Protein 8IDW (pdb70)

Nearest PDB structures (foldseek):
  8idw-assembly1_D  TM=9.947E-01  e=8.835E-26  Mycoplasma mycoides subsp. capri
  5ckl-assembly1_A-2  TM=9.838E-01  e=1.048E-17  Neisseria meningitidis MC58
  5cmt-assembly1_A  TM=9.852E-01  e=1.479E-17  Neisseria meningitidis
  3s6a-assembly1_A  TM=9.836E-01  e=1.987E-17  Neisseria meningitidis serogroup B
  3zlm-assembly1_A-2  TM=9.827E-01  e=5.582E-17  Neisseria meningitidis

Secondary structure (DSSP, 8-state):
-HHHHHHHHHHHHHHHHHTT-GGGSPSSSHHHHHHHHHHHTTTT-TTTTPPP-S----SS--PPPGGGHHHHHHHHHTS--SSHHHHHHHHHHHHHH--SSS-HHHHHHHHHHHHHHHHHS-EE-GGGS-HHHHHHHHHHTTT--HHHHHHHHTTEES-TT-HHHHHHHHHHHHHHTT-----/--HHHHHHHHHHHHHHHHHHTT-GGGSPTTSHHHHHHHHHHHHTTT-TTTT---SS----TT-----GGGHHHHHHHHHHS--SSHHHHHHHHHHHHHH--SSS-HHHHHHHHHHHHHHHHHS-EE-GGGS-HHHHHHHHHHTTT--HHHHHHHHTTEES-TT-HHHHHHHHHHHHHHTT------/-HHHHHHHHHHHHHHHHTT-GGGSPSSSHHHHHHHHHHHTTTT-TTTT---SS---SSS-----GGGHHHHHHHHHHS--SSHHHHHHHHHHHHHH--SSS-HHHHHHHHHHHHHHHHHS-EE-GGGS-HHHHHHHHHHTTT--HHHHHHHHTTEES-TT-HHHHHHHHHHHHHHTT-----/-HHHHHHHHHHHHHHHHTT-GGGSPSSSHHHHHHHHHHHTTTT-TTTTPPPSS---STT--PPPGGGHHHHHHHHHHS--SSHHHHHHHHHHHHHH--SSS-HHHHHHHHHHHHHHHHHS-EE-GGGS-HHHHHHHHHHTTT--HHHHHHHHTTEES-TT-HHHHHHHHHHHHHHTT-----

B-factor: mean 40.18, std 12.84, range [17.2, 92.84]

Structure (mmCIF, N/CA/C/O backbone):
data_8IDW
#
_entry.id   8IDW
#
_cell.length_a   123.506
_cell.length_b   68.299
_cell.length_c   121.006
_cell.angle_alpha   90.00
_cell.angle_beta   110.67
_cell.angle_gamma   90.00
#
_symmetry.space_group_name_H-M   'C 1 2 1'
#
loop_
_entity.id
_entity.type
_entity.pdbx_description
1 polymer 'Cell filamentation protein Fic'
2 non-polymer 'AMP PHOSPHORAMIDATE'
3 non-polymer 'MAGNESIUM ION'
4 non-polymer GLYCEROL
5 water water
#
loop_
_atom_site.group_PDB
_atom_site.id
_atom_site.type_symbol
_atom_site.label_atom_id
_atom_site.label_alt_id
_atom_site.label_comp_id
_atom_site.label_asym_id
_atom_site.label_entity_id
_atom_site.label_seq_id
_atom_site.pdbx_PDB_ins_code
_atom_site.Cartn_x
_atom_site.Cartn_y
_atom_site.Cartn_z
_atom_site.occupancy
_atom_site.B_iso_or_equiv
_atom_site.auth_seq_id
_atom_site.auth_comp_id
_atom_site.auth_asym_id
_atom_site.auth_atom_id
_atom_site.pdbx_PDB_model_num
ATOM 1 N N . GLU A 1 7 ? -29.445 13.698 51.080 1.00 67.27 7 GLU A N 1
ATOM 2 C CA . GLU A 1 7 ? -29.127 12.920 49.891 1.00 66.49 7 GLU A CA 1
ATOM 3 C C . GLU A 1 7 ? -28.767 13.860 48.735 1.00 64.04 7 GLU A C 1
ATOM 4 O O . GLU A 1 7 ? -29.425 14.875 48.499 1.00 57.65 7 GLU A O 1
ATOM 10 N N . GLU A 1 8 ? -27.674 13.520 48.039 1.00 61.64 8 GLU A N 1
ATOM 11 C CA . GLU A 1 8 ? -27.321 14.247 46.820 1.00 59.03 8 GLU A CA 1
ATOM 12 C C . GLU A 1 8 ? -28.460 14.220 45.826 1.00 57.37 8 GLU A C 1
ATOM 13 O O . GLU A 1 8 ? -28.612 15.146 45.025 1.00 55.20 8 GLU A O 1
ATOM 19 N N . GLU A 1 9 ? -29.262 13.158 45.852 1.00 55.38 9 GLU A N 1
ATOM 20 C CA . GLU A 1 9 ? -30.310 13.025 44.855 1.00 56.69 9 GLU A CA 1
ATOM 21 C C . GLU A 1 9 ? -31.409 14.053 45.062 1.00 53.50 9 GLU A C 1
ATOM 22 O O . GLU A 1 9 ? -32.062 14.457 44.096 1.00 50.16 9 GLU A O 1
ATOM 28 N N . PHE A 1 10 ? -31.624 14.475 46.311 1.00 55.30 10 PHE A N 1
ATOM 29 C CA . PHE A 1 10 ? -32.479 15.624 46.582 1.00 52.53 10 PHE A CA 1
ATOM 30 C C . PHE A 1 10 ? -31.930 16.863 45.900 1.00 46.78 10 PHE A C 1
ATOM 31 O O . PHE A 1 10 ? -32.614 17.500 45.093 1.00 48.76 10 PHE A O 1
ATOM 39 N N . GLU A 1 11 ? -30.684 17.213 46.232 1.00 47.27 11 GLU A N 1
ATOM 40 C CA . GLU A 1 11 ? -30.051 18.407 45.683 1.00 47.28 11 GLU A CA 1
ATOM 41 C C . GLU A 1 11 ? -30.149 18.433 44.174 1.00 43.47 11 GLU A C 1
ATOM 42 O O . GLU A 1 11 ? -30.438 19.476 43.581 1.00 44.51 11 GLU A O 1
ATOM 48 N N . ILE A 1 12 ? -29.926 17.290 43.532 1.00 43.79 12 ILE A N 1
ATOM 49 C CA . ILE A 1 12 ? -29.940 17.244 42.078 1.00 45.95 12 ILE A CA 1
ATOM 50 C C . ILE A 1 12 ? -31.363 17.377 41.552 1.00 40.76 12 ILE A C 1
ATOM 51 O O . ILE A 1 12 ? -31.678 18.315 40.813 1.00 39.68 12 ILE A O 1
ATOM 56 N N . ASN A 1 13 ? -32.243 16.446 41.926 1.00 40.21 13 ASN A N 1
ATOM 57 C CA . ASN A 1 13 ? -33.592 16.448 41.373 1.00 43.88 13 ASN A CA 1
ATOM 58 C C . ASN A 1 13 ? -34.286 17.787 41.610 1.00 43.34 13 ASN A C 1
ATOM 59 O O . ASN A 1 13 ? -34.926 18.339 40.706 1.00 40.02 13 ASN A O 1
ATOM 64 N N . LEU A 1 14 ? -34.137 18.335 42.814 1.00 38.49 14 LEU A N 1
ATOM 65 C CA . LEU A 1 14 ? -34.909 19.514 43.164 1.00 36.70 14 LEU A CA 1
ATOM 66 C C . LEU A 1 14 ? -34.361 20.773 42.488 1.00 32.53 14 LEU A C 1
ATOM 67 O O . LEU A 1 14 ? -35.130 21.575 41.966 1.00 33.74 14 LEU A O 1
ATOM 72 N N . SER A 1 15 ? -33.043 20.971 42.494 1.00 33.67 15 SER A N 1
ATOM 73 C CA . SER A 1 15 ? -32.480 22.151 41.850 1.00 32.89 15 SER A CA 1
ATOM 74 C C . SER A 1 15 ? -32.747 22.131 40.345 1.00 36.53 15 SER A C 1
ATOM 75 O O . SER A 1 15 ? -33.002 23.177 39.735 1.00 31.16 15 SER A O 1
ATOM 78 N N . VAL A 1 16 ? -32.736 20.941 39.742 1.00 31.13 16 VAL A N 1
ATOM 79 C CA . VAL A 1 16 ? -33.106 20.828 38.338 1.00 32.47 16 VAL A CA 1
ATOM 80 C C . VAL A 1 16 ? -34.555 21.241 38.132 1.00 31.75 16 VAL A C 1
ATOM 81 O O . VAL A 1 16 ? -34.880 21.987 37.197 1.00 32.22 16 VAL A O 1
ATOM 85 N N . LYS A 1 17 ? -35.448 20.781 39.011 1.00 35.93 17 LYS A N 1
ATOM 86 C CA . LYS A 1 17 ? -36.844 21.207 38.943 1.00 34.52 17 LYS A CA 1
ATOM 87 C C . LYS A 1 17 ? -36.959 22.729 39.039 1.00 34.41 17 LYS A C 1
ATOM 88 O O . LYS A 1 17 ? -37.702 23.364 38.279 1.00 31.68 17 LYS A O 1
ATOM 94 N N . HIS A 1 18 ? -36.220 23.324 39.969 1.00 31.17 18 HIS A N 1
ATOM 95 C CA . HIS A 1 18 ? -36.227 24.775 40.111 1.00 32.94 18 HIS A CA 1
ATOM 96 C C . HIS A 1 18 ? -35.728 25.471 38.851 1.00 26.16 18 HIS A C 1
ATOM 97 O O . HIS A 1 18 ? -36.235 26.537 38.486 1.00 29.53 18 HIS A O 1
ATOM 104 N N . LEU A 1 19 ? -34.721 24.896 38.179 1.00 27.25 19 LEU A N 1
ATOM 105 C CA . LEU A 1 19 ? -34.218 25.499 36.945 1.00 28.98 19 LEU A CA 1
ATOM 106 C C . LEU A 1 19 ? -35.278 25.493 35.848 1.00 30.02 19 LEU A C 1
ATOM 107 O O . LEU A 1 19 ? -35.406 26.468 35.099 1.00 29.06 19 LEU A O 1
ATOM 112 N N . LEU A 1 20 ? -36.026 24.388 35.727 1.00 27.49 20 LEU A N 1
ATOM 113 C CA . LEU A 1 20 ? -37.124 24.328 34.780 1.00 29.01 20 LEU A CA 1
ATOM 114 C C . LEU A 1 20 ? -38.213 25.312 35.152 1.00 31.35 20 LEU A C 1
ATOM 115 O O . LEU A 1 20 ? -38.880 25.859 34.266 1.00 32.74 20 LEU A O 1
ATOM 120 N N . GLU A 1 21 ? -38.423 25.538 36.451 1.00 26.21 21 GLU A N 1
ATOM 121 C CA . GLU A 1 21 ? -39.444 26.499 36.850 1.00 29.41 21 GLU A CA 1
ATOM 122 C C . GLU A 1 21 ? -39.032 27.902 36.463 1.00 27.48 21 GLU A C 1
ATOM 123 O O . GLU A 1 21 ? -39.864 28.697 36.027 1.00 29.43 21 GLU A O 1
ATOM 129 N N . LEU A 1 22 ? -37.744 28.216 36.608 1.00 31.93 22 LEU A N 1
ATOM 130 C CA . LEU A 1 22 ? -37.243 29.519 36.182 1.00 26.52 22 LEU A CA 1
ATOM 131 C C . LEU A 1 22 ? -37.552 29.774 34.715 1.00 27.27 22 LEU A C 1
ATOM 132 O O . LEU A 1 22 ? -37.900 30.902 34.327 1.00 28.95 22 LEU A O 1
ATOM 137 N N . TRP A 1 23 ? -37.412 28.741 33.881 1.00 27.64 23 TRP A N 1
ATOM 138 C CA . TRP A 1 23 ? -37.749 28.888 32.471 1.00 27.18 23 TRP A CA 1
ATOM 139 C C . TRP A 1 23 ? -39.260 28.982 32.288 1.00 26.23 23 TRP A C 1
ATOM 140 O O . TRP A 1 23 ? -39.763 29.970 31.759 1.00 27.16 23 TRP A O 1
ATOM 151 N N . ASP A 1 24 ? -40.003 27.985 32.788 1.00 28.56 24 ASP A N 1
ATOM 152 C CA . ASP A 1 24 ? -41.424 27.884 32.471 1.00 31.81 24 ASP A CA 1
ATOM 153 C C . ASP A 1 24 ? -42.212 29.046 33.045 1.00 36.63 24 ASP A C 1
ATOM 154 O O . ASP A 1 24 ? -43.185 29.489 32.429 1.00 38.32 24 ASP A O 1
ATOM 159 N N . LYS A 1 25 ? -41.804 29.570 34.198 1.00 30.59 25 LYS A N 1
ATOM 160 C CA . LYS A 1 25 ? -42.471 30.745 34.735 1.00 32.42 25 LYS A CA 1
ATOM 161 C C . LYS A 1 25 ? -41.922 32.041 34.181 1.00 35.34 25 LYS A C 1
ATOM 162 O O . LYS A 1 25 ? -42.338 33.109 34.643 1.00 33.46 25 LYS A O 1
ATOM 168 N N . ASN A 1 26 ? -41.001 31.990 33.223 1.00 32.94 26 ASN A N 1
ATOM 169 C CA . ASN A 1 26 ? -40.413 33.198 32.653 1.00 35.91 26 ASN A CA 1
ATOM 170 C C . ASN A 1 26 ? -39.730 34.063 33.716 1.00 39.71 26 ASN A C 1
ATOM 171 O O . ASN A 1 26 ? -39.774 35.297 33.669 1.00 32.02 26 ASN A O 1
ATOM 176 N N . LEU A 1 27 ? -39.102 33.416 34.703 1.00 31.05 27 LEU A N 1
ATOM 177 C CA . LEU A 1 27 ? -38.445 34.168 35.755 1.00 30.74 27 LEU A CA 1
ATOM 178 C C . LEU A 1 27 ? -37.015 34.556 35.406 1.00 31.00 27 LEU A C 1
ATOM 179 O O . LEU A 1 27 ? -36.510 35.537 35.957 1.00 31.96 27 LEU A O 1
ATOM 184 N N . LEU A 1 28 ? -36.356 33.809 34.515 1.00 27.45 28 LEU A N 1
ATOM 185 C CA . LEU A 1 28 ? -34.976 34.121 34.152 1.00 30.18 28 LEU A CA 1
ATOM 186 C C . LEU A 1 28 ? -34.840 35.563 33.699 1.00 30.98 28 LEU A C 1
ATOM 187 O O . LEU A 1 28 ? -33.884 36.255 34.066 1.00 28.96 28 LEU A O 1
ATOM 192 N N . ASN A 1 29 ? -35.801 36.046 32.929 1.00 31.40 29 ASN A N 1
ATOM 193 C CA . ASN A 1 29 ? -35.678 37.383 32.365 1.00 34.11 29 ASN A CA 1
ATOM 194 C C . ASN A 1 29 ? -35.961 38.476 33.386 1.00 31.90 29 ASN A C 1
ATOM 195 O O . ASN A 1 29 ? -35.645 39.640 33.118 1.00 33.74 29 ASN A O 1
ATOM 200 N N . THR A 1 30 ? -36.490 38.123 34.564 1.00 25.26 30 THR A N 1
ATOM 201 C CA . THR A 1 30 ? -36.727 39.077 35.640 1.00 28.14 30 THR A CA 1
ATOM 202 C C . THR A 1 30 ? -35.464 39.410 36.419 1.00 32.83 30 THR A C 1
ATOM 203 O O . THR A 1 30 ? -35.431 40.424 37.118 1.00 30.49 30 THR A O 1
ATOM 207 N N . PHE A 1 31 ? -34.454 38.555 36.358 1.00 30.75 31 PHE A N 1
ATOM 208 C CA . PHE A 1 31 ? -33.276 38.705 37.193 1.00 28.34 31 PHE A CA 1
ATOM 209 C C . PHE A 1 31 ? -32.338 39.749 36.597 1.00 28.31 31 PHE A C 1
ATOM 210 O O . PHE A 1 31 ? -32.224 39.889 35.378 1.00 32.66 31 PHE A O 1
ATOM 218 N N . GLU A 1 32 ? -31.675 40.494 37.472 1.00 28.41 32 GLU A N 1
ATOM 219 C CA . GLU A 1 32 ? -30.712 41.494 37.028 1.00 29.88 32 GLU A CA 1
ATOM 220 C C . GLU A 1 32 ? -29.586 40.846 36.232 1.00 29.53 32 GLU A C 1
ATOM 221 O O . GLU A 1 32 ? -29.114 39.758 36.575 1.00 27.72 32 GLU A O 1
ATOM 227 N N . ILE A 1 33 ? -29.151 41.543 35.171 1.00 25.74 33 ILE A N 1
ATOM 228 C CA . ILE A 1 33 ? -28.187 41.033 34.201 1.00 27.49 33 ILE A CA 1
ATOM 229 C C . ILE A 1 33 ? -26.764 41.324 34.662 1.00 33.97 33 ILE A C 1
ATOM 230 O O . ILE A 1 33 ? -26.418 42.475 34.965 1.00 32.46 33 ILE A O 1
ATOM 235 N N . GLY A 1 34 ? -25.926 40.288 34.672 1.00 28.84 34 GLY A N 1
ATOM 236 C CA . GLY A 1 34 ? -24.498 40.467 34.854 1.00 30.80 34 GLY A CA 1
ATOM 237 C C . GLY A 1 34 ? -24.043 41.094 36.157 1.00 27.78 34 GLY A C 1
ATOM 238 O O . GLY A 1 34 ? -22.924 41.612 36.215 1.00 32.39 34 GLY A O 1
ATOM 239 N N . THR A 1 35 ? -24.865 41.068 37.205 1.00 28.11 35 THR A N 1
ATOM 240 C CA . THR A 1 35 ? -24.459 41.539 38.527 1.00 26.62 35 THR A CA 1
ATOM 241 C C . THR A 1 35 ? -24.476 40.394 39.527 1.00 30.02 35 THR A C 1
ATOM 242 O O . THR A 1 35 ? -25.143 39.366 39.325 1.00 27.07 35 THR A O 1
ATOM 246 N N . PHE A 1 36 ? -23.744 40.581 40.627 1.00 29.48 36 PHE A N 1
ATOM 247 C CA . PHE A 1 36 ? -23.804 39.568 41.670 1.00 28.77 36 PHE A CA 1
ATOM 248 C C . PHE A 1 36 ? -25.225 39.407 42.187 1.00 26.59 36 PHE A C 1
ATOM 249 O O . PHE A 1 36 ? -25.633 38.293 42.536 1.00 27.75 36 PHE A O 1
ATOM 257 N N . LYS A 1 37 ? -25.988 40.505 42.236 1.00 30.05 37 LYS A N 1
ATOM 258 C CA . LYS A 1 37 ? -27.401 40.429 42.590 1.00 30.59 37 LYS A CA 1
ATOM 259 C C . LYS A 1 37 ? -28.130 39.439 41.702 1.00 26.48 37 LYS A C 1
ATOM 260 O O . LYS A 1 37 ? -28.839 38.561 42.189 1.00 32.24 37 LYS A O 1
ATOM 266 N N . GLY A 1 38 ? -27.976 39.567 40.389 1.00 26.55 38 GLY A N 1
ATOM 267 C CA . GLY A 1 38 ? -28.636 38.623 39.508 1.00 26.73 38 GLY A CA 1
ATOM 268 C C . GLY A 1 38 ? -28.141 37.201 39.688 1.00 26.58 38 GLY A C 1
ATOM 269 O O . GLY A 1 38 ? -28.915 36.248 39.566 1.00 24.95 38 GLY A O 1
ATOM 270 N N . LEU A 1 39 ? -26.846 37.034 39.979 1.00 25.88 39 LEU A N 1
ATOM 271 C CA . LEU A 1 39 ? -26.342 35.689 40.207 1.00 25.31 39 LEU A CA 1
ATOM 272 C C . LEU A 1 39 ? -26.926 35.090 41.491 1.00 28.53 39 LEU A C 1
ATOM 273 O O . LEU A 1 39 ? -27.286 33.904 41.530 1.00 25.66 39 LEU A O 1
ATOM 278 N N . SER A 1 40 ? -27.062 35.892 42.550 1.00 26.67 40 SER A N 1
ATOM 279 C CA . SER A 1 40 ? -27.641 35.316 43.758 1.00 27.77 40 SER A CA 1
ATOM 280 C C . SER A 1 40 ? -29.139 35.071 43.603 1.00 27.68 40 SER A C 1
ATOM 281 O O . SER A 1 40 ? -29.670 34.140 44.221 1.00 29.05 40 SER A O 1
ATOM 284 N N . GLN A 1 41 ? -29.839 35.861 42.775 1.00 24.71 41 GLN A N 1
ATOM 285 C CA . GLN A 1 41 ? -31.233 35.539 42.480 1.00 24.03 41 GLN A CA 1
ATOM 286 C C . GLN A 1 41 ? -31.353 34.153 41.847 1.00 26.80 41 GLN A C 1
ATOM 287 O O . GLN A 1 41 ? -32.282 33.396 42.164 1.00 26.50 41 GLN A O 1
ATOM 293 N N . ILE A 1 42 ? -30.422 33.802 40.946 1.00 26.77 42 ILE A N 1
ATOM 294 C CA . ILE A 1 42 ? -30.403 32.461 40.354 1.00 25.85 42 ILE A CA 1
ATOM 295 C C . ILE A 1 42 ? -30.054 31.417 41.408 1.00 26.89 42 ILE A C 1
ATOM 296 O O . ILE A 1 42 ? -30.746 30.396 41.554 1.00 23.83 42 ILE A O 1
ATOM 301 N N . HIS A 1 43 ? -28.973 31.666 42.162 1.00 25.40 43 HIS A N 1
ATOM 302 C CA . HIS A 1 43 ? -28.529 30.715 43.177 1.00 23.64 43 HIS A CA 1
ATOM 303 C C . HIS A 1 43 ? -29.592 30.512 44.251 1.00 25.21 43 HIS A C 1
ATOM 304 O O . HIS A 1 43 ? -29.842 29.377 44.680 1.00 25.20 43 HIS A O 1
ATOM 311 N N . SER A 1 44 ? -30.252 31.600 44.674 1.00 25.22 44 SER A N 1
ATOM 312 C CA . SER A 1 44 ? -31.273 31.510 45.716 1.00 24.76 44 SER A CA 1
ATOM 313 C C . SER A 1 44 ? -32.437 30.620 45.286 1.00 25.30 44 SER A C 1
ATOM 314 O O . SER A 1 44 ? -32.869 29.737 46.034 1.00 25.97 44 SER A O 1
ATOM 317 N N . TYR A 1 45 ? -32.967 30.850 44.085 1.00 23.47 45 TYR A N 1
ATOM 318 C CA . TYR A 1 45 ? -34.074 30.033 43.587 1.00 27.01 45 TYR A CA 1
ATOM 319 C C . TYR A 1 45 ? -33.628 28.601 43.289 1.00 27.49 45 TYR A C 1
ATOM 320 O O . TYR A 1 45 ? -34.376 27.652 43.546 1.00 28.68 45 TYR A O 1
ATOM 329 N N . MET A 1 46 ? -32.406 28.428 42.768 1.00 24.88 46 MET A N 1
ATOM 330 C CA . MET A 1 46 ? -31.885 27.089 42.476 1.00 24.97 46 MET A CA 1
ATOM 331 C C . MET A 1 46 ? -31.855 26.222 43.715 1.00 25.63 46 MET A C 1
ATOM 332 O O . MET A 1 46 ? -32.300 25.072 43.692 1.00 28.83 46 MET A O 1
ATOM 337 N N . PHE A 1 47 ? -31.287 26.744 44.803 1.00 26.26 47 PHE A N 1
ATOM 338 C CA . PHE A 1 47 ? -31.031 25.938 45.989 1.00 30.40 47 PHE A CA 1
ATOM 339 C C . PHE A 1 47 ? -31.983 26.289 47.128 1.00 31.89 47 PHE A C 1
ATOM 340 O O . PHE A 1 47 ? -31.708 25.978 48.298 1.00 27.12 47 PHE A O 1
ATOM 348 N N . LYS A 1 48 ? -33.126 26.886 46.781 1.00 30.38 48 LYS A N 1
ATOM 349 C CA . LYS A 1 48 ? -34.259 27.153 47.668 1.00 28.93 48 LYS A CA 1
ATOM 350 C C . LYS A 1 48 ? -34.349 26.202 48.856 1.00 34.05 48 LYS A C 1
ATOM 351 O O . LYS A 1 48 ? -33.870 26.536 49.946 1.00 46.60 48 LYS A O 1
ATOM 357 N N . ASP A 1 49 ? -34.946 25.028 48.710 1.00 35.20 49 ASP A N 1
ATOM 358 C CA . ASP A 1 49 ? -35.095 24.211 49.930 1.00 35.97 49 ASP A CA 1
ATOM 359 C C . ASP A 1 49 ? -33.943 23.204 50.087 1.00 32.49 49 ASP A C 1
ATOM 360 O O . ASP A 1 49 ? -34.162 22.061 50.482 1.00 36.85 49 ASP A O 1
ATOM 365 N N . ILE A 1 50 ? -32.708 23.590 49.765 1.00 31.81 50 ILE A N 1
ATOM 366 C CA . ILE A 1 50 ? -31.600 22.643 49.624 1.00 32.27 50 ILE A CA 1
ATOM 367 C C . ILE A 1 50 ? -30.394 23.072 50.457 1.00 31.11 50 ILE A C 1
ATOM 368 O O . ILE A 1 50 ? -29.928 22.339 51.342 1.00 31.38 50 ILE A O 1
ATOM 373 N N . PHE A 1 51 ? -29.843 24.238 50.141 1.00 31.94 51 PHE A N 1
ATOM 374 C CA . PHE A 1 51 ? -28.814 24.855 50.959 1.00 29.95 51 PHE A CA 1
ATOM 375 C C . PHE A 1 51 ? -29.460 25.947 51.785 1.00 33.12 51 PHE A C 1
ATOM 376 O O . PHE A 1 51 ? -30.237 26.748 51.252 1.00 31.68 51 PHE A O 1
ATOM 384 N N . ASP A 1 52 ? -29.127 25.983 53.077 1.00 33.01 52 ASP A N 1
ATOM 385 C CA . ASP A 1 52 ? -29.536 27.085 53.937 1.00 37.10 52 ASP A CA 1
ATOM 386 C C . ASP A 1 52 ? -28.848 28.389 53.563 1.00 33.92 52 ASP A C 1
ATOM 387 O O . ASP A 1 52 ? -29.297 29.452 53.995 1.00 31.22 52 ASP A O 1
ATOM 392 N N . PHE A 1 53 ? -27.784 28.334 52.756 1.00 33.17 53 PHE A N 1
ATOM 393 C CA . PHE A 1 53 ? -27.100 29.522 52.264 1.00 31.17 53 PHE A CA 1
ATOM 394 C C . PHE A 1 53 ? -27.506 29.872 50.836 1.00 30.94 53 PHE A C 1
ATOM 395 O O . PHE A 1 53 ? -26.733 30.532 50.129 1.00 30.24 53 PHE A O 1
ATOM 403 N N . ASN A 1 54 ? -28.691 29.443 50.396 1.00 26.54 54 ASN A N 1
ATOM 404 C CA . ASN A 1 54 ? -29.119 29.749 49.031 1.00 28.73 54 ASN A CA 1
ATOM 405 C C . ASN A 1 54 ? -29.076 31.254 48.789 1.00 26.58 54 ASN A C 1
ATOM 406 O O . ASN A 1 54 ? -29.597 32.047 49.580 1.00 28.81 54 ASN A O 1
ATOM 411 N N . GLY A 1 55 ? -28.397 31.644 47.716 1.00 24.07 55 GLY A N 1
ATOM 412 C CA . GLY A 1 55 ? -28.244 33.039 47.392 1.00 26.97 55 GLY A CA 1
ATOM 413 C C . GLY A 1 55 ? -27.331 33.817 48.308 1.00 29.94 55 GLY A C 1
ATOM 414 O O . GLY A 1 55 ? -27.087 34.994 48.046 1.00 31.15 55 GLY A O 1
ATOM 415 N N . GLN A 1 56 ? -26.792 33.212 49.354 1.00 31.24 56 GLN A N 1
ATOM 416 C CA . GLN A 1 56 ? -26.014 33.962 50.319 1.00 30.90 56 GLN A CA 1
ATOM 417 C C . GLN A 1 56 ? -24.509 33.846 50.075 1.00 33.82 56 GLN A C 1
ATOM 418 O O . GLN A 1 56 ? -23.982 32.767 49.788 1.00 29.24 56 GLN A O 1
ATOM 424 N N . ILE A 1 57 ? -23.832 34.990 50.201 1.00 29.65 57 ILE A N 1
ATOM 425 C CA . ILE A 1 57 ? -22.373 35.053 50.172 1.00 32.47 57 ILE A CA 1
ATOM 426 C C . ILE A 1 57 ? -21.759 34.235 51.311 1.00 33.86 57 ILE A C 1
ATOM 427 O O . ILE A 1 57 ? -22.281 34.195 52.433 1.00 32.24 57 ILE A O 1
ATOM 432 N N . ARG A 1 58 ? -20.632 33.584 51.036 1.00 33.15 58 ARG A N 1
ATOM 433 C CA . ARG A 1 58 ? -19.964 32.845 52.098 1.00 36.69 58 ARG A CA 1
ATOM 434 C C . ARG A 1 58 ? -19.229 33.804 53.046 1.00 38.40 58 ARG A C 1
ATOM 435 O O . ARG A 1 58 ? -18.904 34.944 52.701 1.00 34.14 58 ARG A O 1
ATOM 443 N N . ASN A 1 59 ? -18.968 33.336 54.262 1.00 38.45 59 ASN A N 1
ATOM 444 C CA . ASN A 1 59 ? -18.143 34.126 55.182 1.00 45.17 59 ASN A CA 1
ATOM 445 C C . ASN A 1 59 ? -16.859 33.435 55.633 1.00 38.64 59 ASN A C 1
ATOM 446 O O . ASN A 1 59 ? -16.142 33.992 56.467 1.00 41.40 59 ASN A O 1
ATOM 451 N N . VAL A 1 60 ? -16.544 32.251 55.115 1.00 38.32 60 VAL A N 1
ATOM 452 C CA . VAL A 1 60 ? -15.265 31.617 55.385 1.00 41.44 60 VAL A CA 1
ATOM 453 C C . VAL A 1 60 ? -14.518 31.491 54.069 1.00 43.99 60 VAL A C 1
ATOM 454 O O . VAL A 1 60 ? -15.073 31.662 52.987 1.00 39.41 60 VAL A O 1
ATOM 458 N N . ASN A 1 61 ? -13.244 31.201 54.190 1.00 44.20 61 ASN A N 1
ATOM 459 C CA . ASN A 1 61 ? -12.414 31.108 53.039 1.00 44.00 61 ASN A CA 1
ATOM 460 C C . ASN A 1 61 ? -12.423 29.708 52.624 1.00 52.22 61 ASN A C 1
ATOM 461 O O . ASN A 1 61 ? -12.570 28.801 53.432 1.00 48.81 61 ASN A O 1
ATOM 466 N N . ILE A 1 62 ? -12.275 29.519 51.335 1.00 53.92 62 ILE A N 1
ATOM 467 C CA . ILE A 1 62 ? -12.306 28.197 50.813 1.00 60.75 62 ILE A CA 1
ATOM 468 C C . ILE A 1 62 ? -11.130 28.063 49.934 1.00 63.32 62 ILE A C 1
ATOM 469 O O . ILE A 1 62 ? -10.726 28.994 49.259 1.00 64.37 62 ILE A O 1
ATOM 474 N N . SER A 1 63 ? -10.537 26.899 49.970 1.00 72.33 63 SER A N 1
ATOM 475 C CA . SER A 1 63 ? -9.432 26.660 49.088 1.00 75.47 63 SER A CA 1
ATOM 476 C C . SER A 1 63 ? -9.590 25.338 48.452 1.00 79.46 63 SER A C 1
ATOM 477 O O . SER A 1 63 ? -9.613 24.334 49.148 1.00 84.77 63 SER A O 1
ATOM 480 N N . LYS A 1 64 ? -9.731 25.312 47.144 1.00 74.98 64 LYS A N 1
ATOM 481 C CA . LYS A 1 64 ? -9.712 24.043 46.431 1.00 78.71 64 LYS A CA 1
ATOM 482 C C . LYS A 1 64 ? -8.208 23.704 46.284 1.00 84.47 64 LYS A C 1
ATOM 483 O O . LYS A 1 64 ? -7.545 23.622 47.294 1.00 88.80 64 LYS A O 1
ATOM 489 N N . ASN A 1 65 ? -7.646 23.648 45.075 1.00 82.18 65 ASN A N 1
ATOM 490 C CA . ASN A 1 65 ? -6.211 23.477 45.155 1.00 81.57 65 ASN A CA 1
ATOM 491 C C . ASN A 1 65 ? -5.460 24.107 43.975 1.00 80.80 65 ASN A C 1
ATOM 492 O O . ASN A 1 65 ? -5.788 23.866 42.811 1.00 82.00 65 ASN A O 1
ATOM 497 N N . ASN A 1 66 ? -4.408 24.835 44.350 1.00 83.29 66 ASN A N 1
ATOM 498 C CA . ASN A 1 66 ? -3.660 25.787 43.533 1.00 81.27 66 ASN A CA 1
ATOM 499 C C . ASN A 1 66 ? -4.544 26.912 43.010 1.00 80.70 66 ASN A C 1
ATOM 500 O O . ASN A 1 66 ? -4.155 27.624 42.076 1.00 80.87 66 ASN A O 1
ATOM 505 N N . SER A 1 67 ? -5.723 27.084 43.605 1.00 76.18 67 SER A N 1
ATOM 506 C CA . SER A 1 67 ? -6.710 28.053 43.156 1.00 73.34 67 SER A CA 1
ATOM 507 C C . SER A 1 67 ? -6.934 29.080 44.255 1.00 64.84 67 SER A C 1
ATOM 508 O O . SER A 1 67 ? -7.352 28.731 45.365 1.00 64.27 67 SER A O 1
ATOM 511 N N . MET A 1 68 ? -6.648 30.339 43.940 1.00 61.05 68 MET A N 1
ATOM 512 C CA . MET A 1 68 ? -6.834 31.450 44.857 1.00 61.13 68 MET A CA 1
ATOM 513 C C . MET A 1 68 ? -8.158 32.113 44.523 1.00 48.02 68 MET A C 1
ATOM 514 O O . MET A 1 68 ? -8.310 32.704 43.452 1.00 53.21 68 MET A O 1
ATOM 519 N N . PHE A 1 69 ? -9.092 32.044 45.449 1.00 45.90 69 PHE A N 1
ATOM 520 C CA . PHE A 1 69 ? -10.377 32.708 45.331 1.00 42.39 69 PHE A CA 1
ATOM 521 C C . PHE A 1 69 ? -10.383 33.969 46.182 1.00 40.43 69 PHE A C 1
ATOM 522 O O . PHE A 1 69 ? -9.472 34.210 46.975 1.00 39.77 69 PHE A O 1
ATOM 530 N N . CYS A 1 70 ? -11.427 34.775 46.013 1.00 39.71 70 CYS A N 1
ATOM 531 C CA . CYS A 1 70 ? -11.569 35.980 46.823 1.00 38.65 70 CYS A CA 1
ATOM 532 C C . CYS A 1 70 ? -11.579 35.655 48.311 1.00 38.33 70 CYS A C 1
ATOM 533 O O . CYS A 1 70 ? -12.244 34.717 48.756 1.00 38.00 70 CYS A O 1
ATOM 536 N N . LEU A 1 71 ? -10.855 36.450 49.086 1.00 38.18 71 LEU A N 1
ATOM 537 C CA . LEU A 1 71 ? -10.867 36.280 50.530 1.00 34.54 71 LEU A CA 1
ATOM 538 C C . LEU A 1 71 ? -12.222 36.680 51.086 1.00 34.07 71 LEU A C 1
ATOM 539 O O . LEU A 1 71 ? -12.791 37.701 50.695 1.00 35.32 71 LEU A O 1
ATOM 544 N N . ALA A 1 72 ? -12.718 35.872 52.024 1.00 32.83 72 ALA A N 1
ATOM 545 C CA . ALA A 1 72 ? -13.991 36.145 52.673 1.00 33.06 72 ALA A CA 1
ATOM 546 C C . ALA A 1 72 ? -14.062 37.563 53.225 1.00 33.37 72 ALA A C 1
ATOM 547 O O . ALA A 1 72 ? -15.115 38.203 53.164 1.00 29.66 72 ALA A O 1
ATOM 549 N N . ARG A 1 73 ? -12.953 38.075 53.768 1.00 40.55 73 ARG A N 1
ATOM 550 C CA . ARG A 1 73 ? -12.977 39.393 54.406 1.00 37.16 73 ARG A CA 1
ATOM 551 C C . ARG A 1 73 ? -13.351 40.501 53.432 1.00 34.18 73 ARG A C 1
ATOM 552 O O . ARG A 1 73 ? -13.955 41.497 53.838 1.00 32.31 73 ARG A O 1
ATOM 560 N N . TYR A 1 74 ? -12.989 40.356 52.156 1.00 34.13 74 TYR A N 1
ATOM 561 C CA . TYR A 1 74 ? -13.201 41.390 51.150 1.00 38.46 74 TYR A CA 1
ATOM 562 C C . TYR A 1 74 ? -14.249 41.000 50.110 1.00 36.09 74 TYR A C 1
ATOM 563 O O . TYR A 1 74 ? -14.378 41.689 49.093 1.00 38.33 74 TYR A O 1
ATOM 572 N N . LEU A 1 75 ? -14.995 39.914 50.338 1.00 35.10 75 LEU A N 1
ATOM 573 C CA . LEU A 1 75 ? -15.864 39.358 49.295 1.00 34.57 75 LEU A CA 1
ATOM 574 C C . LEU A 1 75 ? -16.911 40.364 48.831 1.00 31.48 75 LEU A C 1
ATOM 575 O O . LEU A 1 75 ? -17.012 40.658 47.633 1.00 33.04 75 LEU A O 1
ATOM 580 N N . LYS A 1 76 ? -17.687 40.919 49.767 1.00 29.48 76 LYS A N 1
ATOM 581 C CA . LYS A 1 76 ? -18.792 41.789 49.386 1.00 37.25 76 LYS A CA 1
ATOM 582 C C . LYS A 1 76 ? -18.307 42.990 48.585 1.00 37.80 76 LYS A C 1
ATOM 583 O O . LYS A 1 76 ? -18.913 43.341 47.564 1.00 36.07 76 LYS A O 1
ATOM 589 N N . GLN A 1 77 ? -17.197 43.610 49.007 1.00 33.63 77 GLN A N 1
ATOM 590 C CA . GLN A 1 77 ? -16.625 44.722 48.243 1.00 37.02 77 GLN A CA 1
ATOM 591 C C . GLN A 1 77 ? -16.038 44.257 46.916 1.00 37.03 77 GLN A C 1
ATOM 592 O O . GLN A 1 77 ? -16.108 44.981 45.917 1.00 38.20 77 GLN A O 1
ATOM 598 N N . ASN A 1 78 ? -15.416 43.076 46.888 1.00 33.82 78 ASN A N 1
ATOM 599 C CA . ASN A 1 78 ? -14.832 42.616 45.635 1.00 36.03 78 ASN A CA 1
ATOM 600 C C . ASN A 1 78 ? -15.916 42.398 44.586 1.00 33.61 78 ASN A C 1
ATOM 601 O O . ASN A 1 78 ? -15.727 42.729 43.414 1.00 30.17 78 ASN A O 1
ATOM 606 N N . LEU A 1 79 ? -17.055 41.836 45.004 1.00 34.14 79 LEU A N 1
ATOM 607 C CA . LEU A 1 79 ? -18.178 41.614 44.105 1.00 29.81 79 LEU A CA 1
ATOM 608 C C . LEU A 1 79 ? -18.721 42.924 43.556 1.00 34.78 79 LEU A C 1
ATOM 609 O O . LEU A 1 79 ? -19.161 42.970 42.403 1.00 32.26 79 LEU A O 1
ATOM 614 N N . GLU A 1 80 ? -18.703 44.000 44.347 1.00 34.10 80 GLU A N 1
ATOM 615 C CA . GLU A 1 80 ? -19.099 45.290 43.789 1.00 37.83 80 GLU A CA 1
ATOM 616 C C . GLU A 1 80 ? -18.166 45.712 42.663 1.00 39.05 80 GLU A C 1
ATOM 617 O O . GLU A 1 80 ? -18.617 46.233 41.636 1.00 39.69 80 GLU A O 1
ATOM 623 N N . ILE A 1 81 ? -16.862 45.493 42.835 1.00 39.20 81 ILE A N 1
ATOM 624 C CA . ILE A 1 81 ? -15.904 45.808 41.776 1.00 37.95 81 ILE A CA 1
ATOM 625 C C . ILE A 1 81 ? -16.224 45.019 40.513 1.00 38.98 81 ILE A C 1
ATOM 626 O O . ILE A 1 81 ? -16.144 45.545 39.395 1.00 39.42 81 ILE A O 1
ATOM 631 N N . ILE A 1 82 ? -16.556 43.731 40.671 1.00 36.54 82 ILE A N 1
ATOM 632 C CA . ILE A 1 82 ? -16.869 42.891 39.520 1.00 36.74 82 ILE A CA 1
ATOM 633 C C . ILE A 1 82 ? -18.138 43.388 38.830 1.00 37.19 82 ILE A C 1
ATOM 634 O O . ILE A 1 82 ? -18.194 43.476 37.594 1.00 37.82 82 ILE A O 1
ATOM 639 N N . ASP A 1 83 ? -19.170 43.724 39.617 1.00 32.26 83 ASP A N 1
ATOM 640 C CA . ASP A 1 83 ? -20.387 44.323 39.079 1.00 37.12 83 ASP A CA 1
ATOM 641 C C . ASP A 1 83 ? -20.086 45.454 38.099 1.00 44.48 83 ASP A C 1
ATOM 642 O O . ASP A 1 83 ? -20.768 45.598 37.074 1.00 39.01 83 ASP A O 1
ATOM 647 N N . ASN A 1 84 ? -19.070 46.270 38.398 1.00 40.02 84 ASN A N 1
ATOM 648 C CA . ASN A 1 84 ? -18.884 47.449 37.565 1.00 45.24 84 ASN A CA 1
ATOM 649 C C . ASN A 1 84 ? -17.966 47.214 36.369 1.00 42.30 84 ASN A C 1
ATOM 650 O O . ASN A 1 84 ? -17.801 48.132 35.556 1.00 43.35 84 ASN A O 1
ATOM 655 N N . MET A 1 85 ? -17.435 46.005 36.204 1.00 36.72 85 MET A N 1
ATOM 656 C CA . MET A 1 85 ? -16.888 45.638 34.906 1.00 36.66 85 MET A CA 1
ATOM 657 C C . MET A 1 85 ? -17.972 45.755 33.830 1.00 40.71 85 MET A C 1
ATOM 658 O O . MET A 1 85 ? -19.167 45.561 34.091 1.00 36.28 85 MET A O 1
ATOM 663 N N . LYS A 1 86 ? -17.550 46.136 32.626 1.00 40.97 86 LYS A N 1
ATOM 664 C CA . LYS A 1 86 ? -18.467 46.269 31.498 1.00 40.44 86 LYS A CA 1
ATOM 665 C C . LYS A 1 86 ? -18.818 44.891 30.960 1.00 36.40 86 LYS A C 1
ATOM 666 O O . LYS A 1 86 ? -18.041 43.943 31.088 1.00 34.48 86 LYS A O 1
ATOM 672 N N . HIS A 1 87 ? -19.984 44.774 30.337 1.00 35.92 87 HIS A N 1
ATOM 673 C CA . HIS A 1 87 ? -20.335 43.496 29.727 1.00 37.65 87 HIS A CA 1
ATOM 674 C C . HIS A 1 87 ? -21.086 43.691 28.409 1.00 41.10 87 HIS A C 1
ATOM 675 O O . HIS A 1 87 ? -22.138 43.093 28.171 1.00 36.65 87 HIS A O 1
ATOM 682 N N . ASP A 1 88 ? -20.526 44.510 27.515 1.00 42.36 88 ASP A N 1
ATOM 683 C CA . ASP A 1 88 ? -21.136 44.754 26.210 1.00 41.39 88 ASP A CA 1
ATOM 684 C C . ASP A 1 88 ? -20.590 43.842 25.121 1.00 37.09 88 ASP A C 1
ATOM 685 O O . ASP A 1 88 ? -21.357 43.371 24.281 1.00 47.34 88 ASP A O 1
ATOM 690 N N . THR A 1 89 ? -19.291 43.575 25.111 1.00 35.06 89 THR A N 1
ATOM 691 C CA . THR A 1 89 ? -18.693 42.706 24.113 1.00 33.34 89 THR A CA 1
ATOM 692 C C . THR A 1 89 ? -18.496 41.302 24.661 1.00 35.60 89 THR A C 1
ATOM 693 O O . THR A 1 89 ? -18.446 41.081 25.877 1.00 32.23 89 THR A O 1
ATOM 697 N N . PHE A 1 90 ? -18.391 40.345 23.733 1.00 31.21 90 PHE A N 1
ATOM 698 C CA . PHE A 1 90 ? -18.099 38.971 24.120 1.00 33.86 90 PHE A CA 1
ATOM 699 C C . PHE A 1 90 ? -16.875 38.928 25.018 1.00 36.90 90 PHE A C 1
ATOM 700 O O . PHE A 1 90 ? -16.875 38.280 26.070 1.00 37.00 90 PHE A O 1
ATOM 708 N N . ASP A 1 91 ? -15.827 39.643 24.614 1.00 36.26 91 ASP A N 1
ATOM 709 C CA . ASP A 1 91 ? -14.567 39.616 25.331 1.00 35.94 91 ASP A CA 1
ATOM 710 C C . ASP A 1 91 ? -14.736 40.136 26.756 1.00 38.01 91 ASP A C 1
ATOM 711 O O . ASP A 1 91 ? -14.168 39.580 27.705 1.00 38.15 91 ASP A O 1
ATOM 716 N N . GLN A 1 92 ? -15.514 41.210 26.919 1.00 36.21 92 GLN A N 1
ATOM 717 C CA . GLN A 1 92 ? -15.836 41.712 28.249 1.00 36.75 92 GLN A CA 1
ATOM 718 C C . GLN A 1 92 ? -16.643 40.696 29.053 1.00 39.01 92 GLN A C 1
ATOM 719 O O . GLN A 1 92 ? -16.407 40.523 30.256 1.00 36.51 92 GLN A O 1
ATOM 725 N N . ILE A 1 93 ? -17.604 40.022 28.403 1.00 37.83 93 ILE A N 1
ATOM 726 C CA . ILE A 1 93 ? -18.494 39.098 29.101 1.00 32.65 93 ILE A CA 1
ATOM 727 C C . ILE A 1 93 ? -17.722 37.904 29.645 1.00 31.63 93 ILE A C 1
ATOM 728 O O . ILE A 1 93 ? -17.964 37.459 30.774 1.00 34.34 93 ILE A O 1
ATOM 733 N N . ILE A 1 94 ? -16.794 37.352 28.869 1.00 33.05 94 ILE A N 1
ATOM 734 C CA . ILE A 1 94 ? -16.007 36.254 29.420 1.00 33.48 94 ILE A CA 1
ATOM 735 C C . ILE A 1 94 ? -15.069 36.773 30.500 1.00 36.35 94 ILE A C 1
ATOM 736 O O . ILE A 1 94 ? -14.827 36.091 31.503 1.00 36.74 94 ILE A O 1
ATOM 741 N N . ASP A 1 95 ? -14.543 37.989 30.328 1.00 35.93 95 ASP A N 1
ATOM 742 C CA . ASP A 1 95 ? -13.722 38.581 31.381 1.00 35.60 95 ASP A CA 1
ATOM 743 C C . ASP A 1 95 ? -14.475 38.585 32.703 1.00 35.49 95 ASP A C 1
ATOM 744 O O . ASP A 1 95 ? -13.984 38.090 33.723 1.00 36.31 95 ASP A O 1
ATOM 749 N N . LYS A 1 96 ? -15.696 39.117 32.685 1.00 34.61 96 LYS A N 1
ATOM 750 C CA . LYS A 1 96 ? -16.484 39.213 33.905 1.00 33.21 96 LYS A CA 1
ATOM 751 C C . LYS A 1 96 ? -16.758 37.824 34.475 1.00 33.67 96 LYS A C 1
ATOM 752 O O . LYS A 1 96 ? -16.598 37.592 35.678 1.00 29.50 96 LYS A O 1
ATOM 758 N N . TYR A 1 97 ? -17.111 36.874 33.604 1.00 30.34 97 TYR A N 1
ATOM 759 C CA . TYR A 1 97 ? -17.310 35.490 34.022 1.00 28.66 97 TYR A CA 1
ATOM 760 C C . TYR A 1 97 ? -16.049 34.922 34.665 1.00 35.99 97 TYR A C 1
ATOM 761 O O . TYR A 1 97 ? -16.118 34.259 35.712 1.00 32.76 97 TYR A O 1
ATOM 770 N N . VAL A 1 98 ? -14.887 35.178 34.055 1.00 30.62 98 VAL A N 1
ATOM 771 C CA . VAL A 1 98 ? -13.640 34.654 34.598 1.00 35.07 98 VAL A CA 1
ATOM 772 C C . VAL A 1 98 ? -13.406 35.188 36.006 1.00 35.26 98 VAL A C 1
ATOM 773 O O . VAL A 1 98 ? -13.062 34.428 36.911 1.00 33.30 98 VAL A O 1
ATOM 777 N N . GLU A 1 99 ? -13.647 36.492 36.222 1.00 35.23 99 GLU A N 1
ATOM 778 C CA . GLU A 1 99 ? -13.424 37.099 37.535 1.00 32.66 99 GLU A CA 1
ATOM 779 C C . GLU A 1 99 ? -14.450 36.631 38.559 1.00 33.01 99 GLU A C 1
ATOM 780 O O . GLU A 1 99 ? -14.090 36.339 39.700 1.00 36.89 99 GLU A O 1
ATOM 786 N N . MET A 1 100 ? -15.731 36.545 38.181 1.00 34.30 100 MET A N 1
ATOM 787 C CA . MET A 1 100 ? -16.732 36.046 39.125 1.00 34.90 100 MET A CA 1
ATOM 788 C C . MET A 1 100 ? -16.405 34.620 39.584 1.00 35.51 100 MET A C 1
ATOM 789 O O . MET A 1 100 ? -16.553 34.291 40.774 1.00 32.43 100 MET A O 1
ATOM 794 N N . ASN A 1 101 ? -15.949 33.765 38.656 1.00 29.24 101 ASN A N 1
ATOM 795 C CA . ASN A 1 101 ? -15.571 32.410 39.029 1.00 35.00 101 ASN A CA 1
ATOM 796 C C . ASN A 1 101 ? -14.372 32.402 39.969 1.00 35.84 101 ASN A C 1
ATOM 797 O O . ASN A 1 101 ? -14.342 31.641 40.944 1.00 35.34 101 ASN A O 1
ATOM 802 N N . ILE A 1 102 ? -13.366 33.222 39.679 1.00 34.28 102 ILE A N 1
ATOM 803 C CA . ILE A 1 102 ? -12.239 33.363 40.600 1.00 37.36 102 ILE A CA 1
ATOM 804 C C . ILE A 1 102 ? -12.727 33.810 41.952 1.00 37.03 102 ILE A C 1
ATOM 805 O O . ILE A 1 102 ? -12.256 33.345 42.988 1.00 39.39 102 ILE A O 1
ATOM 810 N N . CYS A 1 103 ? -13.651 34.761 41.976 1.00 35.27 103 CYS A N 1
ATOM 811 C CA . CYS A 1 103 ? -14.115 35.266 43.253 1.00 35.65 103 CYS A CA 1
ATOM 812 C C . CYS A 1 103 ? -14.886 34.210 44.040 1.00 35.28 103 CYS A C 1
ATOM 813 O O . CYS A 1 103 ? -14.756 34.131 45.268 1.00 38.78 103 CYS A O 1
ATOM 816 N N . HIS A 1 104 ? -15.713 33.415 43.362 1.00 34.11 104 HIS A N 1
ATOM 817 C CA . HIS A 1 104 ? -16.368 32.254 43.955 1.00 35.15 104 HIS A CA 1
ATOM 818 C C . HIS A 1 104 ? -17.215 32.630 45.168 1.00 35.90 104 HIS A C 1
ATOM 819 O O . HIS A 1 104 ? -16.932 32.175 46.284 1.00 35.03 104 HIS A O 1
ATOM 826 N N . PRO A 1 105 ? -18.273 33.420 44.999 1.00 31.56 105 PRO A N 1
ATOM 827 C CA . PRO A 1 105 ? -18.937 33.996 46.175 1.00 33.45 105 PRO A CA 1
ATOM 828 C C . PRO A 1 105 ? -19.698 32.997 47.030 1.00 31.72 105 PRO A C 1
ATOM 829 O O . PRO A 1 105 ? -19.963 33.306 48.197 1.00 32.79 105 PRO A O 1
ATOM 833 N N . PHE A 1 106 ? -20.081 31.838 46.505 1.00 28.66 106 PHE A N 1
ATOM 834 C CA . PHE A 1 106 ? -20.959 30.933 47.234 1.00 30.48 106 PHE A CA 1
ATOM 835 C C . PHE A 1 106 ? -20.157 29.808 47.879 1.00 32.60 106 PHE A C 1
ATOM 836 O O . PHE A 1 106 ? -19.095 29.420 47.396 1.00 33.26 106 PHE A O 1
ATOM 844 N N . ARG A 1 107 ? -20.682 29.307 48.993 1.00 31.09 107 ARG A N 1
ATOM 845 C CA . ARG A 1 107 ? -20.074 28.143 49.630 1.00 34.73 107 ARG A CA 1
ATOM 846 C C . ARG A 1 107 ? -20.131 26.926 48.716 1.00 35.46 107 ARG A C 1
ATOM 847 O O . ARG A 1 107 ? -19.177 26.135 48.658 1.00 35.74 107 ARG A O 1
ATOM 855 N N . GLU A 1 108 ? -21.237 26.750 47.988 1.00 35.14 108 GLU A N 1
ATOM 856 C CA . GLU A 1 108 ? -21.381 25.709 46.987 1.00 34.35 108 GLU A CA 1
ATOM 857 C C . GLU A 1 108 ? -22.372 26.185 45.938 1.00 32.34 108 GLU A C 1
ATOM 858 O O . GLU A 1 108 ? -23.164 27.101 46.182 1.00 29.56 108 GLU A O 1
ATOM 864 N N . GLY A 1 109 ? -22.332 25.529 44.776 1.00 31.04 109 GLY A N 1
ATOM 865 C CA . GLY A 1 109 ? -23.209 25.833 43.666 1.00 31.97 109 GLY A CA 1
ATOM 866 C C . GLY A 1 109 ? -22.735 26.943 42.747 1.00 33.86 109 GLY A C 1
ATOM 867 O O . GLY A 1 109 ? -23.543 27.440 41.946 1.00 26.21 109 GLY A O 1
ATOM 868 N N . ASN A 1 110 ? -21.456 27.341 42.832 1.00 28.36 110 ASN A N 1
ATOM 869 C CA . ASN A 1 110 ? -20.951 28.424 41.982 1.00 34.65 110 ASN A CA 1
ATOM 870 C C . ASN A 1 110 ? -21.014 28.040 40.499 1.00 33.55 110 ASN A C 1
ATOM 871 O O . ASN A 1 110 ? -21.457 28.834 39.664 1.00 29.49 110 ASN A O 1
ATOM 876 N N . GLY A 1 111 ? -20.608 26.808 40.165 1.00 29.62 111 GLY A N 1
ATOM 877 C CA . GLY A 1 111 ? -20.434 26.436 38.768 1.00 28.55 111 GLY A CA 1
ATOM 878 C C . GLY A 1 111 ? -21.742 26.384 37.997 1.00 30.99 111 GLY A C 1
ATOM 879 O O . GLY A 1 111 ? -21.878 26.993 36.935 1.00 26.99 111 GLY A O 1
ATOM 880 N N . ARG A 1 112 ? -22.722 25.647 38.521 1.00 32.36 112 ARG A N 1
ATOM 881 C CA . ARG A 1 112 ? -24.018 25.554 37.856 1.00 30.07 112 ARG A CA 1
ATOM 882 C C . ARG A 1 112 ? -24.692 26.917 37.793 1.00 29.10 112 ARG A C 1
ATOM 883 O O . ARG A 1 112 ? -25.191 27.330 36.741 1.00 29.22 112 ARG A O 1
ATOM 891 N N . SER A 1 113 ? -24.719 27.638 38.913 1.00 28.55 113 SER A N 1
ATOM 892 C CA . SER A 1 113 ? -25.468 28.890 38.912 1.00 26.86 113 SER A CA 1
ATOM 893 C C . SER A 1 113 ? -24.810 29.927 38.006 1.00 26.75 113 SER A C 1
ATOM 894 O O . SER A 1 113 ? -25.507 30.690 37.316 1.00 24.89 113 SER A O 1
ATOM 897 N N . MET A 1 114 ? -23.472 29.949 37.971 1.00 25.94 114 MET A N 1
ATOM 898 C CA . MET A 1 114 ? -22.772 30.925 37.135 1.00 27.94 114 MET A CA 1
ATOM 899 C C . MET A 1 114 ? -22.962 30.646 35.649 1.00 23.63 114 MET A C 1
ATOM 900 O O . MET A 1 114 ? -22.915 31.578 34.850 1.00 28.37 114 MET A O 1
ATOM 905 N N . ARG A 1 115 ? -23.153 29.385 35.258 1.00 22.10 115 ARG A N 1
ATOM 906 C CA . ARG A 1 115 ? -23.339 29.083 33.841 1.00 28.34 115 ARG A CA 1
ATOM 907 C C . ARG A 1 115 ? -24.719 29.528 33.359 1.00 28.27 115 ARG A C 1
ATOM 908 O O . ARG A 1 115 ? -24.851 30.017 32.231 1.00 29.22 115 ARG A O 1
ATOM 916 N N . ILE A 1 116 ? -25.758 29.381 34.191 1.00 26.22 116 ILE A N 1
ATOM 917 C CA . ILE A 1 116 ? -27.041 30.011 33.861 1.00 28.02 116 ILE A CA 1
ATOM 918 C C . ILE A 1 116 ? -26.869 31.517 33.741 1.00 27.95 116 ILE A C 1
ATOM 919 O O . ILE A 1 116 ? -27.314 32.135 32.764 1.00 27.42 116 ILE A O 1
ATOM 924 N N . TRP A 1 117 ? -26.178 32.116 34.722 1.00 24.40 117 TRP A N 1
ATOM 925 C CA . TRP A 1 117 ? -25.983 33.555 34.756 1.00 22.40 117 TRP A CA 1
ATOM 926 C C . TRP A 1 117 ? -25.221 34.039 33.530 1.00 25.89 117 TRP A C 1
ATOM 927 O O . TRP A 1 117 ? -25.528 35.103 32.978 1.00 25.45 117 TRP A O 1
ATOM 938 N N . LEU A 1 118 ? -24.226 33.269 33.093 1.00 23.43 118 LEU A N 1
ATOM 939 C CA . LEU A 1 118 ? -23.453 33.666 31.926 1.00 25.09 118 LEU A CA 1
ATOM 940 C C . LEU A 1 118 ? -24.328 33.689 30.679 1.00 27.24 118 LEU A C 1
ATOM 941 O O . LEU A 1 118 ? -24.288 34.652 29.903 1.00 25.19 118 LEU A O 1
ATOM 946 N N . ASP A 1 119 ? -25.147 32.638 30.494 1.00 27.45 119 ASP A N 1
ATOM 947 C CA . ASP A 1 119 ? -26.035 32.541 29.331 1.00 24.10 119 ASP A CA 1
ATOM 948 C C . ASP A 1 119 ? -26.955 33.743 29.228 1.00 26.96 119 ASP A C 1
ATOM 949 O O . ASP A 1 119 ? -27.216 34.238 28.123 1.00 30.16 119 ASP A O 1
ATOM 954 N N . LEU A 1 120 ? -27.430 34.244 30.375 1.00 25.76 120 LEU A N 1
ATOM 955 C CA . LEU A 1 120 ? -28.338 35.380 30.383 1.00 27.28 120 LEU A CA 1
ATOM 956 C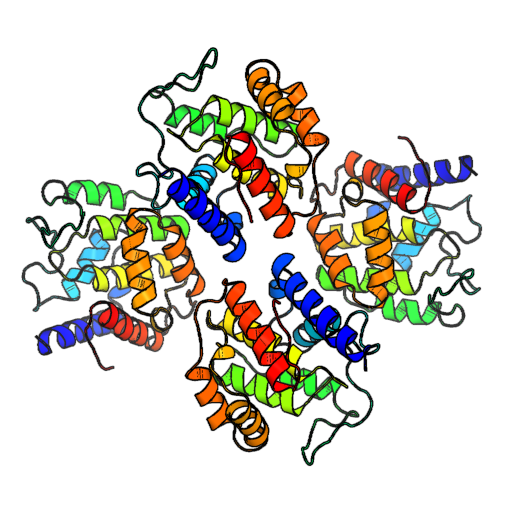 C . LEU A 1 120 ? -27.645 36.675 29.997 1.00 28.43 120 LEU A C 1
ATOM 957 O O . LEU A 1 120 ? -28.298 37.577 29.466 1.00 30.20 120 LEU A O 1
ATOM 962 N N . ILE A 1 121 ? -26.354 36.813 30.300 1.00 29.02 121 ILE A N 1
ATOM 963 C CA . ILE A 1 121 ? -25.619 37.984 29.830 1.00 30.14 121 ILE A CA 1
ATOM 964 C C . ILE A 1 121 ? -25.474 37.922 28.322 1.00 30.19 121 ILE A C 1
ATOM 965 O O . ILE A 1 121 ? -25.689 38.913 27.615 1.00 31.20 121 ILE A O 1
ATOM 970 N N . LEU A 1 122 ? -25.090 36.747 27.817 1.00 29.33 122 LEU A N 1
ATOM 971 C CA . LEU A 1 122 ? -24.904 36.562 26.387 1.00 31.12 122 LEU A CA 1
ATOM 972 C C . LEU A 1 122 ? -26.213 36.765 25.639 1.00 29.14 122 LEU A C 1
ATOM 973 O O . LEU A 1 122 ? -26.242 37.408 24.591 1.00 31.36 122 LEU A O 1
ATOM 978 N N . LYS A 1 123 ? -27.311 36.258 26.196 1.00 31.07 123 LYS A N 1
ATOM 979 C CA . LYS A 1 123 ? -28.607 36.357 25.550 1.00 29.35 123 LYS A CA 1
ATOM 980 C C . LYS A 1 123 ? -29.045 37.808 25.456 1.00 33.44 123 LYS A C 1
ATOM 981 O O . LYS A 1 123 ? -29.475 38.271 24.386 1.00 35.46 123 LYS A O 1
ATOM 987 N N . LYS A 1 124 ? -28.911 38.550 26.555 1.00 28.26 124 LYS A N 1
ATOM 988 C CA . LYS A 1 124 ? -29.345 39.943 26.571 1.00 32.31 124 LYS A CA 1
ATOM 989 C C . LYS A 1 124 ? -28.441 40.821 25.711 1.00 33.44 124 LYS A C 1
ATOM 990 O O . LYS A 1 124 ? -28.927 41.673 24.965 1.00 32.72 124 LYS A O 1
ATOM 996 N N . GLN A 1 125 ? -27.126 40.611 25.792 1.00 33.18 125 GLN A N 1
ATOM 997 C CA . GLN A 1 125 ? -26.146 41.476 25.149 1.00 36.06 125 GLN A CA 1
ATOM 998 C C . GLN A 1 125 ? -25.802 41.071 23.716 1.00 33.63 125 GLN A C 1
ATOM 999 O O . GLN A 1 125 ? -25.496 41.945 22.906 1.00 29.04 125 GLN A O 1
ATOM 1005 N N . LEU A 1 126 ? -25.784 39.774 23.390 1.00 33.39 126 LEU A N 1
ATOM 1006 C CA . LEU A 1 126 ? -25.345 39.323 22.076 1.00 29.56 126 LEU A CA 1
ATOM 1007 C C . LEU A 1 126 ? -26.358 38.434 21.371 1.00 31.34 126 LEU A C 1
ATOM 1008 O O . LEU A 1 126 ? -26.055 37.922 20.284 1.00 28.64 126 LEU A O 1
ATOM 1013 N N . ASN A 1 127 ? -27.542 38.238 21.957 1.00 30.81 127 ASN A N 1
ATOM 1014 C CA . ASN A 1 127 ? -28.586 37.378 21.390 1.00 31.52 127 ASN A CA 1
ATOM 1015 C C . ASN A 1 127 ? -28.040 35.985 21.048 1.00 33.26 127 ASN A C 1
ATOM 1016 O O . ASN A 1 127 ? -28.345 35.416 19.997 1.00 29.11 127 ASN A O 1
ATOM 1021 N N . VAL A 1 128 ? -27.202 35.438 21.947 1.00 25.48 128 VAL A N 1
ATOM 1022 C CA . VAL A 1 128 ? -26.722 34.063 21.854 1.00 27.35 128 VAL A CA 1
ATOM 1023 C C . VAL A 1 128 ? -26.672 33.474 23.263 1.00 27.79 128 VAL A C 1
ATOM 1024 O O . VAL A 1 128 ? -26.739 34.193 24.259 1.00 29.30 128 VAL A O 1
ATOM 1028 N N . VAL A 1 129 ? -26.611 32.145 23.342 1.00 27.20 129 VAL A N 1
ATOM 1029 C CA . VAL A 1 129 ? -26.281 31.456 24.581 1.00 28.23 129 VAL A CA 1
ATOM 1030 C C . VAL A 1 129 ? -25.198 30.436 24.257 1.00 28.05 129 VAL A C 1
ATOM 1031 O O . VAL A 1 129 ? -24.861 30.212 23.095 1.00 32.37 129 VAL A O 1
ATOM 1035 N N . VAL A 1 130 ? -24.617 29.842 25.296 1.00 26.31 130 VAL A N 1
ATOM 1036 C CA . VAL A 1 130 ? -23.594 28.830 25.072 1.00 30.69 130 VAL A CA 1
ATOM 1037 C C . VAL A 1 130 ? -24.273 27.519 24.714 1.00 34.84 130 VAL A C 1
ATOM 1038 O O . VAL A 1 130 ? -25.256 27.113 25.352 1.00 35.38 130 VAL A O 1
ATOM 1042 N N . ASN A 1 131 ? -23.758 26.852 23.681 1.00 33.51 131 ASN A N 1
ATOM 1043 C CA . ASN A 1 131 ? -24.232 25.510 23.344 1.00 39.91 131 ASN A CA 1
ATOM 1044 C C . ASN A 1 131 ? -23.402 24.484 24.114 1.00 36.43 131 ASN A C 1
ATOM 1045 O O . ASN A 1 131 ? -22.597 23.738 23.560 1.00 41.99 131 ASN A O 1
ATOM 1050 N N . TRP A 1 132 ? -23.625 24.461 25.432 1.00 37.84 132 TRP A N 1
ATOM 1051 C CA . TRP A 1 132 ? -22.810 23.632 26.319 1.00 39.62 132 TRP A CA 1
ATOM 1052 C C . TRP A 1 132 ? -22.735 22.188 25.873 1.00 37.98 132 TRP A C 1
ATOM 1053 O O . TRP A 1 132 ? -21.758 21.501 26.176 1.00 40.44 132 TRP A O 1
ATOM 1064 N N . THR A 1 133 ? -23.747 21.709 25.148 1.00 43.03 133 THR A N 1
ATOM 1065 C CA . THR A 1 133 ? -23.807 20.283 24.827 1.00 43.00 133 THR A CA 1
ATOM 1066 C C . THR A 1 133 ? -22.587 19.842 24.023 1.00 47.78 133 THR A C 1
ATOM 1067 O O . THR A 1 133 ? -22.100 18.720 24.203 1.00 52.39 133 THR A O 1
ATOM 1071 N N . ASN A 1 134 ? -22.049 20.720 23.163 1.00 43.87 134 ASN A N 1
ATOM 1072 C CA . ASN A 1 134 ? -20.869 20.384 22.374 1.00 44.30 134 ASN A CA 1
ATOM 1073 C C . ASN A 1 134 ? -19.565 20.715 23.070 1.00 43.26 134 ASN A C 1
ATOM 1074 O O . ASN A 1 134 ? -18.504 20.562 22.460 1.00 44.79 134 ASN A O 1
ATOM 1079 N N . ILE A 1 135 ? -19.611 21.152 24.321 1.00 46.65 135 ILE A N 1
ATOM 1080 C CA . ILE A 1 135 ? -18.411 21.447 25.087 1.00 42.23 135 ILE A CA 1
ATOM 1081 C C . ILE A 1 135 ? -18.220 20.315 26.087 1.00 46.27 135 ILE A C 1
ATOM 1082 O O . ILE A 1 135 ? -18.953 20.208 27.075 1.00 44.77 135 ILE A O 1
ATOM 1087 N N . ASN A 1 136 ? -17.235 19.463 25.823 1.00 49.32 136 ASN A N 1
ATOM 1088 C CA . ASN A 1 136 ? -16.965 18.320 26.676 1.00 50.26 136 ASN A CA 1
ATOM 1089 C C . ASN A 1 136 ? -16.420 18.765 28.032 1.00 46.23 136 ASN A C 1
ATOM 1090 O O . ASN A 1 136 ? -15.853 19.846 28.191 1.00 46.10 136 ASN A O 1
ATOM 1095 N N . LYS A 1 137 ? -16.574 17.876 29.007 1.00 45.16 137 LYS A N 1
ATOM 1096 C CA . LYS A 1 137 ? -16.193 18.172 30.384 1.00 45.63 137 LYS A CA 1
ATOM 1097 C C . LYS A 1 137 ? -14.692 18.442 30.539 1.00 49.48 137 LYS A C 1
ATOM 1098 O O . LYS A 1 137 ? -14.289 19.390 31.232 1.00 47.89 137 LYS A O 1
ATOM 1104 N N . ASP A 1 138 ? -13.837 17.613 29.929 1.00 53.05 138 ASP A N 1
ATOM 1105 C CA . ASP A 1 138 ? -12.395 17.766 30.143 1.00 56.76 138 ASP A CA 1
ATOM 1106 C C . ASP A 1 138 ? -11.897 19.096 29.597 1.00 52.53 138 ASP A C 1
ATOM 1107 O O . ASP A 1 138 ? -11.179 19.835 30.279 1.00 48.25 138 ASP A O 1
ATOM 1112 N N . GLU A 1 139 ? -12.259 19.404 28.351 1.00 51.21 139 GLU A N 1
ATOM 1113 C CA . GLU A 1 139 ? -11.802 20.653 27.757 1.00 46.82 139 GLU A CA 1
ATOM 1114 C C . GLU A 1 139 ? -12.333 21.860 28.524 1.00 49.49 139 GLU A C 1
ATOM 1115 O O . GLU A 1 139 ? -11.596 22.837 28.738 1.00 45.93 139 GLU A O 1
ATOM 1121 N N . TYR A 1 140 ? -13.599 21.812 28.979 1.00 48.69 140 TYR A N 1
ATOM 1122 C CA . TYR A 1 140 ? -14.170 22.936 29.728 1.00 49.82 140 TYR A CA 1
ATOM 1123 C C . TYR A 1 140 ? -13.437 23.164 31.049 1.00 42.34 140 TYR A C 1
ATOM 1124 O O . TYR A 1 140 ? -13.008 24.282 31.346 1.00 45.87 140 TYR A O 1
ATOM 1133 N N . LEU A 1 141 ? -13.305 22.112 31.868 1.00 47.34 141 LEU A N 1
ATOM 1134 C CA . LEU A 1 141 ? -12.666 22.277 33.172 1.00 46.34 141 LEU A CA 1
ATOM 1135 C C . LEU A 1 141 ? -11.228 22.743 33.032 1.00 45.73 141 LEU A C 1
ATOM 1136 O O . LEU A 1 141 ? -10.735 23.511 33.867 1.00 43.62 141 LEU A O 1
ATOM 1141 N N . LEU A 1 142 ? -10.548 22.310 31.971 1.00 47.17 142 LEU A N 1
ATOM 1142 C CA . LEU A 1 142 ? -9.173 22.744 31.749 1.00 45.12 142 LEU A CA 1
ATOM 1143 C C . LEU A 1 142 ? -9.117 24.231 31.439 1.00 47.51 142 LEU A C 1
ATOM 1144 O O . LEU A 1 142 ? -8.322 24.977 32.028 1.00 43.03 142 LEU A O 1
ATOM 1149 N N . ALA A 1 143 ? -9.974 24.682 30.516 1.00 48.74 143 ALA A N 1
ATOM 1150 C CA . ALA A 1 143 ? -10.057 26.105 30.225 1.00 42.28 143 ALA A CA 1
ATOM 1151 C C . ALA A 1 143 ? -10.357 26.898 31.483 1.00 43.58 143 ALA A C 1
ATOM 1152 O O . ALA A 1 143 ? -9.765 27.959 31.713 1.00 51.25 143 ALA A O 1
ATOM 1154 N N . MET A 1 144 ? -11.258 26.394 32.325 1.00 42.65 144 MET A N 1
ATOM 1155 C CA . MET A 1 144 ? -11.599 27.136 33.534 1.00 41.06 144 MET A CA 1
ATOM 1156 C C . MET A 1 144 ? -10.388 27.253 34.452 1.00 45.29 144 MET A C 1
ATOM 1157 O O . MET A 1 144 ? -10.098 28.336 34.972 1.00 44.91 144 MET A O 1
ATOM 1162 N N . ILE A 1 145 ? -9.649 26.156 34.635 1.00 47.99 145 ILE A N 1
ATOM 1163 C CA . ILE A 1 145 ? -8.438 26.198 35.455 1.00 50.49 145 ILE A CA 1
ATOM 1164 C C . ILE A 1 145 ? -7.433 27.181 34.867 1.00 48.73 145 ILE A C 1
ATOM 1165 O O . ILE A 1 145 ? -6.924 28.072 35.556 1.00 52.17 145 ILE A O 1
ATOM 1170 N N . ASN A 1 146 ? -7.149 27.045 33.577 1.00 50.11 146 ASN A N 1
ATOM 1171 C CA . ASN A 1 146 ? -6.207 27.947 32.931 1.00 49.89 146 ASN A CA 1
ATOM 1172 C C . ASN A 1 146 ? -6.686 29.394 32.919 1.00 53.64 146 ASN A C 1
ATOM 1173 O O . ASN A 1 146 ? -5.859 30.299 32.774 1.00 55.72 146 ASN A O 1
ATOM 1178 N N . SER A 1 147 ? -7.993 29.637 33.065 1.00 48.14 147 SER A N 1
ATOM 1179 C CA . SER A 1 147 ? -8.484 31.012 33.053 1.00 46.53 147 SER A CA 1
ATOM 1180 C C . SER A 1 147 ? -7.978 31.840 34.236 1.00 49.23 147 SER A C 1
ATOM 1181 O O . SER A 1 147 ? -8.094 33.069 34.194 1.00 49.88 147 SER A O 1
ATOM 1184 N N . LEU A 1 148 ? -7.407 31.219 35.279 1.00 50.47 148 LEU A N 1
ATOM 1185 C CA . LEU A 1 148 ? -6.784 32.038 36.320 1.00 51.62 148 LEU A CA 1
ATOM 1186 C C . LEU A 1 148 ? -5.511 32.724 35.828 1.00 49.87 148 LEU A C 1
ATOM 1187 O O . LEU A 1 148 ? -5.158 33.792 36.346 1.00 48.43 148 LEU A O 1
ATOM 1192 N N . ILE A 1 149 ? -4.826 32.160 34.827 1.00 52.93 149 ILE A N 1
ATOM 1193 C CA . ILE A 1 149 ? -3.685 32.830 34.208 1.00 54.80 149 ILE A CA 1
ATOM 1194 C C . ILE A 1 149 ? -4.123 33.473 32.891 1.00 52.54 149 ILE A C 1
ATOM 1195 O O . ILE A 1 149 ? -4.143 34.705 32.772 1.00 49.96 149 ILE A O 1
ATOM 1200 N N . ASP A 1 150 ? -4.519 32.660 31.913 1.00 52.51 150 ASP A N 1
ATOM 1201 C CA . ASP A 1 150 ? -4.851 33.115 30.569 1.00 53.67 150 ASP A CA 1
ATOM 1202 C C . ASP A 1 150 ? -6.240 32.604 30.224 1.00 48.76 150 ASP A C 1
ATOM 1203 O O . ASP A 1 150 ? -6.487 31.394 30.254 1.00 46.03 150 ASP A O 1
ATOM 1208 N N . SER A 1 151 ? -7.148 33.512 29.901 1.00 46.91 151 SER A N 1
ATOM 1209 C CA . SER A 1 151 ? -8.501 33.107 29.552 1.00 45.27 151 SER A CA 1
ATOM 1210 C C . SER A 1 151 ? -8.702 32.987 28.042 1.00 46.79 151 SER A C 1
ATOM 1211 O O . SER A 1 151 ? -9.846 32.991 27.576 1.00 45.64 151 SER A O 1
ATOM 1214 N N . THR A 1 152 ? -7.612 32.841 27.272 1.00 47.13 152 THR A N 1
ATOM 1215 C CA . THR A 1 152 ? -7.735 32.723 25.818 1.00 44.07 152 THR A CA 1
ATOM 1216 C C . THR A 1 152 ? -8.413 31.425 25.423 1.00 41.74 152 THR A C 1
ATOM 1217 O O . THR A 1 152 ? -9.293 31.416 24.555 1.00 47.91 152 THR A O 1
ATOM 1221 N N . ASN A 1 153 ? -8.014 30.317 26.044 1.00 42.03 153 ASN A N 1
ATOM 1222 C CA . ASN A 1 153 ? -8.579 29.026 25.674 1.00 41.62 153 ASN A CA 1
ATOM 1223 C C . ASN A 1 153 ? -10.067 28.966 25.987 1.00 43.60 153 ASN A C 1
ATOM 1224 O O . ASN A 1 153 ? -10.855 28.490 25.164 1.00 43.24 153 ASN A O 1
ATOM 1229 N N . LEU A 1 154 ? -10.468 29.444 27.173 1.00 42.21 154 LEU A N 1
ATOM 1230 C CA . LEU A 1 154 ? -11.885 29.493 27.526 1.00 43.39 154 LEU A CA 1
ATOM 1231 C C . LEU A 1 154 ? -12.679 30.348 26.541 1.00 39.77 154 LEU A C 1
ATOM 1232 O O . LEU A 1 154 ? -13.762 29.956 26.102 1.00 37.12 154 LEU A O 1
ATOM 1237 N N . LYS A 1 155 ? -12.167 31.539 26.215 1.00 38.51 155 LYS A N 1
ATOM 1238 C CA . LYS A 1 155 ? -12.875 32.442 25.312 1.00 40.01 155 LYS A CA 1
ATOM 1239 C C . LYS A 1 155 ? -13.077 31.819 23.938 1.00 41.58 155 LYS A C 1
ATOM 1240 O O . LYS A 1 155 ? -14.130 32.016 23.315 1.00 41.65 155 LYS A O 1
ATOM 1246 N N . LEU A 1 156 ? -12.071 31.081 23.443 1.00 40.41 156 LEU A N 1
ATOM 1247 C CA . LEU A 1 156 ? -12.202 30.398 22.154 1.00 43.46 156 LEU A CA 1
ATOM 1248 C C . LEU A 1 156 ? -13.202 29.254 22.233 1.00 43.46 156 LEU A C 1
ATOM 1249 O O . LEU A 1 156 ? -14.081 29.120 21.371 1.00 44.10 156 LEU A O 1
ATOM 1254 N N . LEU A 1 157 ? -13.057 28.394 23.243 1.00 40.70 157 LEU A N 1
ATOM 1255 C CA . LEU A 1 157 ? -13.952 27.254 23.376 1.00 38.58 157 LEU A CA 1
ATOM 1256 C C . LEU A 1 157 ? -15.413 27.696 23.388 1.00 41.61 157 LEU A C 1
ATOM 1257 O O . LEU A 1 157 ? -16.265 27.088 22.726 1.00 40.92 157 LEU A O 1
ATOM 1262 N N . ILE A 1 158 ? -15.711 28.781 24.104 1.00 38.71 158 ILE A N 1
ATOM 1263 C CA . ILE A 1 158 ? -17.085 29.262 24.192 1.00 40.48 158 ILE A CA 1
ATOM 1264 C C . ILE A 1 158 ? -17.491 29.943 22.898 1.00 37.65 158 ILE A C 1
ATOM 1265 O O . ILE A 1 158 ? -18.611 29.750 22.407 1.00 38.35 158 ILE A O 1
ATOM 1270 N N . LYS A 1 159 ? -16.590 30.763 22.335 1.00 37.10 159 LYS A N 1
ATOM 1271 C CA . LYS A 1 159 ? -16.870 31.452 21.077 1.00 40.61 159 LYS A CA 1
ATOM 1272 C C . LYS A 1 159 ? -17.160 30.469 19.950 1.00 41.53 159 LYS A C 1
ATOM 1273 O O . LYS A 1 159 ? -17.957 30.771 19.055 1.00 37.57 159 LYS A O 1
ATOM 1279 N N . ASN A 1 160 ? -16.547 29.285 19.987 1.00 41.18 160 ASN A N 1
ATOM 1280 C CA . ASN A 1 160 ? -16.805 28.289 18.960 1.00 40.53 160 ASN A CA 1
ATOM 1281 C C . ASN A 1 160 ? -18.101 27.526 19.179 1.00 44.00 160 ASN A C 1
ATOM 1282 O O . ASN A 1 160 ? -18.488 26.751 18.300 1.00 43.65 160 ASN A O 1
ATOM 1287 N N . ASN A 1 161 ? -18.780 27.707 20.312 1.00 39.86 161 ASN A N 1
ATOM 1288 C CA . ASN A 1 161 ? -19.973 26.914 20.602 1.00 39.97 161 ASN A CA 1
ATOM 1289 C C . ASN A 1 161 ? -21.128 27.785 21.071 1.00 38.54 161 ASN A C 1
ATOM 1290 O O . ASN A 1 161 ? -21.765 27.519 22.092 1.00 41.50 161 ASN A O 1
ATOM 1295 N N . LEU A 1 162 ? -21.439 28.824 20.312 1.00 37.01 162 LEU A N 1
ATOM 1296 C CA . LEU A 1 162 ? -22.605 29.651 20.580 1.00 37.06 162 LEU A CA 1
ATOM 1297 C C . LEU A 1 162 ? -23.771 29.200 19.715 1.00 36.08 162 LEU A C 1
ATOM 1298 O O . LEU A 1 162 ? -23.581 28.677 18.615 1.00 38.03 162 LEU A O 1
ATOM 1303 N N . THR A 1 163 ? -24.980 29.405 20.223 1.00 32.10 163 THR A N 1
ATOM 1304 C CA . THR A 1 163 ? -26.185 29.168 19.444 1.00 29.43 163 THR A CA 1
ATOM 1305 C C . THR A 1 163 ? -27.098 30.379 19.560 1.00 30.75 163 THR A C 1
ATOM 1306 O O . THR A 1 163 ? -27.041 31.130 20.539 1.00 31.47 163 THR A O 1
ATOM 1310 N N . ASN A 1 164 ? -27.949 30.574 18.547 1.00 33.71 164 ASN A N 1
ATOM 1311 C CA . ASN A 1 164 ? -28.939 31.643 18.596 1.00 29.34 164 ASN A CA 1
ATOM 1312 C C . ASN A 1 164 ? -30.283 31.164 19.130 1.00 29.39 164 ASN A C 1
ATOM 1313 O O . ASN A 1 164 ? -31.222 31.964 19.220 1.00 26.51 164 ASN A O 1
ATOM 1318 N N . LYS A 1 165 ? -30.385 29.889 19.510 1.00 29.10 165 LYS A N 1
ATOM 1319 C CA . LYS A 1 165 ? -31.624 29.307 20.024 1.00 32.38 165 LYS A CA 1
ATOM 1320 C C . LYS A 1 165 ? -31.889 29.733 21.478 1.00 28.09 165 LYS A C 1
ATOM 1321 O O . LYS A 1 165 ? -31.970 28.920 22.397 1.00 30.17 165 LYS A O 1
ATOM 1327 N N . ILE A 1 166 ? -32.090 31.043 21.666 1.00 24.85 166 ILE A N 1
ATOM 1328 C CA . ILE A 1 166 ? -32.117 31.645 22.998 1.00 27.22 166 ILE A CA 1
ATOM 1329 C C . ILE A 1 166 ? -33.481 31.617 23.667 1.00 30.81 166 ILE A C 1
ATOM 1330 O O . ILE A 1 166 ? -33.600 32.075 24.819 1.00 28.57 166 ILE A O 1
ATOM 1335 N N . THR A 1 167 ? -34.524 31.147 22.970 1.00 28.85 167 THR A N 1
ATOM 1336 C CA . THR A 1 167 ? -35.846 30.970 23.553 1.00 27.42 167 THR A CA 1
ATOM 1337 C C . THR A 1 167 ? -36.266 29.511 23.497 1.00 31.59 167 THR A C 1
ATOM 1338 O O . THR A 1 167 ? -37.454 29.197 23.667 1.00 30.08 167 THR A O 1
ATOM 1342 N N . ASP A 1 168 ? -35.305 28.619 23.262 1.00 30.66 168 ASP A N 1
ATOM 1343 C CA . ASP A 1 168 ? -35.571 27.204 23.042 1.00 34.37 168 ASP A CA 1
ATOM 1344 C C . ASP A 1 168 ? -35.430 26.428 24.357 1.00 36.51 168 ASP A C 1
ATOM 1345 O O . ASP A 1 168 ? -34.327 26.307 24.914 1.00 33.80 168 ASP A O 1
ATOM 1350 N N . ARG A 1 169 ? -36.551 25.875 24.835 1.00 32.91 169 ARG A N 1
ATOM 1351 C CA . ARG A 1 169 ? -36.546 25.138 26.095 1.00 32.44 169 ARG A CA 1
ATOM 1352 C C . ARG A 1 169 ? -35.712 23.860 26.011 1.00 32.63 169 ARG A C 1
ATOM 1353 O O . ARG A 1 169 ? -35.141 23.419 27.017 1.00 32.12 169 ARG A O 1
ATOM 1361 N N . ASN A 1 170 ? -35.626 23.241 24.833 1.00 35.20 170 ASN A N 1
ATOM 1362 C CA . ASN A 1 170 ? -34.891 21.982 24.748 1.00 33.30 170 ASN A CA 1
ATOM 1363 C C . ASN A 1 170 ? -33.385 22.215 24.779 1.00 28.71 170 ASN A C 1
ATOM 1364 O O . ASN A 1 170 ? -32.640 21.409 25.342 1.00 31.97 170 ASN A O 1
ATOM 1369 N N . VAL A 1 171 ? -32.933 23.318 24.187 1.00 29.27 171 VAL A N 1
ATOM 1370 C CA . VAL A 1 171 ? -31.548 23.744 24.312 1.00 29.61 171 VAL A CA 1
ATOM 1371 C C . VAL A 1 171 ? -31.236 24.079 25.768 1.00 29.53 171 VAL A C 1
ATOM 1372 O O . VAL A 1 171 ? -30.180 23.720 26.300 1.00 30.76 171 VAL A O 1
ATOM 1376 N N . TYR A 1 172 ? -32.162 24.747 26.444 1.00 31.80 172 TYR A N 1
ATOM 1377 C CA . TYR A 1 172 ? -31.979 25.019 27.868 1.00 32.07 172 TYR A CA 1
ATOM 1378 C C . TYR A 1 172 ? -31.839 23.734 28.671 1.00 28.58 172 TYR A C 1
ATOM 1379 O O . TYR A 1 172 ? -30.999 23.651 29.566 1.00 31.42 172 TYR A O 1
ATOM 1388 N N . ILE A 1 173 ? -32.667 22.729 28.374 1.00 29.35 173 ILE A N 1
ATOM 1389 C CA . ILE A 1 173 ? -32.530 21.421 29.018 1.00 31.34 173 ILE A CA 1
ATOM 1390 C C . ILE A 1 173 ? -31.148 20.844 28.751 1.00 30.65 173 ILE A C 1
ATOM 1391 O O . ILE A 1 173 ? -30.469 20.358 29.664 1.00 34.74 173 ILE A O 1
ATOM 1396 N N . LYS A 1 174 ? -30.722 20.877 27.488 1.00 30.25 174 LYS A N 1
ATOM 1397 C CA . LYS A 1 174 ? -29.422 20.313 27.127 1.00 34.48 174 LYS A CA 1
ATOM 1398 C C . LYS A 1 174 ? -28.289 21.015 27.856 1.00 34.02 174 LYS A C 1
ATOM 1399 O O . LYS A 1 174 ? -27.314 20.370 28.241 1.00 33.25 174 LYS A O 1
ATOM 1405 N N . SER A 1 175 ? -28.415 22.320 28.102 1.00 33.32 175 SER A N 1
ATOM 1406 C CA . SER A 1 175 ? -27.381 22.997 28.877 1.00 35.80 175 SER A CA 1
ATOM 1407 C C . SER A 1 175 ? -27.413 22.592 30.352 1.00 33.20 175 SER A C 1
ATOM 1408 O O . SER A 1 175 ? -26.352 22.481 30.974 1.00 29.11 175 SER A O 1
ATOM 1411 N N . ILE A 1 176 ? -28.601 22.349 30.919 1.00 28.33 176 ILE A N 1
ATOM 1412 C CA . ILE A 1 176 ? -28.678 21.808 32.279 1.00 33.56 176 ILE A CA 1
ATOM 1413 C C . ILE A 1 176 ? -27.981 20.452 32.364 1.00 32.71 176 ILE A C 1
ATOM 1414 O O . ILE A 1 176 ? -27.205 20.194 33.293 1.00 33.54 176 ILE A O 1
ATOM 1419 N N . ILE A 1 177 ? -28.264 19.559 31.406 1.00 34.21 177 ILE A N 1
ATOM 1420 C CA . ILE A 1 177 ? -27.665 18.221 31.435 1.00 35.86 177 ILE A CA 1
ATOM 1421 C C . ILE A 1 177 ? -26.148 18.326 31.490 1.00 34.19 177 ILE A C 1
ATOM 1422 O O . ILE A 1 177 ? -25.494 17.741 32.363 1.00 33.24 177 ILE A O 1
ATOM 1427 N N . LYS A 1 178 ? -25.570 19.096 30.563 1.00 33.02 178 LYS A N 1
ATOM 1428 C CA . LYS A 1 178 ? -24.120 19.197 30.475 1.00 35.46 178 LYS A CA 1
ATOM 1429 C C . LYS A 1 178 ? -23.543 19.940 31.674 1.00 34.12 178 LYS A C 1
ATOM 1430 O O . LYS A 1 178 ? -22.487 19.563 32.190 1.00 37.60 178 LYS A O 1
ATOM 1436 N N . SER A 1 179 ? -24.227 20.994 32.133 1.00 35.20 179 SER A N 1
ATOM 1437 C CA . SER A 1 179 ? -23.764 21.755 33.293 1.00 31.75 179 SER A CA 1
ATOM 1438 C C . SER A 1 179 ? -23.582 20.853 34.508 1.00 34.74 179 SER A C 1
ATOM 1439 O O . SER A 1 179 ? -22.582 20.954 35.226 1.00 36.80 179 SER A O 1
ATOM 1442 N N . TYR A 1 180 ? -24.539 19.957 34.752 1.00 33.57 180 TYR A N 1
ATOM 1443 C CA . TYR A 1 180 ? -24.396 19.046 35.877 1.00 40.95 180 TYR A CA 1
ATOM 1444 C C . TYR A 1 180 ? -23.323 17.994 35.617 1.00 40.29 180 TYR A C 1
ATOM 1445 O O . TYR A 1 180 ? -22.632 17.576 36.558 1.00 42.57 180 TYR A O 1
ATOM 1454 N N . GLU A 1 181 ? -23.160 17.571 34.356 1.00 36.89 181 GLU A N 1
ATOM 1455 C CA . GLU A 1 181 ? -22.055 16.675 34.011 1.00 41.65 181 GLU A CA 1
ATOM 1456 C C . GLU A 1 181 ? -20.713 17.283 34.400 1.00 38.85 181 GLU A C 1
ATOM 1457 O O . GLU A 1 181 ? -19.816 16.571 34.861 1.00 40.84 181 GLU A O 1
ATOM 1463 N N . TYR A 1 182 ? -20.549 18.592 34.285 1.00 35.99 182 TYR A N 1
ATOM 1464 C CA . TYR A 1 182 ? -19.287 19.222 34.604 1.00 34.53 182 TYR A CA 1
ATOM 1465 C C . TYR A 1 182 ? -18.962 19.079 36.071 1.00 42.29 182 TYR A C 1
ATOM 1466 O O . TYR A 1 182 ? -17.818 19.150 36.467 1.00 41.99 182 TYR A O 1
ATOM 1475 N N . GLU A 1 183 ? -19.982 18.879 36.880 1.00 42.63 183 GLU A N 1
ATOM 1476 C CA . GLU A 1 183 ? -19.774 18.699 38.292 1.00 42.75 183 GLU A CA 1
ATOM 1477 C C . GLU A 1 183 ? -19.911 17.259 38.735 1.00 44.79 183 GLU A C 1
ATOM 1478 O O . GLU A 1 183 ? -20.078 16.996 39.911 1.00 42.54 183 GLU A O 1
ATOM 1484 N N . GLY A 1 184 ? -19.838 16.327 37.794 1.00 44.95 184 GLY A N 1
ATOM 1485 C CA . GLY A 1 184 ? -19.865 14.922 38.140 1.00 42.89 184 GLY A CA 1
ATOM 1486 C C . GLY A 1 184 ? -21.230 14.341 38.416 1.00 48.29 184 GLY A C 1
ATOM 1487 O O . GLY A 1 184 ? -21.304 13.234 38.959 1.00 54.47 184 GLY A O 1
ATOM 1488 N N . PHE A 1 185 ? -22.310 15.033 38.067 1.00 47.24 185 PHE A N 1
ATOM 1489 C CA . PHE A 1 185 ? -23.672 14.533 38.252 1.00 46.42 185 PHE A CA 1
ATOM 1490 C C . PHE A 1 185 ? -24.246 14.169 36.894 1.00 54.90 185 PHE A C 1
ATOM 1491 O O . PHE A 1 185 ? -24.345 15.028 36.012 1.00 51.51 185 PHE A O 1
ATOM 1499 N N . LYS A 1 186 ? -24.677 12.925 36.718 1.00 60.01 186 LYS A N 1
ATOM 1500 C CA . LYS A 1 186 ? -25.294 12.487 35.474 1.00 57.41 186 LYS A CA 1
ATOM 1501 C C . LYS A 1 186 ? -26.768 12.556 35.677 1.00 62.29 186 LYS A C 1
ATOM 1502 O O . LYS A 1 186 ? -27.306 11.871 36.532 1.00 65.85 186 LYS A O 1
ATOM 1508 N N . ILE A 1 187 ? -27.438 13.393 34.910 1.00 59.75 187 ILE A N 1
ATOM 1509 C CA . ILE A 1 187 ? -28.843 13.597 35.127 1.00 60.70 187 ILE A CA 1
ATOM 1510 C C . ILE A 1 187 ? -29.677 13.271 33.904 1.00 63.57 187 ILE A C 1
ATOM 1511 O O . ILE A 1 187 ? -29.149 13.131 32.815 1.00 66.33 187 ILE A O 1
ATOM 1516 N N . ASN A 1 188 ? -30.980 13.132 34.086 1.00 62.74 188 ASN A N 1
ATOM 1517 C CA . ASN A 1 188 ? -31.870 12.894 32.955 1.00 69.81 188 ASN A CA 1
ATOM 1518 C C . ASN A 1 188 ? -33.028 13.875 32.916 1.00 68.84 188 ASN A C 1
ATOM 1519 O O . ASN A 1 188 ? -33.668 14.085 33.935 1.00 63.85 188 ASN A O 1
ATOM 1524 N N . ILE A 1 189 ? -33.299 14.461 31.749 1.00 78.74 189 ILE A N 1
ATOM 1525 C CA . ILE A 1 189 ? -34.344 15.510 31.577 1.00 82.17 189 ILE A CA 1
ATOM 1526 C C . ILE A 1 189 ? -34.467 16.546 32.694 1.00 75.32 189 ILE A C 1
ATOM 1527 O O . ILE A 1 189 ? -33.517 17.288 32.970 1.00 70.73 189 ILE A O 1
ATOM 1532 N N . PHE B 1 5 ? -57.634 7.772 7.880 1.00 71.75 5 PHE B N 1
ATOM 1533 C CA . PHE B 1 5 ? -57.025 6.662 7.200 1.00 74.61 5 PHE B CA 1
ATOM 1534 C C . PHE B 1 5 ? -55.608 6.488 7.719 1.00 83.12 5 PHE B C 1
ATOM 1535 O O . PHE B 1 5 ? -55.296 5.451 8.296 1.00 82.75 5 PHE B O 1
ATOM 1543 N N . LEU B 1 6 ? -54.767 7.499 7.548 1.00 80.36 6 LEU B N 1
ATOM 1544 C CA . LEU B 1 6 ? -53.387 7.449 7.964 1.00 75.09 6 LEU B CA 1
ATOM 1545 C C . LEU B 1 6 ? -53.057 8.895 7.828 1.00 75.60 6 LEU B C 1
ATOM 1546 O O . LEU B 1 6 ? -52.298 9.433 8.614 1.00 75.30 6 LEU B O 1
ATOM 1551 N N . GLU B 1 7 ? -53.573 9.531 6.789 1.00 75.40 7 GLU B N 1
ATOM 1552 C CA . GLU B 1 7 ? -53.402 10.971 6.727 1.00 76.45 7 GLU B CA 1
ATOM 1553 C C . GLU B 1 7 ? -54.182 11.667 7.830 1.00 71.24 7 GLU B C 1
ATOM 1554 O O . GLU B 1 7 ? -53.937 12.848 8.076 1.00 64.54 7 GLU B O 1
ATOM 1560 N N . GLU B 1 8 ? -55.136 10.987 8.477 1.00 69.32 8 GLU B N 1
ATOM 1561 C CA . GLU B 1 8 ? -55.717 11.555 9.688 1.00 65.60 8 GLU B CA 1
ATOM 1562 C C . GLU B 1 8 ? -54.720 11.494 10.829 1.00 62.30 8 GLU B C 1
ATOM 1563 O O . GLU B 1 8 ? -54.597 12.443 11.613 1.00 57.54 8 GLU B O 1
ATOM 1569 N N . GLU B 1 9 ? -53.988 10.384 10.929 1.00 63.32 9 GLU B N 1
ATOM 1570 C CA . GLU B 1 9 ? -52.970 10.273 11.966 1.00 62.08 9 GLU B CA 1
ATOM 1571 C C . GLU B 1 9 ? -51.860 11.292 11.751 1.00 57.68 9 GLU B C 1
ATOM 1572 O O . GLU B 1 9 ? -51.261 11.771 12.715 1.00 53.15 9 GLU B O 1
ATOM 1578 N N . PHE B 1 10 ? -51.584 11.645 10.499 1.00 58.56 10 PHE B N 1
ATOM 1579 C CA . PHE B 1 10 ? -50.652 12.733 10.242 1.00 58.58 10 PHE B CA 1
ATOM 1580 C C . PHE B 1 10 ? -51.222 14.066 10.704 1.00 53.69 10 PHE B C 1
ATOM 1581 O O . PHE B 1 10 ? -50.533 14.836 11.386 1.00 45.77 10 PHE B O 1
ATOM 1589 N N . GLU B 1 11 ? -52.474 14.366 10.331 1.00 53.17 11 GLU B N 1
ATOM 1590 C CA . GLU B 1 11 ? -53.108 15.590 10.803 1.00 48.66 11 GLU B CA 1
ATOM 1591 C C . GLU B 1 11 ? -52.932 15.727 12.305 1.00 48.51 11 GLU B C 1
ATOM 1592 O O . GLU B 1 11 ? -52.439 16.740 12.801 1.00 45.61 11 GLU B O 1
ATOM 1598 N N . ILE B 1 12 ? -53.301 14.683 13.035 1.00 50.23 12 ILE B N 1
ATOM 1599 C CA . ILE B 1 12 ? -53.348 14.784 14.480 1.00 44.34 12 ILE B CA 1
ATOM 1600 C C . ILE B 1 12 ? -51.947 14.903 15.060 1.00 44.06 12 ILE B C 1
ATOM 1601 O O . ILE B 1 12 ? -51.640 15.841 15.812 1.00 43.08 12 ILE B O 1
ATOM 1606 N N . ASN B 1 13 ? -51.070 13.957 14.727 1.00 41.75 13 ASN B N 1
ATOM 1607 C CA . ASN B 1 13 ? -49.794 13.891 15.420 1.00 43.10 13 ASN B CA 1
ATOM 1608 C C . ASN B 1 13 ? -48.928 15.101 15.101 1.00 44.75 13 ASN B C 1
ATOM 1609 O O . ASN B 1 13 ? -48.208 15.612 15.976 1.00 38.82 13 ASN B O 1
ATOM 1614 N N . LEU B 1 14 ? -49.015 15.610 13.866 1.00 40.49 14 LEU B N 1
ATOM 1615 C CA . LEU B 1 14 ? -48.215 16.780 13.504 1.00 40.03 14 LEU B CA 1
ATOM 1616 C C . LEU B 1 14 ? -48.771 18.049 14.143 1.00 35.72 14 LEU B C 1
ATOM 1617 O O . LEU B 1 14 ? -48.000 18.892 14.616 1.00 33.95 14 LEU B O 1
ATOM 1622 N N . SER B 1 15 ? -50.102 18.209 14.204 1.00 33.50 15 SER B N 1
ATOM 1623 C CA . SER B 1 15 ? -50.655 19.388 14.858 1.00 36.15 15 SER B CA 1
ATOM 1624 C C . SER B 1 15 ? -50.328 19.384 16.351 1.00 35.35 15 SER B C 1
ATOM 1625 O O . SER B 1 15 ? -50.049 20.434 16.947 1.00 29.92 15 SER B O 1
ATOM 1628 N N . VAL B 1 16 ? -50.326 18.201 16.965 1.00 31.96 16 VAL B N 1
ATOM 1629 C CA . VAL B 1 16 ? -49.928 18.119 18.364 1.00 32.86 16 VAL B CA 1
ATOM 1630 C C . VAL B 1 16 ? -48.459 18.491 18.513 1.00 34.93 16 VAL B C 1
ATOM 1631 O O . VAL B 1 16 ? -48.065 19.164 19.476 1.00 32.82 16 VAL B O 1
ATOM 1635 N N . LYS B 1 17 ? -47.629 18.081 17.547 1.00 36.90 17 LYS B N 1
ATOM 1636 C CA . LYS B 1 17 ? -46.229 18.477 17.574 1.00 35.65 17 LYS B CA 1
ATOM 1637 C C . LYS B 1 17 ? -46.097 19.989 17.478 1.00 35.27 17 LYS B C 1
ATOM 1638 O O . LYS B 1 17 ? -45.307 20.605 18.209 1.00 30.70 17 LYS B O 1
ATOM 1644 N N . HIS B 1 18 ? -46.886 20.607 16.598 1.00 30.35 18 HIS B N 1
ATOM 1645 C CA . HIS B 1 18 ? -46.852 22.060 16.474 1.00 31.38 18 HIS B CA 1
ATOM 1646 C C . HIS B 1 18 ? -47.268 22.739 17.775 1.00 28.09 18 HIS B C 1
ATOM 1647 O O . HIS B 1 18 ? -46.699 23.770 18.143 1.00 28.37 18 HIS B O 1
ATOM 1654 N N . LEU B 1 19 ? -48.235 22.157 18.498 1.00 30.25 19 LEU B N 1
ATOM 1655 C CA . LEU B 1 19 ? -48.687 22.743 19.761 1.00 27.74 19 LEU B CA 1
ATOM 1656 C C . LEU B 1 19 ? -47.573 22.754 20.812 1.00 33.33 19 LEU B C 1
ATOM 1657 O O . LEU B 1 19 ? -47.380 23.751 21.516 1.00 29.92 19 LEU B O 1
ATOM 1662 N N . LEU B 1 20 ? -46.832 21.646 20.923 1.00 31.42 20 LEU B N 1
ATOM 1663 C CA . LEU B 1 20 ? -45.711 21.589 21.847 1.00 29.25 20 LEU B CA 1
ATOM 1664 C C . LEU B 1 20 ? -44.588 22.528 21.431 1.00 32.98 20 LEU B C 1
ATOM 1665 O O . LEU B 1 20 ? -43.889 23.083 22.300 1.00 33.14 20 LEU B O 1
ATOM 1670 N N . GLU B 1 21 ? -44.413 22.744 20.123 1.00 29.87 21 GLU B N 1
ATOM 1671 C CA . GLU B 1 21 ? -43.419 23.712 19.685 1.00 30.60 21 GLU B CA 1
ATOM 1672 C C . GLU B 1 21 ? -43.790 25.115 20.150 1.00 29.04 21 GLU B C 1
ATOM 1673 O O . GLU B 1 21 ? -42.925 25.879 20.590 1.00 30.80 21 GLU B O 1
ATOM 1679 N N . LEU B 1 22 ? -45.082 25.455 20.098 1.00 30.07 22 LEU B N 1
ATOM 1680 C CA . LEU B 1 22 ? -45.515 26.775 20.552 1.00 29.88 22 LEU B CA 1
ATOM 1681 C C . LEU B 1 22 ? -45.112 27.020 22.003 1.00 27.82 22 LEU B C 1
ATOM 1682 O O . LEU B 1 22 ? -44.697 28.134 22.361 1.00 27.40 22 LEU B O 1
ATOM 1687 N N . TRP B 1 23 ? -45.234 25.991 22.849 1.00 27.47 23 TRP B N 1
ATOM 1688 C CA . TRP B 1 23 ? -44.767 26.104 24.228 1.00 30.08 23 TRP B CA 1
ATOM 1689 C C . TRP B 1 23 ? -43.247 26.150 24.273 1.00 29.93 23 TRP B C 1
ATOM 1690 O O . TRP B 1 23 ? -42.659 27.097 24.800 1.00 33.47 23 TRP B O 1
ATOM 1701 N N . ASP B 1 24 ? -42.592 25.135 23.704 1.00 28.84 24 ASP B N 1
ATOM 1702 C CA . ASP B 1 24 ? -41.157 24.961 23.923 1.00 29.80 24 ASP B CA 1
ATOM 1703 C C . ASP B 1 24 ? -40.319 26.031 23.246 1.00 31.11 24 ASP B C 1
ATOM 1704 O O . ASP B 1 24 ? -39.169 26.236 23.638 1.00 34.74 24 ASP B O 1
ATOM 1709 N N . LYS B 1 25 ? -40.857 26.732 22.250 1.00 29.16 25 LYS B N 1
ATOM 1710 C CA . LYS B 1 25 ? -40.120 27.827 21.640 1.00 31.00 25 LYS B CA 1
ATOM 1711 C C . LYS B 1 25 ? -40.573 29.179 22.172 1.00 32.89 25 LYS B C 1
ATOM 1712 O O . LYS B 1 25 ? -40.077 30.213 21.714 1.00 27.28 25 LYS B O 1
ATOM 1718 N N . ASN B 1 26 ? -41.495 29.180 23.139 1.00 32.00 26 ASN B N 1
ATOM 1719 C CA . ASN B 1 26 ? -42.068 30.396 23.707 1.00 35.10 26 ASN B CA 1
ATOM 1720 C C . ASN B 1 26 ? -42.737 31.263 22.630 1.00 35.60 26 ASN B C 1
ATOM 1721 O O . ASN B 1 26 ? -42.584 32.484 22.595 1.00 35.22 26 ASN B O 1
ATOM 1726 N N . LEU B 1 27 ? -43.516 30.621 21.759 1.00 32.95 27 LEU B N 1
ATOM 1727 C CA . LEU B 1 27 ? -44.294 31.360 20.772 1.00 30.79 27 LEU B CA 1
ATOM 1728 C C . LEU B 1 27 ? -45.684 31.716 21.251 1.00 31.57 27 LEU B C 1
ATOM 1729 O O . LEU B 1 27 ? -46.273 32.663 20.725 1.00 37.12 27 LEU B O 1
ATOM 1734 N N . LEU B 1 28 ? -46.234 30.960 22.201 1.00 31.99 28 LEU B N 1
ATOM 1735 C CA . LEU B 1 28 ? -47.609 31.188 22.634 1.00 30.67 28 LEU B CA 1
ATOM 1736 C C . LEU B 1 28 ? -47.832 32.636 23.026 1.00 34.61 28 LEU B C 1
ATOM 1737 O O . LEU B 1 28 ? -48.808 33.263 22.602 1.00 31.46 28 LEU B O 1
ATOM 1742 N N . ASN B 1 29 ? -46.926 33.187 23.834 1.00 35.02 29 ASN B N 1
ATOM 1743 C CA . ASN B 1 29 ? -47.121 34.523 24.384 1.00 39.76 29 ASN B CA 1
ATOM 1744 C C . ASN B 1 29 ? -46.771 35.605 23.381 1.00 39.85 29 ASN B C 1
ATOM 1745 O O . ASN B 1 29 ? -47.046 36.786 23.631 1.00 39.70 29 ASN B O 1
ATOM 1750 N N . THR B 1 30 ? -46.215 35.219 22.237 1.00 36.82 30 THR B N 1
ATOM 1751 C CA . THR B 1 30 ? -45.934 36.173 21.184 1.00 35.85 30 THR B CA 1
ATOM 1752 C C . THR B 1 30 ? -47.170 36.500 20.361 1.00 35.40 30 THR B C 1
ATOM 1753 O O . THR B 1 30 ? -47.197 37.530 19.688 1.00 33.94 30 THR B O 1
ATOM 1757 N N . PHE B 1 31 ? -48.198 35.661 20.411 1.00 33.18 31 PHE B N 1
ATOM 1758 C CA . PHE B 1 31 ? -49.371 35.857 19.573 1.00 34.10 31 PHE B CA 1
ATOM 1759 C C . PHE B 1 31 ? -50.314 36.880 20.209 1.00 34.48 31 PHE B C 1
ATOM 1760 O O . PHE B 1 31 ? -50.390 37.005 21.433 1.00 35.53 31 PHE B O 1
ATOM 1768 N N . GLU B 1 32 ? -51.031 37.615 19.358 1.00 31.65 32 GLU B N 1
ATOM 1769 C CA . GLU B 1 32 ? -51.977 38.643 19.799 1.00 36.76 32 GLU B CA 1
ATOM 1770 C C . GLU B 1 32 ? -53.103 38.055 20.651 1.00 33.84 32 GLU B C 1
ATOM 1771 O O . GLU B 1 32 ? -53.740 37.076 20.253 1.00 33.43 32 GLU B O 1
ATOM 1777 N N . ILE B 1 33 ? -53.376 38.677 21.812 1.00 35.07 33 ILE B N 1
ATOM 1778 C CA . ILE B 1 33 ? -54.351 38.147 22.770 1.00 30.79 33 ILE B CA 1
ATOM 1779 C C . ILE B 1 33 ? -55.764 38.503 22.324 1.00 36.90 33 ILE B C 1
ATOM 1780 O O . ILE B 1 33 ? -56.067 39.668 22.045 1.00 35.67 33 ILE B O 1
ATOM 1785 N N . GLY B 1 34 ? -56.633 37.493 22.264 1.00 36.20 34 GLY B N 1
ATOM 1786 C CA . GLY B 1 34 ? -58.061 37.692 22.120 1.00 34.57 34 GLY B CA 1
ATOM 1787 C C . GLY B 1 34 ? -58.557 38.335 20.843 1.00 33.02 34 GLY B C 1
ATOM 1788 O O . GLY B 1 34 ? -59.651 38.890 20.853 1.00 34.81 34 GLY B O 1
ATOM 1789 N N . THR B 1 35 ? -57.802 38.285 19.748 1.00 29.51 35 THR B N 1
ATOM 1790 C CA . THR B 1 35 ? -58.258 38.808 18.463 1.00 29.00 35 THR B CA 1
ATOM 1791 C C . THR B 1 35 ? -58.276 37.701 17.414 1.00 32.91 35 THR B C 1
ATOM 1792 O O . THR B 1 35 ? -57.716 36.610 17.608 1.00 28.38 35 THR B O 1
ATOM 1796 N N . PHE B 1 36 ? -58.944 37.974 16.290 1.00 30.67 36 PHE B N 1
ATOM 1797 C CA . PHE B 1 36 ? -58.954 36.952 15.252 1.00 31.09 36 PHE B CA 1
ATOM 1798 C C . PHE B 1 36 ? -57.557 36.741 14.686 1.00 32.34 36 PHE B C 1
ATOM 1799 O O . PHE B 1 36 ? -57.192 35.614 14.339 1.00 31.85 36 PHE B O 1
ATOM 1807 N N . LYS B 1 37 ? -56.767 37.810 14.577 1.00 31.63 37 LYS B N 1
ATOM 1808 C CA . LYS B 1 37 ? -55.383 37.631 14.164 1.00 34.43 37 LYS B CA 1
ATOM 1809 C C . LYS B 1 37 ? -54.678 36.643 15.080 1.00 31.46 37 LYS B C 1
ATOM 1810 O O . LYS B 1 37 ? -54.008 35.719 14.611 1.00 33.87 37 LYS B O 1
ATOM 1816 N N . GLY B 1 38 ? -54.822 36.813 16.397 1.00 33.61 38 GLY B N 1
ATOM 1817 C CA . GLY B 1 38 ? -54.194 35.874 17.320 1.00 29.46 38 GLY B CA 1
ATOM 1818 C C . GLY B 1 38 ? -54.705 34.454 17.134 1.00 31.58 38 GLY B C 1
ATOM 1819 O O . GLY B 1 38 ? -53.932 33.490 17.180 1.00 26.26 38 GLY B O 1
ATOM 1820 N N . LEU B 1 39 ? -56.017 34.309 16.902 1.00 29.51 39 LEU B N 1
ATOM 1821 C CA . LEU B 1 39 ? -56.575 32.987 16.655 1.00 29.87 39 LEU B CA 1
ATOM 1822 C C . LEU B 1 39 ? -55.977 32.385 15.393 1.00 28.76 39 LEU B C 1
ATOM 1823 O O . LEU B 1 39 ? -55.608 31.204 15.367 1.00 26.11 39 LEU B O 1
ATOM 1828 N N . SER B 1 40 ? -55.866 33.187 14.341 1.00 27.27 40 SER B N 1
ATOM 1829 C CA . SER B 1 40 ? -55.346 32.675 13.096 1.00 30.53 40 SER B CA 1
ATOM 1830 C C . SER B 1 40 ? -53.840 32.479 13.157 1.00 30.39 40 SER B C 1
ATOM 1831 O O . SER B 1 40 ? -53.310 31.665 12.404 1.00 30.84 40 SER B O 1
ATOM 1834 N N . GLN B 1 41 ? -53.136 33.169 14.063 1.00 31.37 41 GLN B N 1
ATOM 1835 C CA . GLN B 1 41 ? -51.740 32.820 14.288 1.00 28.64 41 GLN B CA 1
ATOM 1836 C C . GLN B 1 41 ? -51.618 31.411 14.844 1.00 28.94 41 GLN B C 1
ATOM 1837 O O . GLN B 1 41 ? -50.692 30.670 14.488 1.00 27.92 41 GLN B O 1
ATOM 1843 N N . ILE B 1 42 ? -52.554 31.027 15.717 1.00 27.08 42 ILE B N 1
ATOM 1844 C CA . ILE B 1 42 ? -52.555 29.696 16.317 1.00 24.82 42 ILE B CA 1
ATOM 1845 C C . ILE B 1 42 ? -52.992 28.654 15.296 1.00 30.57 42 ILE B C 1
ATOM 1846 O O . ILE B 1 42 ? -52.359 27.595 15.158 1.00 26.14 42 ILE B O 1
ATOM 1851 N N . HIS B 1 43 ? -54.093 28.934 14.579 1.00 27.65 43 HIS B N 1
ATOM 1852 C CA . HIS B 1 43 ? -54.559 28.031 13.532 1.00 27.68 43 HIS B CA 1
ATOM 1853 C C . HIS B 1 43 ? -53.476 27.796 12.490 1.00 27.90 43 HIS B C 1
ATOM 1854 O O . HIS B 1 43 ? -53.216 26.654 12.101 1.00 28.90 43 HIS B O 1
ATOM 1861 N N . SER B 1 44 ? -52.813 28.868 12.043 1.00 28.07 44 SER B N 1
ATOM 1862 C CA . SER B 1 44 ? -51.843 28.725 10.963 1.00 29.20 44 SER B CA 1
ATOM 1863 C C . SER B 1 44 ? -50.689 27.823 11.382 1.00 30.04 44 SER B C 1
ATOM 1864 O O . SER B 1 44 ? -50.268 26.940 10.615 1.00 26.91 44 SER B O 1
ATOM 1867 N N . TYR B 1 45 ? -50.168 28.026 12.605 1.00 28.13 45 TYR B N 1
ATOM 1868 C CA . TYR B 1 45 ? -49.052 27.206 13.083 1.00 28.26 45 TYR B CA 1
ATOM 1869 C C . TYR B 1 45 ? -49.507 25.780 13.394 1.00 27.39 45 TYR B C 1
ATOM 1870 O O . TYR B 1 45 ? -48.785 24.820 13.109 1.00 29.65 45 TYR B O 1
ATOM 1879 N N . MET B 1 46 ? -50.699 25.624 13.974 1.00 25.19 46 MET B N 1
ATOM 1880 C CA . MET B 1 46 ? -51.205 24.285 14.272 1.00 27.56 46 MET B CA 1
ATOM 1881 C C . MET B 1 46 ? -51.274 23.435 13.026 1.00 30.38 46 MET B C 1
ATOM 1882 O O . MET B 1 46 ? -50.894 22.260 13.047 1.00 28.65 46 MET B O 1
ATOM 1887 N N . PHE B 1 47 ? -51.773 24.011 11.933 1.00 27.63 47 PHE B N 1
ATOM 1888 C CA . PHE B 1 47 ? -52.118 23.241 10.752 1.00 31.37 47 PHE B CA 1
ATOM 1889 C C . PHE B 1 47 ? -51.214 23.572 9.574 1.00 33.65 47 PHE B C 1
ATOM 1890 O O . PHE B 1 47 ? -51.526 23.201 8.438 1.00 29.32 47 PHE B O 1
ATOM 1898 N N . LYS B 1 48 ? -50.111 24.273 9.842 1.00 33.09 48 LYS B N 1
ATOM 1899 C CA . LYS B 1 48 ? -48.955 24.488 8.975 1.00 31.76 48 LYS B CA 1
ATOM 1900 C C . LYS B 1 48 ? -48.893 23.509 7.808 1.00 38.36 48 LYS B C 1
ATOM 1901 O O . LYS B 1 48 ? -49.421 23.812 6.733 1.00 47.67 48 LYS B O 1
ATOM 1907 N N . ASP B 1 49 ? -48.284 22.337 7.948 1.00 35.86 49 ASP B N 1
ATOM 1908 C CA . ASP B 1 49 ? -48.172 21.546 6.704 1.00 38.13 49 ASP B CA 1
ATOM 1909 C C . ASP B 1 49 ? -49.319 20.534 6.549 1.00 31.33 49 ASP B C 1
ATOM 1910 O O . ASP B 1 49 ? -49.076 19.404 6.148 1.00 33.00 49 ASP B O 1
ATOM 1915 N N . ILE B 1 50 ? -50.561 20.894 6.877 1.00 28.34 50 ILE B N 1
ATOM 1916 C CA . ILE B 1 50 ? -51.653 19.942 7.073 1.00 31.57 50 ILE B CA 1
ATOM 1917 C C . ILE B 1 50 ? -52.906 20.391 6.325 1.00 33.04 50 ILE B C 1
ATOM 1918 O O . ILE B 1 50 ? -53.503 19.629 5.556 1.00 30.51 50 ILE B O 1
ATOM 1923 N N . PHE B 1 51 ? -53.343 21.613 6.601 1.00 35.07 51 PHE B N 1
ATOM 1924 C CA . PHE B 1 51 ? -54.435 22.258 5.897 1.00 31.26 51 PHE B CA 1
ATOM 1925 C C . PHE B 1 51 ? -53.844 23.314 4.981 1.00 38.25 51 PHE B C 1
ATOM 1926 O O . PHE B 1 51 ? -53.001 24.116 5.418 1.00 32.31 51 PHE B O 1
ATOM 1934 N N . ASP B 1 52 ? -54.292 23.320 3.718 1.00 33.05 52 ASP B N 1
ATOM 1935 C CA . ASP B 1 52 ? -53.867 24.355 2.779 1.00 35.40 52 ASP B CA 1
ATOM 1936 C C . ASP B 1 52 ? -54.468 25.705 3.136 1.00 35.84 52 ASP B C 1
ATOM 1937 O O . ASP B 1 52 ? -53.986 26.737 2.656 1.00 32.98 52 ASP B O 1
ATOM 1942 N N . PHE B 1 53 ? -55.508 25.707 3.973 1.00 32.28 53 PHE B N 1
ATOM 1943 C CA . PHE B 1 53 ? -56.194 26.908 4.425 1.00 35.38 53 PHE B CA 1
ATOM 1944 C C . PHE B 1 53 ? -55.774 27.302 5.841 1.00 32.54 53 PHE B C 1
ATOM 1945 O O . PHE B 1 53 ? -56.507 28.034 6.517 1.00 32.58 53 PHE B O 1
ATOM 1953 N N . ASN B 1 54 ? -54.604 26.839 6.293 1.00 31.14 54 ASN B N 1
ATOM 1954 C CA . ASN B 1 54 ? -54.143 27.116 7.653 1.00 31.32 54 ASN B CA 1
ATOM 1955 C C . ASN B 1 54 ? -54.088 28.615 7.906 1.00 29.08 54 ASN B C 1
ATOM 1956 O O . ASN B 1 54 ? -53.497 29.371 7.128 1.00 29.72 54 ASN B O 1
ATOM 1961 N N . GLY B 1 55 ? -54.739 29.045 8.983 1.00 27.09 55 GLY B N 1
ATOM 1962 C CA . GLY B 1 55 ? -54.842 30.450 9.306 1.00 27.59 55 GLY B CA 1
ATOM 1963 C C . GLY B 1 55 ? -55.782 31.278 8.450 1.00 32.71 55 GLY B C 1
ATOM 1964 O O . GLY B 1 55 ? -55.936 32.470 8.731 1.00 40.98 55 GLY B O 1
ATOM 1965 N N . GLN B 1 56 ? -56.438 30.702 7.436 1.00 33.48 56 GLN B N 1
ATOM 1966 C CA . GLN B 1 56 ? -57.205 31.487 6.471 1.00 37.12 56 GLN B CA 1
ATOM 1967 C C . GLN B 1 56 ? -58.704 31.368 6.719 1.00 34.98 56 GLN B C 1
ATOM 1968 O O . GLN B 1 56 ? -59.218 30.275 6.963 1.00 34.60 56 GLN B O 1
ATOM 1974 N N . ILE B 1 57 ? -59.405 32.499 6.641 1.00 31.67 57 ILE B N 1
ATOM 1975 C CA . ILE B 1 57 ? -60.861 32.470 6.735 1.00 38.49 57 ILE B CA 1
ATOM 1976 C C . ILE B 1 57 ? -61.455 31.685 5.567 1.00 33.99 57 ILE B C 1
ATOM 1977 O O . ILE B 1 57 ? -60.945 31.708 4.438 1.00 36.77 57 ILE B O 1
ATOM 1982 N N . ARG B 1 58 ? -62.528 30.956 5.842 1.00 33.50 58 ARG B N 1
ATOM 1983 C CA . ARG B 1 58 ? -63.204 30.204 4.787 1.00 42.90 58 ARG B CA 1
ATOM 1984 C C . ARG B 1 58 ? -63.957 31.140 3.839 1.00 41.95 58 ARG B C 1
ATOM 1985 O O . ARG B 1 58 ? -64.369 32.242 4.217 1.00 37.09 58 ARG B O 1
ATOM 1993 N N . ASN B 1 59 ? -64.129 30.703 2.586 1.00 44.55 59 ASN B N 1
ATOM 1994 C CA . ASN B 1 59 ? -64.905 31.481 1.616 1.00 48.06 59 ASN B CA 1
ATOM 1995 C C . ASN B 1 59 ? -66.209 30.811 1.189 1.00 47.75 59 ASN B C 1
ATOM 1996 O O . ASN B 1 59 ? -66.919 31.359 0.336 1.00 51.68 59 ASN B O 1
ATOM 2001 N N . VAL B 1 60 ? -66.557 29.660 1.757 1.00 44.78 60 VAL B N 1
ATOM 2002 C CA . VAL B 1 60 ? -67.853 29.036 1.526 1.00 47.13 60 VAL B CA 1
ATOM 2003 C C . VAL B 1 60 ? -68.541 28.854 2.867 1.00 48.93 60 VAL B C 1
ATOM 2004 O O . VAL B 1 60 ? -67.926 28.952 3.931 1.00 47.81 60 VAL B O 1
ATOM 2008 N N . ASN B 1 61 ? -69.831 28.560 2.802 1.00 52.60 61 ASN B N 1
ATOM 2009 C CA . ASN B 1 61 ? -70.664 28.536 3.995 1.00 56.44 61 ASN B CA 1
ATOM 2010 C C . ASN B 1 61 ? -70.630 27.161 4.641 1.00 53.02 61 ASN B C 1
ATOM 2011 O O . ASN B 1 61 ? -70.930 26.152 3.996 1.00 57.66 61 ASN B O 1
ATOM 2016 N N . ILE B 1 62 ? -70.220 27.131 5.903 1.00 62.17 62 ILE B N 1
ATOM 2017 C CA . ILE B 1 62 ? -70.417 25.989 6.779 1.00 68.23 62 ILE B CA 1
ATOM 2018 C C . ILE B 1 62 ? -71.919 25.903 6.993 1.00 71.01 62 ILE B C 1
ATOM 2019 O O . ILE B 1 62 ? -72.661 25.507 6.086 1.00 77.40 62 ILE B O 1
ATOM 2024 N N . SER B 1 63 ? -72.356 26.515 8.091 1.00 71.87 63 SER B N 1
ATOM 2025 C CA . SER B 1 63 ? -73.746 26.483 8.494 1.00 75.45 63 SER B CA 1
ATOM 2026 C C . SER B 1 63 ? -74.102 25.041 8.450 1.00 79.45 63 SER B C 1
ATOM 2027 O O . SER B 1 63 ? -74.982 24.675 7.720 1.00 77.73 63 SER B O 1
ATOM 2030 N N . LYS B 1 64 ? -73.390 24.230 9.232 1.00 81.48 64 LYS B N 1
ATOM 2031 C CA . LYS B 1 64 ? -73.613 22.790 9.246 1.00 81.29 64 LYS B CA 1
ATOM 2032 C C . LYS B 1 64 ? -74.160 22.276 10.550 1.00 83.86 64 LYS B C 1
ATOM 2033 O O . LYS B 1 64 ? -74.152 23.011 11.531 1.00 84.17 64 LYS B O 1
ATOM 2039 N N . ASN B 1 65 ? -74.661 21.039 10.554 1.00 86.81 65 ASN B N 1
ATOM 2040 C CA . ASN B 1 65 ? -75.260 20.423 11.749 1.00 87.44 65 ASN B CA 1
ATOM 2041 C C . ASN B 1 65 ? -76.433 21.178 12.379 1.00 85.92 65 ASN B C 1
ATOM 2042 O O . ASN B 1 65 ? -76.485 21.235 13.609 1.00 83.32 65 ASN B O 1
ATOM 2047 N N . ASN B 1 66 ? -77.325 21.760 11.569 1.00 80.04 66 ASN B N 1
ATOM 2048 C CA . ASN B 1 66 ? -78.492 22.507 12.038 1.00 81.90 66 ASN B CA 1
ATOM 2049 C C . ASN B 1 66 ? -78.120 23.811 12.756 1.00 81.96 66 ASN B C 1
ATOM 2050 O O . ASN B 1 66 ? -79.026 24.515 13.234 1.00 80.26 66 ASN B O 1
ATOM 2055 N N . SER B 1 67 ? -76.849 24.155 12.856 1.00 79.26 67 SER B N 1
ATOM 2056 C CA . SER B 1 67 ? -76.439 25.350 13.562 1.00 76.33 67 SER B CA 1
ATOM 2057 C C . SER B 1 67 ? -76.183 26.501 12.584 1.00 69.51 67 SER B C 1
ATOM 2058 O O . SER B 1 67 ? -75.786 26.298 11.440 1.00 66.34 67 SER B O 1
ATOM 2061 N N . MET B 1 68 ? -76.417 27.720 13.068 1.00 66.83 68 MET B N 1
ATOM 2062 C CA . MET B 1 68 ? -76.228 28.920 12.285 1.00 62.82 68 MET B CA 1
ATOM 2063 C C . MET B 1 68 ? -74.855 29.519 12.588 1.00 55.80 68 MET B C 1
ATOM 2064 O O . MET B 1 68 ? -74.581 29.915 13.722 1.00 56.74 68 MET B O 1
ATOM 2069 N N . PHE B 1 69 ? -74.015 29.609 11.572 1.00 54.53 69 PHE B N 1
ATOM 2070 C CA . PHE B 1 69 ? -72.705 30.224 11.686 1.00 48.13 69 PHE B CA 1
ATOM 2071 C C . PHE B 1 69 ? -72.662 31.486 10.834 1.00 46.07 69 PHE B C 1
ATOM 2072 O O . PHE B 1 69 ? -73.570 31.767 10.054 1.00 45.75 69 PHE B O 1
ATOM 2080 N N . CYS B 1 70 ? -71.592 32.270 11.015 1.00 42.96 70 CYS B N 1
ATOM 2081 C CA . CYS B 1 70 ? -71.404 33.459 10.198 1.00 41.69 70 CYS B CA 1
ATOM 2082 C C . CYS B 1 70 ? -71.386 33.082 8.730 1.00 42.55 70 CYS B C 1
ATOM 2083 O O . CYS B 1 70 ? -70.745 32.106 8.328 1.00 41.82 70 CYS B O 1
ATOM 2086 N N . LEU B 1 71 ? -72.089 33.867 7.929 1.00 40.79 71 LEU B N 1
ATOM 2087 C CA . LEU B 1 71 ? -72.070 33.624 6.504 1.00 35.38 71 LEU B CA 1
ATOM 2088 C C . LEU B 1 71 ? -70.767 34.130 5.901 1.00 38.67 71 LEU B C 1
ATOM 2089 O O . LEU B 1 71 ? -70.248 35.173 6.295 1.00 37.93 71 LEU B O 1
ATOM 2094 N N . ALA B 1 72 ? -70.246 33.367 4.936 1.00 37.61 72 ALA B N 1
ATOM 2095 C CA . ALA B 1 72 ? -68.945 33.668 4.354 1.00 44.25 72 ALA B CA 1
ATOM 2096 C C . ALA B 1 72 ? -68.893 35.055 3.739 1.00 39.90 72 ALA B C 1
ATOM 2097 O O . ALA B 1 72 ? -67.832 35.685 3.737 1.00 37.92 72 ALA B O 1
ATOM 2099 N N . ARG B 1 73 ? -70.007 35.535 3.195 1.00 43.66 73 ARG B N 1
ATOM 2100 C CA . ARG B 1 73 ? -70.034 36.837 2.537 1.00 41.67 73 ARG B CA 1
ATOM 2101 C C . ARG B 1 73 ? -69.598 37.963 3.464 1.00 37.47 73 ARG B C 1
ATOM 2102 O O . ARG B 1 73 ? -68.983 38.933 3.012 1.00 36.39 73 ARG B O 1
ATOM 2110 N N . TYR B 1 74 ? -69.930 37.864 4.749 1.00 35.53 74 TYR B N 1
ATOM 2111 C CA . TYR B 1 74 ? -69.716 38.935 5.715 1.00 41.01 74 TYR B CA 1
ATOM 2112 C C . TYR B 1 74 ? -68.706 38.539 6.787 1.00 41.38 74 TYR B C 1
ATOM 2113 O O . TYR B 1 74 ? -68.628 39.189 7.830 1.00 38.29 74 TYR B O 1
ATOM 2122 N N . LEU B 1 75 ? -67.933 37.477 6.550 1.00 40.65 75 LEU B N 1
ATOM 2123 C CA . LEU B 1 75 ? -67.170 36.865 7.629 1.00 43.21 75 LEU B CA 1
ATOM 2124 C C . LEU B 1 75 ? -66.066 37.787 8.135 1.00 41.33 75 LEU B C 1
ATOM 2125 O O . LEU B 1 75 ? -65.937 37.998 9.345 1.00 38.84 75 LEU B O 1
ATOM 2130 N N . LYS B 1 76 ? -65.273 38.364 7.227 1.00 38.40 76 LYS B N 1
ATOM 2131 C CA . LYS B 1 76 ? -64.121 39.140 7.680 1.00 46.28 76 LYS B CA 1
ATOM 2132 C C . LYS B 1 76 ? -64.552 40.335 8.509 1.00 44.71 76 LYS B C 1
ATOM 2133 O O . LYS B 1 76 ? -63.952 40.619 9.555 1.00 42.14 76 LYS B O 1
ATOM 2139 N N . GLN B 1 77 ? -65.605 41.040 8.077 1.00 43.44 77 GLN B N 1
ATOM 2140 C CA . GLN B 1 77 ? -66.071 42.204 8.825 1.00 43.79 77 GLN B CA 1
ATOM 2141 C C . GLN B 1 77 ? -66.749 41.808 10.130 1.00 42.25 77 GLN B C 1
ATOM 2142 O O . GLN B 1 77 ? -66.676 42.556 11.110 1.00 38.27 77 GLN B O 1
ATOM 2148 N N . ASN B 1 78 ? -67.433 40.660 10.165 1.00 40.06 78 ASN B N 1
ATOM 2149 C CA . ASN B 1 78 ? -68.017 40.225 11.430 1.00 39.57 78 ASN B CA 1
ATOM 2150 C C . ASN B 1 78 ? -66.922 39.932 12.446 1.00 39.51 78 ASN B C 1
ATOM 2151 O O . ASN B 1 78 ? -67.084 40.203 13.643 1.00 40.10 78 ASN B O 1
ATOM 2156 N N . LEU B 1 79 ? -65.797 39.380 11.977 1.00 38.98 79 LEU B N 1
ATOM 2157 C CA . LEU B 1 79 ? -64.680 39.074 12.866 1.00 37.04 79 LEU B CA 1
ATOM 2158 C C . LEU B 1 79 ? -64.106 40.346 13.462 1.00 37.16 79 LEU B C 1
ATOM 2159 O O . LEU B 1 79 ? -63.689 40.358 14.625 1.00 36.95 79 LEU B O 1
ATOM 2164 N N . GLU B 1 80 ? -64.081 41.427 12.678 1.00 36.52 80 GLU B N 1
ATOM 2165 C CA . GLU B 1 80 ? -63.664 42.716 13.223 1.00 39.71 80 GLU B CA 1
ATOM 2166 C C . GLU B 1 80 ? -64.577 43.159 14.363 1.00 42.25 80 GLU B C 1
ATOM 2167 O O . GLU B 1 80 ? -64.105 43.648 15.400 1.00 40.71 80 GLU B O 1
ATOM 2173 N N . ILE B 1 81 ? -65.888 42.974 14.204 1.00 40.83 81 ILE B N 1
ATOM 2174 C CA . ILE B 1 81 ? -66.817 43.341 15.269 1.00 43.43 81 ILE B CA 1
ATOM 2175 C C . ILE B 1 81 ? -66.529 42.535 16.527 1.00 40.36 81 ILE B C 1
ATOM 2176 O O . ILE B 1 81 ? -66.557 43.069 17.640 1.00 42.19 81 ILE B O 1
ATOM 2181 N N . ILE B 1 82 ? -66.254 41.234 16.369 1.00 38.23 82 ILE B N 1
ATOM 2182 C CA . ILE B 1 82 ? -65.923 40.403 17.520 1.00 35.66 82 ILE B CA 1
ATOM 2183 C C . ILE B 1 82 ? -64.630 40.889 18.155 1.00 40.20 82 ILE B C 1
ATOM 2184 O O . ILE B 1 82 ? -64.494 40.890 19.382 1.00 39.73 82 ILE B O 1
ATOM 2189 N N . ASP B 1 83 ? -63.664 41.325 17.333 1.00 39.02 83 ASP B N 1
ATOM 2190 C CA . ASP B 1 83 ? -62.411 41.853 17.869 1.00 39.55 83 ASP B CA 1
ATOM 2191 C C . ASP B 1 83 ? -62.643 43.002 18.846 1.00 46.98 83 ASP B C 1
ATOM 2192 O O . ASP B 1 83 ? -61.889 43.148 19.816 1.00 47.09 83 ASP B O 1
ATOM 2197 N N . ASN B 1 84 ? -63.667 43.831 18.624 1.00 45.60 84 ASN B N 1
ATOM 2198 C CA . ASN B 1 84 ? -63.784 44.997 19.493 1.00 49.14 84 ASN B CA 1
ATOM 2199 C C . ASN B 1 84 ? -64.632 44.745 20.737 1.00 45.97 84 ASN B C 1
ATOM 2200 O O . ASN B 1 84 ? -64.716 45.634 21.591 1.00 42.42 84 ASN B O 1
ATOM 2205 N N . MET B 1 85 ? -65.214 43.553 20.880 1.00 41.62 85 MET B N 1
ATOM 2206 C CA . MET B 1 85 ? -65.745 43.148 22.175 1.00 37.74 85 MET B CA 1
ATOM 2207 C C . MET B 1 85 ? -64.620 43.178 23.205 1.00 46.07 85 MET B C 1
ATOM 2208 O O . MET B 1 85 ? -63.456 42.902 22.891 1.00 46.31 85 MET B O 1
ATOM 2213 N N . LYS B 1 86 ? -64.953 43.555 24.431 1.00 47.74 86 LYS B N 1
ATOM 2214 C CA . LYS B 1 86 ? -63.933 43.625 25.463 1.00 47.83 86 LYS B CA 1
ATOM 2215 C C . LYS B 1 86 ? -63.750 42.254 26.095 1.00 44.06 86 LYS B C 1
ATOM 2216 O O . LYS B 1 86 ? -64.664 41.427 26.097 1.00 46.46 86 LYS B O 1
ATOM 2222 N N . HIS B 1 87 ? -62.551 42.011 26.608 1.00 44.97 87 HIS B N 1
ATOM 2223 C CA . HIS B 1 87 ? -62.228 40.745 27.257 1.00 45.28 87 HIS B CA 1
ATOM 2224 C C . HIS B 1 87 ? -61.453 40.984 28.543 1.00 44.26 87 HIS B C 1
ATOM 2225 O O . HIS B 1 87 ? -60.380 40.421 28.764 1.00 43.82 87 HIS B O 1
ATOM 2232 N N . ASP B 1 88 ? -61.984 41.848 29.414 1.00 48.37 88 ASP B N 1
ATOM 2233 C CA . ASP B 1 88 ? -61.341 42.144 30.691 1.00 44.61 88 ASP B CA 1
ATOM 2234 C C . ASP B 1 88 ? -61.833 41.231 31.799 1.00 41.92 88 ASP B C 1
ATOM 2235 O O . ASP B 1 88 ? -61.051 40.814 32.653 1.00 43.63 88 ASP B O 1
ATOM 2240 N N . THR B 1 89 ? -63.109 40.881 31.779 1.00 41.90 89 THR B N 1
ATOM 2241 C CA . THR B 1 89 ? -63.741 40.110 32.836 1.00 41.20 89 THR B CA 1
ATOM 2242 C C . THR B 1 89 ? -64.016 38.685 32.373 1.00 39.81 89 THR B C 1
ATOM 2243 O O . THR B 1 89 ? -64.216 38.441 31.179 1.00 36.44 89 THR B O 1
ATOM 2247 N N . PHE B 1 90 ? -64.054 37.751 33.332 1.00 33.48 90 PHE B N 1
ATOM 2248 C CA . PHE B 1 90 ? -64.423 36.380 33.000 1.00 37.42 90 PHE B CA 1
ATOM 2249 C C . PHE B 1 90 ? -65.690 36.344 32.165 1.00 37.74 90 PHE B C 1
ATOM 2250 O O . PHE B 1 90 ? -65.773 35.610 31.177 1.00 39.83 90 PHE B O 1
ATOM 2258 N N . ASP B 1 91 ? -66.680 37.151 32.535 1.00 41.69 91 ASP B N 1
ATOM 2259 C CA . ASP B 1 91 ? -67.939 37.144 31.803 1.00 41.92 91 ASP B CA 1
ATOM 2260 C C . ASP B 1 91 ? -67.747 37.622 30.368 1.00 41.11 91 ASP B C 1
ATOM 2261 O O . ASP B 1 91 ? -68.286 37.026 29.431 1.00 41.87 91 ASP B O 1
ATOM 2266 N N . GLN B 1 92 ? -66.992 38.706 30.184 1.00 40.76 92 GLN B N 1
ATOM 2267 C CA . GLN B 1 92 ? -66.673 39.190 28.847 1.00 42.61 92 GLN B CA 1
ATOM 2268 C C . GLN B 1 92 ? -65.946 38.120 28.044 1.00 43.67 92 GLN B C 1
ATOM 2269 O O . GLN B 1 92 ? -66.302 37.840 26.890 1.00 39.52 92 GLN B O 1
ATOM 2275 N N . ILE B 1 93 ? -64.928 37.507 28.654 1.00 36.71 93 ILE B N 1
ATOM 2276 C CA . ILE B 1 93 ? -64.060 36.571 27.952 1.00 37.20 93 ILE B CA 1
ATOM 2277 C C . ILE B 1 93 ? -64.865 35.400 27.401 1.00 35.91 93 ILE B C 1
ATOM 2278 O O . ILE B 1 93 ? -64.692 35.002 26.243 1.00 42.52 93 ILE B O 1
ATOM 2283 N N . ILE B 1 94 ? -65.763 34.833 28.206 1.00 36.17 94 ILE B N 1
ATOM 2284 C CA . ILE B 1 94 ? -66.581 33.747 27.678 1.00 36.82 94 ILE B CA 1
ATOM 2285 C C . ILE B 1 94 ? -67.537 34.260 26.615 1.00 39.65 94 ILE B C 1
ATOM 2286 O O . ILE B 1 94 ? -67.789 33.561 25.627 1.00 42.36 94 ILE B O 1
ATOM 2291 N N . ASP B 1 95 ? -68.063 35.485 26.762 1.00 38.84 95 ASP B N 1
ATOM 2292 C CA . ASP B 1 95 ? -68.864 36.057 25.676 1.00 41.13 95 ASP B CA 1
ATOM 2293 C C . ASP B 1 95 ? -68.083 36.070 24.365 1.00 40.40 95 ASP B C 1
ATOM 2294 O O . ASP B 1 95 ? -68.607 35.698 23.309 1.00 40.22 95 ASP B O 1
ATOM 2299 N N . LYS B 1 96 ? -66.829 36.517 24.411 1.00 37.27 96 LYS B N 1
ATOM 2300 C CA . LYS B 1 96 ? -66.044 36.585 23.189 1.00 39.00 96 LYS B CA 1
ATOM 2301 C C . LYS B 1 96 ? -65.834 35.193 22.610 1.00 40.12 96 LYS B C 1
ATOM 2302 O O . LYS B 1 96 ? -66.032 34.970 21.408 1.00 40.06 96 LYS B O 1
ATOM 2308 N N . TYR B 1 97 ? -65.454 34.238 23.466 1.00 34.26 97 TYR B N 1
ATOM 2309 C CA . TYR B 1 97 ? -65.315 32.851 23.043 1.00 32.34 97 TYR B CA 1
ATOM 2310 C C . TYR B 1 97 ? -66.590 32.348 22.380 1.00 36.76 97 TYR B C 1
ATOM 2311 O O . TYR B 1 97 ? -66.542 31.708 21.323 1.00 36.88 97 TYR B O 1
ATOM 2320 N N . VAL B 1 98 ? -67.747 32.623 22.994 1.00 36.97 98 VAL B N 1
ATOM 2321 C CA . VAL B 1 98 ? -69.010 32.143 22.440 1.00 37.05 98 VAL B CA 1
ATOM 2322 C C . VAL B 1 98 ? -69.266 32.759 21.067 1.00 39.13 98 VAL B C 1
ATOM 2323 O O . VAL B 1 98 ? -69.539 32.044 20.097 1.00 34.64 98 VAL B O 1
ATOM 2327 N N . GLU B 1 99 ? -69.169 34.091 20.960 1.00 36.00 99 GLU B N 1
ATOM 2328 C CA . GLU B 1 99 ? -69.427 34.746 19.678 1.00 36.77 99 GLU B CA 1
ATOM 2329 C C . GLU B 1 99 ? -68.463 34.283 18.585 1.00 39.77 99 GLU B C 1
ATOM 2330 O O . GLU B 1 99 ? -68.848 34.204 17.410 1.00 37.75 99 GLU B O 1
ATOM 2336 N N . MET B 1 100 ? -67.214 33.968 18.940 1.00 34.02 100 MET B N 1
ATOM 2337 C CA . MET B 1 100 ? -66.267 33.537 17.917 1.00 36.23 100 MET B CA 1
ATOM 2338 C C . MET B 1 100 ? -66.562 32.112 17.464 1.00 34.97 100 MET B C 1
ATOM 2339 O O . MET B 1 100 ? -66.377 31.771 16.286 1.00 36.79 100 MET B O 1
ATOM 2344 N N . ASN B 1 101 ? -67.013 31.258 18.383 1.00 31.48 101 ASN B N 1
ATOM 2345 C CA . ASN B 1 101 ? -67.413 29.917 17.984 1.00 36.51 101 ASN B CA 1
ATOM 2346 C C . ASN B 1 101 ? -68.578 29.979 17.014 1.00 38.76 101 ASN B C 1
ATOM 2347 O O . ASN B 1 101 ? -68.590 29.280 15.989 1.00 33.93 101 ASN B O 1
ATOM 2352 N N . ILE B 1 102 ? -69.546 30.845 17.318 1.00 37.51 102 ILE B N 1
ATOM 2353 C CA . ILE B 1 102 ? -70.666 31.091 16.416 1.00 39.60 102 ILE B CA 1
ATOM 2354 C C . ILE B 1 102 ? -70.165 31.488 15.048 1.00 38.21 102 ILE B C 1
ATOM 2355 O O . ILE B 1 102 ? -70.632 30.971 14.037 1.00 38.51 102 ILE B O 1
ATOM 2360 N N . CYS B 1 103 ? -69.185 32.392 14.984 1.00 37.83 103 CYS B N 1
ATOM 2361 C CA . CYS B 1 103 ? -68.719 32.834 13.674 1.00 41.10 103 CYS B CA 1
ATOM 2362 C C . CYS B 1 103 ? -68.003 31.711 12.924 1.00 39.76 103 CYS B C 1
ATOM 2363 O O . CYS B 1 103 ? -68.150 31.592 11.702 1.00 39.23 103 CYS B O 1
ATOM 2366 N N . HIS B 1 104 ? -67.221 30.883 13.636 1.00 33.94 104 HIS B N 1
ATOM 2367 C CA . HIS B 1 104 ? -66.653 29.668 13.051 1.00 40.96 104 HIS B CA 1
ATOM 2368 C C . HIS B 1 104 ? -65.818 29.967 11.806 1.00 41.08 104 HIS B C 1
ATOM 2369 O O . HIS B 1 104 ? -66.090 29.427 10.726 1.00 35.96 104 HIS B O 1
ATOM 2376 N N . PRO B 1 105 ? -64.773 30.792 11.921 1.00 37.87 105 PRO B N 1
ATOM 2377 C CA . PRO B 1 105 ? -64.172 31.384 10.714 1.00 35.08 105 PRO B CA 1
ATOM 2378 C C . PRO B 1 105 ? -63.308 30.429 9.887 1.00 34.58 105 PRO B C 1
ATOM 2379 O O . PRO B 1 105 ? -62.936 30.792 8.759 1.00 38.22 105 PRO B O 1
ATOM 2383 N N . PHE B 1 106 ? -62.981 29.237 10.364 1.00 32.57 106 PHE B N 1
ATOM 2384 C CA . PHE B 1 106 ? -62.151 28.345 9.574 1.00 32.03 106 PHE B CA 1
ATOM 2385 C C . PHE B 1 106 ? -62.981 27.217 8.971 1.00 33.97 106 PHE B C 1
ATOM 2386 O O . PHE B 1 106 ? -64.055 26.859 9.461 1.00 34.53 106 PHE B O 1
ATOM 2394 N N . ARG B 1 107 ? -62.447 26.658 7.886 1.00 36.49 107 ARG B N 1
ATOM 2395 C CA . ARG B 1 107 ? -63.043 25.480 7.262 1.00 37.95 107 ARG B CA 1
ATOM 2396 C C . ARG B 1 107 ? -63.023 24.283 8.212 1.00 37.86 107 ARG B C 1
ATOM 2397 O O . ARG B 1 107 ? -63.994 23.522 8.295 1.00 38.76 107 ARG B O 1
ATOM 2405 N N . GLU B 1 108 ? -61.910 24.094 8.918 1.00 34.81 108 GLU B N 1
ATOM 2406 C CA . GLU B 1 108 ? -61.754 23.068 9.938 1.00 37.63 108 GLU B CA 1
ATOM 2407 C C . GLU B 1 108 ? -60.744 23.575 10.959 1.00 34.35 108 GLU B C 1
ATOM 2408 O O . GLU B 1 108 ? -60.009 24.530 10.699 1.00 31.02 108 GLU B O 1
ATOM 2414 N N . GLY B 1 109 ? -60.699 22.905 12.122 1.00 32.69 109 GLY B N 1
ATOM 2415 C CA . GLY B 1 109 ? -59.765 23.249 13.177 1.00 33.36 109 GLY B CA 1
ATOM 2416 C C . GLY B 1 109 ? -60.242 24.318 14.141 1.00 34.57 109 GLY B C 1
ATOM 2417 O O . GLY B 1 109 ? -59.470 24.717 15.026 1.00 30.97 109 GLY B O 1
ATOM 2418 N N . ASN B 1 110 ? -61.488 24.785 14.000 1.00 31.05 110 ASN B N 1
ATOM 2419 C CA . ASN B 1 110 ? -62.027 25.810 14.891 1.00 35.22 110 ASN B CA 1
ATOM 2420 C C . ASN B 1 110 ? -61.916 25.400 16.356 1.00 34.97 110 ASN B C 1
ATOM 2421 O O . ASN B 1 110 ? -61.492 26.194 17.207 1.00 30.84 110 ASN B O 1
ATOM 2426 N N . GLY B 1 111 ? -62.310 24.162 16.666 1.00 36.91 111 GLY B N 1
ATOM 2427 C CA . GLY B 1 111 ? -62.466 23.762 18.058 1.00 34.39 111 GLY B CA 1
ATOM 2428 C C . GLY B 1 111 ? -61.154 23.732 18.818 1.00 31.98 111 GLY B C 1
ATOM 2429 O O . GLY B 1 111 ? -61.019 24.359 19.871 1.00 33.94 111 GLY B O 1
ATOM 2430 N N . ARG B 1 112 ? -60.173 22.999 18.294 1.00 35.11 112 ARG B N 1
ATOM 2431 C CA . ARG B 1 112 ? -58.869 22.900 18.939 1.00 32.94 112 ARG B CA 1
ATOM 2432 C C . ARG B 1 112 ? -58.158 24.249 18.994 1.00 30.37 112 ARG B C 1
ATOM 2433 O O . ARG B 1 112 ? -57.572 24.599 20.018 1.00 33.56 112 ARG B O 1
ATOM 2441 N N . SER B 1 113 ? -58.208 25.033 17.919 1.00 33.19 113 SER B N 1
ATOM 2442 C CA . SER B 1 113 ? -57.448 26.283 17.912 1.00 31.76 113 SER B CA 1
ATOM 2443 C C . SER B 1 113 ? -58.054 27.320 18.858 1.00 33.08 113 SER B C 1
ATOM 2444 O O . SER B 1 113 ? -57.320 28.068 19.529 1.00 29.03 113 SER B O 1
ATOM 2447 N N . MET B 1 114 ? -59.389 27.366 18.938 1.00 30.96 114 MET B N 1
ATOM 2448 C CA . MET B 1 114 ? -60.051 28.318 19.830 1.00 33.90 114 MET B CA 1
ATOM 2449 C C . MET B 1 114 ? -59.881 27.973 21.306 1.00 31.26 114 MET B C 1
ATOM 2450 O O . MET B 1 114 ? -59.930 28.874 22.153 1.00 28.76 114 MET B O 1
ATOM 2455 N N . ARG B 1 115 ? -59.686 26.699 21.645 1.00 30.62 115 ARG B N 1
ATOM 2456 C CA . ARG B 1 115 ? -59.469 26.389 23.053 1.00 33.10 115 ARG B CA 1
ATOM 2457 C C . ARG B 1 115 ? -58.068 26.796 23.508 1.00 31.35 115 ARG B C 1
ATOM 2458 O O . ARG B 1 115 ? -57.899 27.244 24.652 1.00 33.61 115 ARG B O 1
ATOM 2466 N N . ILE B 1 116 ? -57.057 26.689 22.638 1.00 35.13 116 ILE B N 1
ATOM 2467 C CA . ILE B 1 116 ? -55.752 27.273 22.973 1.00 30.64 116 ILE B CA 1
ATOM 2468 C C . ILE B 1 116 ? -55.888 28.777 23.128 1.00 31.78 116 ILE B C 1
ATOM 2469 O O . ILE B 1 116 ? -55.361 29.376 24.081 1.00 32.44 116 ILE B O 1
ATOM 2474 N N . TRP B 1 117 ? -56.662 29.387 22.224 1.00 28.01 117 TRP B N 1
ATOM 2475 C CA . TRP B 1 117 ? -56.879 30.829 22.187 1.00 27.44 117 TRP B CA 1
ATOM 2476 C C . TRP B 1 117 ? -57.623 31.322 23.420 1.00 30.23 117 TRP B C 1
ATOM 2477 O O . TRP B 1 117 ? -57.319 32.395 23.951 1.00 29.25 117 TRP B O 1
ATOM 2488 N N . LEU B 1 118 ? -58.632 30.568 23.864 1.00 30.88 118 LEU B N 1
ATOM 2489 C CA . LEU B 1 118 ? -59.333 30.933 25.089 1.00 30.02 118 LEU B CA 1
ATOM 2490 C C . LEU B 1 118 ? -58.371 30.951 26.270 1.00 30.09 118 LEU B C 1
ATOM 2491 O O . LEU B 1 118 ? -58.345 31.908 27.050 1.00 29.85 118 LEU B O 1
ATOM 2496 N N . ASP B 1 119 ? -57.560 29.896 26.395 1.00 31.16 119 ASP B N 1
ATOM 2497 C CA . ASP B 1 119 ? -56.617 29.784 27.496 1.00 27.45 119 ASP B CA 1
ATOM 2498 C C . ASP B 1 119 ? -55.695 30.990 27.554 1.00 29.22 119 ASP B C 1
ATOM 2499 O O . ASP B 1 119 ? -55.471 31.553 28.633 1.00 35.92 119 ASP B O 1
ATOM 2504 N N . LEU B 1 120 ? -55.203 31.449 26.405 1.00 30.56 120 LEU B N 1
ATOM 2505 C CA . LEU B 1 120 ? -54.305 32.593 26.430 1.00 31.03 120 LEU B CA 1
ATOM 2506 C C . LEU B 1 120 ? -55.012 33.853 26.921 1.00 33.32 120 LEU B C 1
ATOM 2507 O O . LEU B 1 120 ? -54.415 34.652 27.647 1.00 34.21 120 LEU B O 1
ATOM 2512 N N . ILE B 1 121 ? -56.274 34.058 26.538 1.00 32.84 121 ILE B N 1
ATOM 2513 C CA . ILE B 1 121 ? -57.009 35.215 27.057 1.00 36.82 121 ILE B CA 1
ATOM 2514 C C . ILE B 1 121 ? -57.128 35.132 28.576 1.00 32.82 121 ILE B C 1
ATOM 2515 O O . ILE B 1 121 ? -56.852 36.105 29.286 1.00 31.49 121 ILE B O 1
ATOM 2520 N N . LEU B 1 122 ? -57.539 33.960 29.089 1.00 29.65 122 LEU B N 1
ATOM 2521 C CA . LEU B 1 122 ? -57.687 33.762 30.533 1.00 31.96 122 LEU B CA 1
ATOM 2522 C C . LEU B 1 122 ? -56.358 33.909 31.262 1.00 33.19 122 LEU B C 1
ATOM 2523 O O . LEU B 1 122 ? -56.316 34.446 32.372 1.00 36.17 122 LEU B O 1
ATOM 2528 N N . LYS B 1 123 ? -55.268 33.420 30.661 1.00 31.55 123 LYS B N 1
ATOM 2529 C CA . LYS B 1 123 ? -53.955 33.511 31.288 1.00 33.85 123 LYS B CA 1
ATOM 2530 C C . LYS B 1 123 ? -53.549 34.964 31.461 1.00 36.18 123 LYS B C 1
ATOM 2531 O O . LYS B 1 123 ? -53.129 35.384 32.553 1.00 37.43 123 LYS B O 1
ATOM 2537 N N . LYS B 1 124 ? -53.709 35.753 30.399 1.00 28.01 124 LYS B N 1
ATOM 2538 C CA . LYS B 1 124 ? -53.242 37.135 30.393 1.00 35.03 124 LYS B CA 1
ATOM 2539 C C . LYS B 1 124 ? -54.098 38.025 31.282 1.00 35.65 124 LYS B C 1
ATOM 2540 O O . LYS B 1 124 ? -53.574 38.916 31.958 1.00 41.65 124 LYS B O 1
ATOM 2546 N N . GLN B 1 125 ? -55.414 37.808 31.286 1.00 37.55 125 GLN B N 1
ATOM 2547 C CA . GLN B 1 125 ? -56.349 38.717 31.943 1.00 41.86 125 GLN B CA 1
ATOM 2548 C C . GLN B 1 125 ? -56.701 38.294 33.360 1.00 37.09 125 GLN B C 1
ATOM 2549 O O . GLN B 1 125 ? -57.088 39.148 34.156 1.00 40.88 125 GLN B O 1
ATOM 2555 N N . LEU B 1 126 ? -56.608 36.997 33.695 1.00 35.00 126 LEU B N 1
ATOM 2556 C CA . LEU B 1 126 ? -57.032 36.504 35.004 1.00 34.57 126 LEU B CA 1
ATOM 2557 C C . LEU B 1 126 ? -56.040 35.556 35.663 1.00 34.05 126 LEU B C 1
ATOM 2558 O O . LEU B 1 126 ? -56.380 34.971 36.693 1.00 37.28 126 LEU B O 1
ATOM 2563 N N . ASN B 1 127 ? -54.855 35.350 35.082 1.00 32.61 127 ASN B N 1
ATOM 2564 C CA . ASN B 1 127 ? -53.850 34.415 35.615 1.00 35.22 127 ASN B CA 1
ATOM 2565 C C . ASN B 1 127 ? -54.422 33.030 35.885 1.00 35.97 127 ASN B C 1
ATOM 2566 O O . ASN B 1 127 ? -54.047 32.375 36.861 1.00 34.78 127 ASN B O 1
ATOM 2571 N N . VAL B 1 128 ? -55.344 32.571 35.027 1.00 32.79 128 VAL B N 1
ATOM 2572 C CA . VAL B 1 128 ? -55.836 31.194 35.080 1.00 32.13 128 VAL B CA 1
ATOM 2573 C C . VAL B 1 128 ? -55.944 30.647 33.658 1.00 35.76 128 VAL B C 1
ATOM 2574 O O . VAL B 1 128 ? -55.852 31.382 32.674 1.00 33.65 128 VAL B O 1
ATOM 2578 N N . VAL B 1 129 ? -56.113 29.324 33.559 1.00 36.40 129 VAL B N 1
ATOM 2579 C CA . VAL B 1 129 ? -56.516 28.672 32.319 1.00 37.67 129 VAL B CA 1
ATOM 2580 C C . VAL B 1 129 ? -57.560 27.624 32.677 1.00 34.52 129 VAL B C 1
ATOM 2581 O O . VAL B 1 129 ? -57.752 27.283 33.847 1.00 37.42 129 VAL B O 1
ATOM 2585 N N . VAL B 1 130 ? -58.261 27.137 31.649 1.00 32.69 130 VAL B N 1
ATOM 2586 C CA . VAL B 1 130 ? -59.252 26.088 31.846 1.00 34.65 130 VAL B CA 1
ATOM 2587 C C . VAL B 1 130 ? -58.554 24.765 32.127 1.00 37.77 130 VAL B C 1
ATOM 2588 O O . VAL B 1 130 ? -57.610 24.381 31.421 1.00 35.23 130 VAL B O 1
ATOM 2592 N N . ASN B 1 131 ? -59.028 24.054 33.157 1.00 40.93 131 ASN B N 1
ATOM 2593 C CA . ASN B 1 131 ? -58.563 22.695 33.453 1.00 38.71 131 ASN B CA 1
ATOM 2594 C C . ASN B 1 131 ? -59.436 21.685 32.704 1.00 41.76 131 ASN B C 1
ATOM 2595 O O . ASN B 1 131 ? -60.220 20.933 33.290 1.00 42.71 131 ASN B O 1
ATOM 2600 N N . TRP B 1 132 ? -59.267 21.665 31.371 1.00 38.42 132 TRP B N 1
ATOM 2601 C CA . TRP B 1 132 ? -60.138 20.854 30.511 1.00 41.14 132 TRP B CA 1
ATOM 2602 C C . TRP B 1 132 ? -60.177 19.388 30.914 1.00 42.97 132 TRP B C 1
ATOM 2603 O O . TRP B 1 132 ? -61.157 18.706 30.601 1.00 44.60 132 TRP B O 1
ATOM 2614 N N . THR B 1 133 ? -59.144 18.891 31.603 1.00 44.40 133 THR B N 1
ATOM 2615 C CA . THR B 1 133 ? -59.104 17.470 31.929 1.00 46.71 133 THR B CA 1
ATOM 2616 C C . THR B 1 133 ? -60.289 17.058 32.797 1.00 49.89 133 THR B C 1
ATOM 2617 O O . THR B 1 133 ? -60.708 15.898 32.752 1.00 53.85 133 THR B O 1
ATOM 2621 N N . ASN B 1 134 ? -60.876 17.996 33.548 1.00 47.96 134 ASN B N 1
ATOM 2622 C CA . ASN B 1 134 ? -62.014 17.709 34.413 1.00 49.27 134 ASN B CA 1
ATOM 2623 C C . ASN B 1 134 ? -63.346 18.113 33.815 1.00 48.90 134 ASN B C 1
ATOM 2624 O O . ASN B 1 134 ? -64.368 17.986 34.495 1.00 54.44 134 ASN B O 1
ATOM 2629 N N . ILE B 1 135 ? -63.364 18.608 32.581 1.00 51.03 135 ILE B N 1
ATOM 2630 C CA . ILE B 1 135 ? -64.599 18.938 31.874 1.00 47.80 135 ILE B CA 1
ATOM 2631 C C . ILE B 1 135 ? -64.857 17.821 30.871 1.00 49.55 135 ILE B C 1
ATOM 2632 O O . ILE B 1 135 ? -64.144 17.696 29.873 1.00 46.96 135 ILE B O 1
ATOM 2637 N N . ASN B 1 136 ? -65.888 17.017 31.122 1.00 53.96 136 ASN B N 1
ATOM 2638 C CA . ASN B 1 136 ? -66.159 15.847 30.300 1.00 56.59 136 ASN B CA 1
ATOM 2639 C C . ASN B 1 136 ? -66.688 16.243 28.925 1.00 51.77 136 ASN B C 1
ATOM 2640 O O . ASN B 1 136 ? -67.218 17.336 28.710 1.00 50.92 136 ASN B O 1
ATOM 2645 N N . LYS B 1 137 ? -66.561 15.308 27.992 1.00 49.66 137 LYS B N 1
ATOM 2646 C CA . LYS B 1 137 ? -66.903 15.597 26.606 1.00 49.06 137 LYS B CA 1
ATOM 2647 C C . LYS B 1 137 ? -68.383 15.939 26.456 1.00 52.95 137 LYS B C 1
ATOM 2648 O O . LYS B 1 137 ? -68.736 16.940 25.814 1.00 49.00 137 LYS B O 1
ATOM 2654 N N . ASP B 1 138 ? -69.264 15.124 27.057 1.00 54.71 138 ASP B N 1
ATOM 2655 C CA . ASP B 1 138 ? -70.705 15.348 26.927 1.00 53.97 138 ASP B CA 1
ATOM 2656 C C . ASP B 1 138 ? -71.101 16.719 27.462 1.00 52.99 138 ASP B C 1
ATOM 2657 O O . ASP B 1 138 ? -71.800 17.483 26.788 1.00 53.18 138 ASP B O 1
ATOM 2662 N N . GLU B 1 139 ? -70.666 17.042 28.683 1.00 51.42 139 GLU B N 1
ATOM 2663 C CA . GLU B 1 139 ? -71.069 18.306 29.282 1.00 53.26 139 GLU B CA 1
ATOM 2664 C C . GLU B 1 139 ? -70.538 19.499 28.490 1.00 50.03 139 GLU B C 1
ATOM 2665 O O . GLU B 1 139 ? -71.218 20.530 28.391 1.00 45.97 139 GLU B O 1
ATOM 2671 N N . TYR B 1 140 ? -69.344 19.370 27.903 1.00 49.38 140 TYR B N 1
ATOM 2672 C CA . TYR B 1 140 ? -68.744 20.486 27.179 1.00 48.28 140 TYR B CA 1
ATOM 2673 C C . TYR B 1 140 ? -69.462 20.738 25.858 1.00 45.17 140 TYR B C 1
ATOM 2674 O O . TYR B 1 140 ? -69.857 21.872 25.562 1.00 46.66 140 TYR B O 1
ATOM 2683 N N . LEU B 1 141 ? -69.634 19.693 25.045 1.00 44.68 141 LEU B N 1
ATOM 2684 C CA . LEU B 1 141 ? -70.261 19.893 23.743 1.00 50.02 141 LEU B CA 1
ATOM 2685 C C . LEU B 1 141 ? -71.702 20.350 23.888 1.00 47.93 141 LEU B C 1
ATOM 2686 O O . LEU B 1 141 ? -72.172 21.169 23.092 1.00 42.92 141 LEU B O 1
ATOM 2691 N N . LEU B 1 142 ? -72.399 19.878 24.927 1.00 47.73 142 LEU B N 1
ATOM 2692 C CA . LEU B 1 142 ? -73.761 20.342 25.168 1.00 48.21 142 LEU B CA 1
ATOM 2693 C C . LEU B 1 142 ? -73.778 21.822 25.509 1.00 49.80 142 LEU B C 1
ATOM 2694 O O . LEU B 1 142 ? -74.611 22.577 24.990 1.00 48.74 142 LEU B O 1
ATOM 2699 N N . ALA B 1 143 ? -72.861 22.256 26.381 1.00 46.81 143 ALA B N 1
ATOM 2700 C CA . ALA B 1 143 ? -72.819 23.664 26.743 1.00 45.93 143 ALA B CA 1
ATOM 2701 C C . ALA B 1 143 ? -72.432 24.518 25.550 1.00 43.62 143 ALA B C 1
ATOM 2702 O O . ALA B 1 143 ? -72.900 25.655 25.424 1.00 48.08 143 ALA B O 1
ATOM 2704 N N . MET B 1 144 ? -71.599 23.980 24.661 1.00 41.50 144 MET B N 1
ATOM 2705 C CA . MET B 1 144 ? -71.227 24.708 23.457 1.00 45.54 144 MET B CA 1
ATOM 2706 C C . MET B 1 144 ? -72.428 24.896 22.536 1.00 48.39 144 MET B C 1
ATOM 2707 O O . MET B 1 144 ? -72.677 26.006 22.051 1.00 49.64 144 MET B O 1
ATOM 2712 N N . ILE B 1 145 ? -73.187 23.819 22.284 1.00 48.42 145 ILE B N 1
ATOM 2713 C CA . ILE B 1 145 ? -74.401 23.931 21.466 1.00 48.94 145 ILE B CA 1
ATOM 2714 C C . ILE B 1 145 ? -75.379 24.894 22.111 1.00 51.20 145 ILE B C 1
ATOM 2715 O O . ILE B 1 145 ? -75.868 25.836 21.476 1.00 51.49 145 ILE B O 1
ATOM 2720 N N . ASN B 1 146 ? -75.651 24.694 23.406 1.00 53.36 146 ASN B N 1
ATOM 2721 C CA . ASN B 1 146 ? -76.571 25.550 24.143 1.00 48.70 146 ASN B CA 1
ATOM 2722 C C . ASN B 1 146 ? -76.136 27.012 24.166 1.00 51.82 146 ASN B C 1
ATOM 2723 O O . ASN B 1 146 ? -76.974 27.905 24.341 1.00 52.82 146 ASN B O 1
ATOM 2728 N N . SER B 1 147 ? -74.838 27.284 24.022 1.00 51.94 147 SER B N 1
ATOM 2729 C CA . SER B 1 147 ? -74.401 28.672 24.071 1.00 50.01 147 SER B CA 1
ATOM 2730 C C . SER B 1 147 ? -74.893 29.474 22.872 1.00 50.67 147 SER B C 1
ATOM 2731 O O . SER B 1 147 ? -74.834 30.705 22.909 1.00 50.14 147 SER B O 1
ATOM 2734 N N . LEU B 1 148 ? -75.388 28.813 21.822 1.00 52.78 148 LEU B N 1
ATOM 2735 C CA . LEU B 1 148 ? -76.017 29.543 20.729 1.00 55.46 148 LEU B CA 1
ATOM 2736 C C . LEU B 1 148 ? -77.190 30.364 21.242 1.00 55.47 148 LEU B C 1
ATOM 2737 O O . LEU B 1 148 ? -77.409 31.500 20.805 1.00 58.85 148 LEU B O 1
ATOM 2742 N N . ILE B 1 149 ? -77.942 29.797 22.183 1.00 57.48 149 ILE B N 1
ATOM 2743 C CA . ILE B 1 149 ? -79.117 30.417 22.783 1.00 59.47 149 ILE B CA 1
ATOM 2744 C C . ILE B 1 149 ? -78.689 31.141 24.047 1.00 60.54 149 ILE B C 1
ATOM 2745 O O . ILE B 1 149 ? -78.811 32.368 24.156 1.00 61.03 149 ILE B O 1
ATOM 2750 N N . ASP B 1 150 ? -78.183 30.369 25.009 1.00 61.69 150 ASP B N 1
ATOM 2751 C CA . ASP B 1 150 ? -77.839 30.857 26.339 1.00 61.67 150 ASP B CA 1
ATOM 2752 C C . ASP B 1 150 ? -76.530 30.210 26.767 1.00 55.85 150 ASP B C 1
ATOM 2753 O O . ASP B 1 150 ? -76.432 28.980 26.841 1.00 53.36 150 ASP B O 1
ATOM 2758 N N . SER B 1 151 ? -75.533 31.036 27.067 1.00 53.79 151 SER B N 1
ATOM 2759 C CA . SER B 1 151 ? -74.213 30.557 27.456 1.00 53.68 151 SER B CA 1
ATOM 2760 C C . SER B 1 151 ? -74.018 30.523 28.968 1.00 50.97 151 SER B C 1
ATOM 2761 O O . SER B 1 151 ? -72.878 30.601 29.438 1.00 53.97 151 SER B O 1
ATOM 2764 N N . THR B 1 152 ? -75.102 30.429 29.741 1.00 52.15 152 THR B N 1
ATOM 2765 C CA . THR B 1 152 ? -74.962 30.384 31.192 1.00 47.89 152 THR B CA 1
ATOM 2766 C C . THR B 1 152 ? -74.287 29.092 31.625 1.00 49.50 152 THR B C 1
ATOM 2767 O O . THR B 1 152 ? -73.350 29.105 32.437 1.00 53.03 152 THR B O 1
ATOM 2771 N N . ASN B 1 153 ? -74.744 27.968 31.071 1.00 44.18 153 ASN B N 1
ATOM 2772 C CA . ASN B 1 153 ? -74.140 26.669 31.349 1.00 48.19 153 ASN B CA 1
ATOM 2773 C C . ASN B 1 153 ? -72.640 26.669 31.067 1.00 49.33 153 ASN B C 1
ATOM 2774 O O . ASN B 1 153 ? -71.843 26.209 31.891 1.00 46.16 153 ASN B O 1
ATOM 2779 N N . LEU B 1 154 ? -72.244 27.160 29.886 1.00 52.28 154 LEU B N 1
ATOM 2780 C CA . LEU B 1 154 ? -70.834 27.166 29.504 1.00 47.72 154 LEU B CA 1
ATOM 2781 C C . LEU B 1 154 ? -70.002 27.988 30.482 1.00 47.50 154 LEU B C 1
ATOM 2782 O O . LEU B 1 154 ? -68.929 27.555 30.916 1.00 46.76 154 LEU B O 1
ATOM 2787 N N . LYS B 1 155 ? -70.486 29.181 30.843 1.00 46.36 155 LYS B N 1
ATOM 2788 C CA . LYS B 1 155 ? -69.776 30.010 31.817 1.00 47.56 155 LYS B CA 1
ATOM 2789 C C . LYS B 1 155 ? -69.580 29.279 33.137 1.00 47.54 155 LYS B C 1
ATOM 2790 O O . LYS B 1 155 ? -68.488 29.319 33.724 1.00 44.84 155 LYS B O 1
ATOM 2796 N N . LEU B 1 156 ? -70.621 28.582 33.608 1.00 52.27 156 LEU B N 1
ATOM 2797 C CA . LEU B 1 156 ? -70.556 27.874 34.885 1.00 49.50 156 LEU B CA 1
ATOM 2798 C C . LEU B 1 156 ? -69.558 26.725 34.831 1.00 48.70 156 LEU B C 1
ATOM 2799 O O . LEU B 1 156 ? -68.679 26.608 35.692 1.00 49.35 156 LEU B O 1
ATOM 2804 N N . LEU B 1 157 ? -69.707 25.863 33.825 1.00 45.56 157 LEU B N 1
ATOM 2805 C CA . LEU B 1 157 ? -68.837 24.699 33.695 1.00 48.43 157 LEU B CA 1
ATOM 2806 C C . LEU B 1 157 ? -67.365 25.104 33.666 1.00 48.51 157 LEU B C 1
ATOM 2807 O O . LEU B 1 157 ? -66.505 24.394 34.209 1.00 47.95 157 LEU B O 1
ATOM 2812 N N . ILE B 1 158 ? -67.064 26.261 33.065 1.00 45.85 158 ILE B N 1
ATOM 2813 C CA . ILE B 1 158 ? -65.684 26.722 32.939 1.00 44.52 158 ILE B CA 1
ATOM 2814 C C . ILE B 1 158 ? -65.217 27.372 34.230 1.00 43.16 158 ILE B C 1
ATOM 2815 O O . ILE B 1 158 ? -64.108 27.100 34.705 1.00 44.66 158 ILE B O 1
ATOM 2820 N N . LYS B 1 159 ? -66.052 28.240 34.815 1.00 45.92 159 LYS B N 1
ATOM 2821 C CA . LYS B 1 159 ? -65.701 28.871 36.089 1.00 45.17 159 LYS B CA 1
ATOM 2822 C C . LYS B 1 159 ? -65.384 27.825 37.153 1.00 45.45 159 LYS B C 1
ATOM 2823 O O . LYS B 1 159 ? -64.432 27.986 37.929 1.00 47.04 159 LYS B O 1
ATOM 2829 N N . ASN B 1 160 ? -66.144 26.729 37.179 1.00 43.62 160 ASN B N 1
ATOM 2830 C CA . ASN B 1 160 ? -65.912 25.651 38.133 1.00 43.00 160 ASN B CA 1
ATOM 2831 C C . ASN B 1 160 ? -64.684 24.807 37.812 1.00 48.41 160 ASN B C 1
ATOM 2832 O O . ASN B 1 160 ? -64.431 23.841 38.540 1.00 46.10 160 ASN B O 1
ATOM 2837 N N . ASN B 1 161 ? -63.923 25.105 36.758 1.00 48.54 161 ASN B N 1
ATOM 2838 C CA . ASN B 1 161 ? -62.798 24.242 36.385 1.00 48.27 161 ASN B CA 1
ATOM 2839 C C . ASN B 1 161 ? -61.603 25.065 35.929 1.00 44.76 161 ASN B C 1
ATOM 2840 O O . ASN B 1 161 ? -60.888 24.687 34.996 1.00 43.89 161 ASN B O 1
ATOM 2845 N N . LEU B 1 162 ? -61.377 26.202 36.568 1.00 39.92 162 LEU B N 1
ATOM 2846 C CA . LEU B 1 162 ? -60.197 27.000 36.291 1.00 42.06 162 LEU B CA 1
ATOM 2847 C C . LEU B 1 162 ? -59.046 26.583 37.201 1.00 41.62 162 LEU B C 1
ATOM 2848 O O . LEU B 1 162 ? -59.249 26.080 38.312 1.00 41.01 162 LEU B O 1
ATOM 2853 N N . THR B 1 163 ? -57.828 26.781 36.711 1.00 40.17 163 THR B N 1
ATOM 2854 C CA . THR B 1 163 ? -56.635 26.450 37.475 1.00 35.85 163 THR B CA 1
ATOM 2855 C C . THR B 1 163 ? -55.646 27.590 37.333 1.00 30.10 163 THR B C 1
ATOM 2856 O O . THR B 1 163 ? -55.573 28.232 36.283 1.00 33.18 163 THR B O 1
ATOM 2860 N N . ASN B 1 164 ? -54.903 27.853 38.401 1.00 33.32 164 ASN B N 1
ATOM 2861 C CA . ASN B 1 164 ? -53.847 28.850 38.372 1.00 32.46 164 ASN B CA 1
ATOM 2862 C C . ASN B 1 164 ? -52.514 28.284 37.888 1.00 32.62 164 ASN B C 1
ATOM 2863 O O . ASN B 1 164 ? -51.539 29.030 37.794 1.00 34.03 164 ASN B O 1
ATOM 2868 N N . LYS B 1 165 ? -52.464 27.007 37.520 1.00 33.18 165 LYS B N 1
ATOM 2869 C CA . LYS B 1 165 ? -51.240 26.407 36.994 1.00 37.24 165 LYS B CA 1
ATOM 2870 C C . LYS B 1 165 ? -51.072 26.757 35.511 1.00 34.23 165 LYS B C 1
ATOM 2871 O O . LYS B 1 165 ? -51.194 25.928 34.612 1.00 38.61 165 LYS B O 1
ATOM 2877 N N . ILE B 1 166 ? -50.773 28.036 35.278 1.00 32.46 166 ILE B N 1
ATOM 2878 C CA . ILE B 1 166 ? -50.694 28.608 33.942 1.00 32.52 166 ILE B CA 1
ATOM 2879 C C . ILE B 1 166 ? -49.293 28.557 33.346 1.00 38.97 166 ILE B C 1
ATOM 2880 O O . ILE B 1 166 ? -49.121 28.906 32.165 1.00 38.11 166 ILE B O 1
ATOM 2885 N N . THR B 1 167 ? -48.279 28.170 34.132 1.00 34.16 167 THR B N 1
ATOM 2886 C CA . THR B 1 167 ? -46.920 27.985 33.640 1.00 37.67 167 THR B CA 1
ATOM 2887 C C . THR B 1 167 ? -46.495 26.530 33.753 1.00 38.15 167 THR B C 1
ATOM 2888 O O . THR B 1 167 ? -45.292 26.233 33.790 1.00 34.15 167 THR B O 1
ATOM 2892 N N . ASP B 1 168 ? -47.470 25.628 33.823 1.00 34.79 168 ASP B N 1
ATOM 2893 C CA . ASP B 1 168 ? -47.244 24.201 33.986 1.00 34.08 168 ASP B CA 1
ATOM 2894 C C . ASP B 1 168 ? -47.387 23.525 32.619 1.00 35.77 168 ASP B C 1
ATOM 2895 O O . ASP B 1 168 ? -48.493 23.435 32.078 1.00 36.48 168 ASP B O 1
ATOM 2900 N N . ARG B 1 169 ? -46.267 23.041 32.069 1.00 33.28 169 ARG B N 1
ATOM 2901 C CA . ARG B 1 169 ? -46.278 22.415 30.746 1.00 33.87 169 ARG B CA 1
ATOM 2902 C C . ARG B 1 169 ? -47.118 21.134 30.710 1.00 37.48 169 ARG B C 1
ATOM 2903 O O . ARG B 1 169 ? -47.776 20.851 29.694 1.00 31.73 169 ARG B O 1
ATOM 2911 N N . ASN B 1 170 ? -47.112 20.346 31.798 1.00 34.88 170 ASN B N 1
ATOM 2912 C CA . ASN B 1 170 ? -47.907 19.115 31.832 1.00 34.97 170 ASN B CA 1
ATOM 2913 C C . ASN B 1 170 ? -49.413 19.383 31.839 1.00 32.42 170 ASN B C 1
ATOM 2914 O O . ASN B 1 170 ? -50.183 18.586 31.297 1.00 34.68 170 ASN B O 1
ATOM 2919 N N . VAL B 1 171 ? -49.850 20.477 32.461 1.00 32.58 171 VAL B N 1
ATOM 2920 C CA . VAL B 1 171 ? -51.251 20.868 32.394 1.00 35.26 171 VAL B CA 1
ATOM 2921 C C . VAL B 1 171 ? -51.612 21.245 30.966 1.00 38.37 171 VAL B C 1
ATOM 2922 O O . VAL B 1 171 ? -52.662 20.851 30.443 1.00 35.89 171 VAL B O 1
ATOM 2926 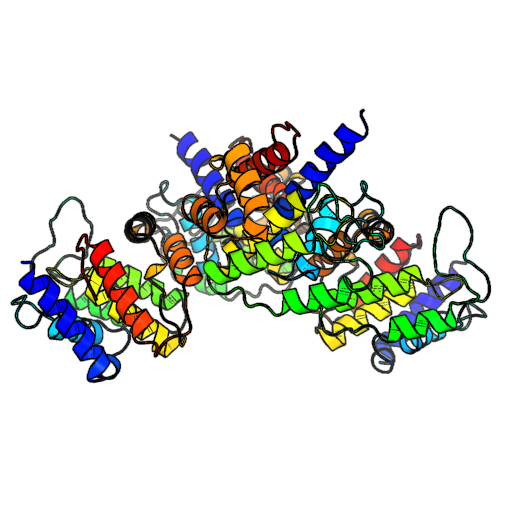N N . TYR B 1 172 ? -50.731 22.007 30.313 1.00 38.75 172 TYR B N 1
ATOM 2927 C CA . TYR B 1 172 ? -50.864 22.289 28.892 1.00 33.75 172 TYR B CA 1
ATOM 2928 C C . TYR B 1 172 ? -51.034 21.010 28.082 1.00 30.08 172 TYR B C 1
ATOM 2929 O O . TYR B 1 172 ? -51.881 20.945 27.186 1.00 32.22 172 TYR B O 1
ATOM 2938 N N . ILE B 1 173 ? -50.240 19.980 28.388 1.00 32.63 173 ILE B N 1
ATOM 2939 C CA . ILE B 1 173 ? -50.382 18.727 27.647 1.00 35.72 173 ILE B CA 1
ATOM 2940 C C . ILE B 1 173 ? -51.718 18.081 27.959 1.00 35.38 173 ILE B C 1
ATOM 2941 O O . ILE B 1 173 ? -52.419 17.609 27.055 1.00 37.11 173 ILE B O 1
ATOM 2946 N N . LYS B 1 174 ? -52.117 18.058 29.236 1.00 36.24 174 LYS B N 1
ATOM 2947 C CA . LYS B 1 174 ? -53.424 17.525 29.595 1.00 39.24 174 LYS B CA 1
ATOM 2948 C C . LYS B 1 174 ? -54.548 18.237 28.856 1.00 33.90 174 LYS B C 1
ATOM 2949 O O . LYS B 1 174 ? -55.584 17.629 28.586 1.00 37.30 174 LYS B O 1
ATOM 2955 N N . SER B 1 175 ? -54.364 19.514 28.520 1.00 30.43 175 SER B N 1
ATOM 2956 C CA . SER B 1 175 ? -55.406 20.229 27.791 1.00 35.23 175 SER B CA 1
ATOM 2957 C C . SER B 1 175 ? -55.376 19.922 26.295 1.00 34.88 175 SER B C 1
ATOM 2958 O O . SER B 1 175 ? -56.416 19.979 25.638 1.00 32.27 175 SER B O 1
ATOM 2961 N N . ILE B 1 176 ? -54.208 19.598 25.736 1.00 36.19 176 ILE B N 1
ATOM 2962 C CA . ILE B 1 176 ? -54.180 19.087 24.365 1.00 38.86 176 ILE B CA 1
ATOM 2963 C C . ILE B 1 176 ? -54.929 17.766 24.288 1.00 36.74 176 ILE B C 1
ATOM 2964 O O . ILE B 1 176 ? -55.750 17.551 23.388 1.00 37.51 176 ILE B O 1
ATOM 2969 N N . ILE B 1 177 ? -54.657 16.864 25.241 1.00 38.58 177 ILE B N 1
ATOM 2970 C CA . ILE B 1 177 ? -55.259 15.527 25.220 1.00 40.07 177 ILE B CA 1
ATOM 2971 C C . ILE B 1 177 ? -56.781 15.626 25.218 1.00 37.62 177 ILE B C 1
ATOM 2972 O O . ILE B 1 177 ? -57.470 14.964 24.433 1.00 38.05 177 ILE B O 1
ATOM 2977 N N . LYS B 1 178 ? -57.325 16.446 26.112 1.00 37.98 178 LYS B N 1
ATOM 2978 C CA . LYS B 1 178 ? -58.769 16.519 26.240 1.00 41.16 178 LYS B CA 1
ATOM 2979 C C . LYS B 1 178 ? -59.388 17.284 25.069 1.00 37.60 178 LYS B C 1
ATOM 2980 O O . LYS B 1 178 ? -60.453 16.904 24.569 1.00 40.05 178 LYS B O 1
ATOM 2986 N N . SER B 1 179 ? -58.718 18.341 24.599 1.00 39.95 179 SER B N 1
ATOM 2987 C CA . SER B 1 179 ? -59.244 19.111 23.473 1.00 39.35 179 SER B CA 1
ATOM 2988 C C . SER B 1 179 ? -59.437 18.226 22.246 1.00 39.48 179 SER B C 1
ATOM 2989 O O . SER B 1 179 ? -60.437 18.344 21.535 1.00 37.08 179 SER B O 1
ATOM 2992 N N . TYR B 1 180 ? -58.503 17.315 21.995 1.00 40.72 180 TYR B N 1
ATOM 2993 C CA . TYR B 1 180 ? -58.691 16.408 20.870 1.00 44.56 180 TYR B CA 1
ATOM 2994 C C . TYR B 1 180 ? -59.737 15.339 21.171 1.00 46.08 180 TYR B C 1
ATOM 2995 O O . TYR B 1 180 ? -60.407 14.863 20.242 1.00 47.05 180 TYR B O 1
ATOM 3004 N N . GLU B 1 181 ? -59.911 14.967 22.449 1.00 39.73 181 GLU B N 1
ATOM 3005 C CA . GLU B 1 181 ? -61.007 14.061 22.796 1.00 46.35 181 GLU B CA 1
ATOM 3006 C C . GLU B 1 181 ? -62.354 14.672 22.442 1.00 43.07 181 GLU B C 1
ATOM 3007 O O . GLU B 1 181 ? -63.262 13.967 21.996 1.00 44.21 181 GLU B O 1
ATOM 3013 N N . TYR B 1 182 ? -62.502 15.970 22.604 1.00 43.68 182 TYR B N 1
ATOM 3014 C CA . TYR B 1 182 ? -63.753 16.634 22.291 1.00 44.27 182 TYR B CA 1
ATOM 3015 C C . TYR B 1 182 ? -64.074 16.505 20.816 1.00 44.18 182 TYR B C 1
ATOM 3016 O O . TYR B 1 182 ? -65.222 16.488 20.431 1.00 46.33 182 TYR B O 1
ATOM 3025 N N . GLU B 1 183 ? -63.050 16.417 19.991 1.00 44.08 183 GLU B N 1
ATOM 3026 C CA . GLU B 1 183 ? -63.249 16.278 18.570 1.00 48.57 183 GLU B CA 1
ATOM 3027 C C . GLU B 1 183 ? -63.225 14.841 18.117 1.00 51.44 183 GLU B C 1
ATOM 3028 O O . GLU B 1 183 ? -63.189 14.573 16.932 1.00 50.52 183 GLU B O 1
ATOM 3034 N N . GLY B 1 184 ? -63.250 13.918 19.058 1.00 49.01 184 GLY B N 1
ATOM 3035 C CA . GLY B 1 184 ? -63.311 12.513 18.723 1.00 49.42 184 GLY B CA 1
ATOM 3036 C C . GLY B 1 184 ? -61.986 11.846 18.405 1.00 55.14 184 GLY B C 1
ATOM 3037 O O . GLY B 1 184 ? -61.993 10.773 17.794 1.00 52.73 184 GLY B O 1
ATOM 3038 N N . PHE B 1 185 ? -60.858 12.429 18.804 1.00 53.65 185 PHE B N 1
ATOM 3039 C CA . PHE B 1 185 ? -59.562 11.824 18.560 1.00 53.95 185 PHE B CA 1
ATOM 3040 C C . PHE B 1 185 ? -58.888 11.487 19.887 1.00 55.97 185 PHE B C 1
ATOM 3041 O O . PHE B 1 185 ? -58.737 12.348 20.753 1.00 52.89 185 PHE B O 1
ATOM 3049 N N . LYS B 1 186 ? -58.479 10.236 20.019 1.00 59.33 186 LYS B N 1
ATOM 3050 C CA . LYS B 1 186 ? -57.758 9.770 21.191 1.00 62.21 186 LYS B CA 1
ATOM 3051 C C . LYS B 1 186 ? -56.263 9.789 20.876 1.00 60.26 186 LYS B C 1
ATOM 3052 O O . LYS B 1 186 ? -55.784 9.008 20.049 1.00 62.63 186 LYS B O 1
ATOM 3058 N N . ILE B 1 187 ? -55.529 10.689 21.531 1.00 58.75 187 ILE B N 1
ATOM 3059 C CA . ILE B 1 187 ? -54.101 10.875 21.307 1.00 59.31 187 ILE B CA 1
ATOM 3060 C C . ILE B 1 187 ? -53.387 10.509 22.602 1.00 58.74 187 ILE B C 1
ATOM 3061 O O . ILE B 1 187 ? -54.026 10.249 23.618 1.00 57.85 187 ILE B O 1
ATOM 3066 N N . ASN B 1 188 ? -52.063 10.402 22.569 1.00 57.96 188 ASN B N 1
ATOM 3067 C CA . ASN B 1 188 ? -51.306 10.121 23.790 1.00 67.83 188 ASN B CA 1
ATOM 3068 C C . ASN B 1 188 ? -49.968 10.834 23.912 1.00 70.36 188 ASN B C 1
ATOM 3069 O O . ASN B 1 188 ? -49.549 11.443 22.951 1.00 64.22 188 ASN B O 1
ATOM 3074 N N . ILE B 1 189 ? -49.267 10.673 25.040 1.00 73.79 189 ILE B N 1
ATOM 3075 C CA . ILE B 1 189 ? -48.019 11.399 25.360 1.00 75.54 189 ILE B CA 1
ATOM 3076 C C . ILE B 1 189 ? -48.472 12.786 25.187 1.00 70.66 189 ILE B C 1
ATOM 3077 O O . ILE B 1 189 ? -49.385 13.235 25.847 1.00 77.71 189 ILE B O 1
ATOM 3082 N N . LYS B 1 190 ? -47.830 13.468 24.293 1.00 68.67 190 LYS B N 1
ATOM 3083 C CA . LYS B 1 190 ? -48.231 14.770 23.964 1.00 65.48 190 LYS B CA 1
ATOM 3084 C C . LYS B 1 190 ? -49.725 14.824 23.769 1.00 61.61 190 LYS B C 1
ATOM 3085 O O . LYS B 1 190 ? -50.309 15.895 23.712 1.00 57.84 190 LYS B O 1
ATOM 3091 N N . GLU C 1 8 ? -65.999 38.770 69.617 1.00 66.64 8 GLU C N 1
ATOM 3092 C CA . GLU C 1 8 ? -64.954 38.755 68.598 1.00 68.38 8 GLU C CA 1
ATOM 3093 C C . GLU C 1 8 ? -65.490 39.279 67.276 1.00 63.66 8 GLU C C 1
ATOM 3094 O O . GLU C 1 8 ? -64.870 40.138 66.653 1.00 63.98 8 GLU C O 1
ATOM 3100 N N . GLU C 1 9 ? -66.635 38.762 66.853 1.00 59.50 9 GLU C N 1
ATOM 3101 C CA . GLU C 1 9 ? -67.163 39.170 65.563 1.00 64.87 9 GLU C CA 1
ATOM 3102 C C . GLU C 1 9 ? -67.495 40.659 65.551 1.00 64.44 9 GLU C C 1
ATOM 3103 O O . GLU C 1 9 ? -67.481 41.286 64.485 1.00 63.04 9 GLU C O 1
ATOM 3109 N N . PHE C 1 10 ? -67.780 41.249 66.714 1.00 62.85 10 PHE C N 1
ATOM 3110 C CA . PHE C 1 10 ? -67.886 42.699 66.762 1.00 63.93 10 PHE C CA 1
ATOM 3111 C C . PHE C 1 10 ? -66.542 43.348 66.458 1.00 60.63 10 PHE C C 1
ATOM 3112 O O . PHE C 1 10 ? -66.471 44.318 65.695 1.00 57.85 10 PHE C O 1
ATOM 3120 N N . GLU C 1 11 ? -65.466 42.821 67.054 1.00 57.64 11 GLU C N 1
ATOM 3121 C CA . GLU C 1 11 ? -64.135 43.377 66.834 1.00 55.94 11 GLU C CA 1
ATOM 3122 C C . GLU C 1 11 ? -63.742 43.310 65.367 1.00 55.96 11 GLU C C 1
ATOM 3123 O O . GLU C 1 11 ? -63.287 44.307 64.789 1.00 51.44 11 GLU C O 1
ATOM 3129 N N . ILE C 1 12 ? -63.887 42.131 64.751 1.00 54.63 12 ILE C N 1
ATOM 3130 C CA . ILE C 1 12 ? -63.602 41.979 63.323 1.00 53.30 12 ILE C CA 1
ATOM 3131 C C . ILE C 1 12 ? -64.332 43.055 62.528 1.00 54.45 12 ILE C C 1
ATOM 3132 O O . ILE C 1 12 ? -63.730 43.794 61.737 1.00 48.52 12 ILE C O 1
ATOM 3137 N N . ASN C 1 13 ? -65.648 43.170 62.753 1.00 56.74 13 ASN C N 1
ATOM 3138 C CA . ASN C 1 13 ? -66.477 44.118 62.020 1.00 53.22 13 ASN C CA 1
ATOM 3139 C C . ASN C 1 13 ? -66.118 45.564 62.342 1.00 52.78 13 ASN C C 1
ATOM 3140 O O . ASN C 1 13 ? -66.246 46.443 61.478 1.00 45.65 13 ASN C O 1
ATOM 3145 N N . LEU C 1 14 ? -65.700 45.848 63.577 1.00 48.46 14 LEU C N 1
ATOM 3146 C CA . LEU C 1 14 ? -65.295 47.206 63.917 1.00 48.55 14 LEU C CA 1
ATOM 3147 C C . LEU C 1 14 ? -64.032 47.606 63.163 1.00 45.89 14 LEU C C 1
ATOM 3148 O O . LEU C 1 14 ? -63.942 48.730 62.643 1.00 40.06 14 LEU C O 1
ATOM 3153 N N . SER C 1 15 ? -63.053 46.697 63.071 1.00 42.71 15 SER C N 1
ATOM 3154 C CA . SER C 1 15 ? -61.838 47.010 62.328 1.00 37.97 15 SER C CA 1
ATOM 3155 C C . SER C 1 15 ? -62.145 47.236 60.849 1.00 37.47 15 SER C C 1
ATOM 3156 O O . SER C 1 15 ? -61.565 48.132 60.224 1.00 34.45 15 SER C O 1
ATOM 3159 N N . VAL C 1 16 ? -63.082 46.470 60.280 1.00 36.48 16 VAL C N 1
ATOM 3160 C CA . VAL C 1 16 ? -63.491 46.720 58.895 1.00 39.30 16 VAL C CA 1
ATOM 3161 C C . VAL C 1 16 ? -64.127 48.101 58.760 1.00 38.95 16 VAL C C 1
ATOM 3162 O O . VAL C 1 16 ? -63.829 48.850 57.817 1.00 34.24 16 VAL C O 1
ATOM 3166 N N . LYS C 1 17 ? -65.004 48.465 59.703 1.00 40.23 17 LYS C N 1
ATOM 3167 C CA . LYS C 1 17 ? -65.558 49.818 59.725 1.00 37.93 17 LYS C CA 1
ATOM 3168 C C . LYS C 1 17 ? -64.454 50.865 59.768 1.00 37.17 17 LYS C C 1
ATOM 3169 O O . LYS C 1 17 ? -64.530 51.890 59.079 1.00 36.55 17 LYS C O 1
ATOM 3175 N N . HIS C 1 18 ? -63.409 50.617 60.562 1.00 36.54 18 HIS C N 1
ATOM 3176 C CA . HIS C 1 18 ? -62.282 51.539 60.585 1.00 34.15 18 HIS C CA 1
ATOM 3177 C C . HIS C 1 18 ? -61.599 51.621 59.226 1.00 32.56 18 HIS C C 1
ATOM 3178 O O . HIS C 1 18 ? -61.170 52.702 58.816 1.00 31.17 18 HIS C O 1
ATOM 3185 N N . LEU C 1 19 ? -61.471 50.492 58.514 1.00 32.33 19 LEU C N 1
ATOM 3186 C CA . LEU C 1 19 ? -60.756 50.514 57.233 1.00 34.70 19 LEU C CA 1
ATOM 3187 C C . LEU C 1 19 ? -61.501 51.344 56.194 1.00 32.47 19 LEU C C 1
ATOM 3188 O O . LEU C 1 19 ? -60.881 52.021 55.367 1.00 27.48 19 LEU C O 1
ATOM 3193 N N . LEU C 1 20 ? -62.833 51.310 56.232 1.00 31.01 20 LEU C N 1
ATOM 3194 C CA . LEU C 1 20 ? -63.586 52.136 55.307 1.00 32.55 20 LEU C CA 1
ATOM 3195 C C . LEU C 1 20 ? -63.526 53.609 55.695 1.00 35.72 20 LEU C C 1
ATOM 3196 O O . LEU C 1 20 ? -63.495 54.479 54.812 1.00 33.58 20 LEU C O 1
ATOM 3201 N N . GLU C 1 21 ? -63.512 53.909 56.995 1.00 33.23 21 GLU C N 1
ATOM 3202 C CA . GLU C 1 21 ? -63.311 55.288 57.425 1.00 34.03 21 GLU C CA 1
ATOM 3203 C C . GLU C 1 21 ? -62.007 55.842 56.872 1.00 34.58 21 GLU C C 1
ATOM 3204 O O . GLU C 1 21 ? -61.960 56.973 56.377 1.00 33.64 21 GLU C O 1
ATOM 3210 N N . LEU C 1 22 ? -60.935 55.043 56.944 1.00 34.27 22 LEU C N 1
ATOM 3211 C CA . LEU C 1 22 ? -59.646 55.465 56.403 1.00 30.43 22 LEU C CA 1
ATOM 3212 C C . LEU C 1 22 ? -59.764 55.843 54.934 1.00 33.77 22 LEU C C 1
ATOM 3213 O O . LEU C 1 22 ? -59.158 56.824 54.480 1.00 33.80 22 LEU C O 1
ATOM 3218 N N . TRP C 1 23 ? -60.519 55.061 54.166 1.00 30.73 23 TRP C N 1
ATOM 3219 C CA . TRP C 1 23 ? -60.725 55.425 52.776 1.00 33.49 23 TRP C CA 1
ATOM 3220 C C . TRP C 1 23 ? -61.649 56.633 52.675 1.00 34.50 23 TRP C C 1
ATOM 3221 O O . TRP C 1 23 ? -61.292 57.643 52.066 1.00 34.52 23 TRP C O 1
ATOM 3232 N N . ASP C 1 24 ? -62.824 56.558 53.313 1.00 31.41 24 ASP C N 1
ATOM 3233 C CA . ASP C 1 24 ? -63.862 57.564 53.108 1.00 37.24 24 ASP C CA 1
ATOM 3234 C C . ASP C 1 24 ? -63.478 58.923 53.673 1.00 33.78 24 ASP C C 1
ATOM 3235 O O . ASP C 1 24 ? -63.905 59.942 53.131 1.00 38.03 24 ASP C O 1
ATOM 3240 N N . LYS C 1 25 ? -62.679 58.976 54.739 1.00 35.93 25 LYS C N 1
ATOM 3241 C CA . LYS C 1 25 ? -62.213 60.249 55.293 1.00 34.41 25 LYS C CA 1
ATOM 3242 C C . LYS C 1 25 ? -60.937 60.756 54.643 1.00 35.05 25 LYS C C 1
ATOM 3243 O O . LYS C 1 25 ? -60.438 61.811 55.047 1.00 36.19 25 LYS C O 1
ATOM 3249 N N . ASN C 1 26 ? -60.402 60.020 53.664 1.00 37.04 26 ASN C N 1
ATOM 3250 C CA . ASN C 1 26 ? -59.104 60.301 53.047 1.00 38.45 26 ASN C CA 1
ATOM 3251 C C . ASN C 1 26 ? -57.987 60.402 54.077 1.00 37.97 26 ASN C C 1
ATOM 3252 O O . ASN C 1 26 ? -57.042 61.172 53.926 1.00 39.17 26 ASN C O 1
ATOM 3257 N N . LEU C 1 27 ? -58.086 59.589 55.124 1.00 34.21 27 LEU C N 1
ATOM 3258 C CA . LEU C 1 27 ? -56.980 59.488 56.059 1.00 37.18 27 LEU C CA 1
ATOM 3259 C C . LEU C 1 27 ? -55.808 58.705 55.483 1.00 39.29 27 LEU C C 1
ATOM 3260 O O . LEU C 1 27 ? -54.662 59.006 55.808 1.00 40.56 27 LEU C O 1
ATOM 3265 N N . LEU C 1 28 ? -56.069 57.701 54.637 1.00 36.52 28 LEU C N 1
ATOM 3266 C CA . LEU C 1 28 ? -54.996 56.848 54.128 1.00 35.56 28 LEU C CA 1
ATOM 3267 C C . LEU C 1 28 ? -53.827 57.657 53.580 1.00 38.76 28 LEU C C 1
ATOM 3268 O O . LEU C 1 28 ? -52.667 57.397 53.921 1.00 40.32 28 LEU C O 1
ATOM 3273 N N . ASN C 1 29 ? -54.110 58.656 52.740 1.00 38.93 29 ASN C N 1
ATOM 3274 C CA . ASN C 1 29 ? -53.022 59.403 52.108 1.00 40.03 29 ASN C CA 1
ATOM 3275 C C . ASN C 1 29 ? -52.292 60.342 53.069 1.00 40.37 29 ASN C C 1
ATOM 3276 O O . ASN C 1 29 ? -51.243 60.872 52.703 1.00 43.39 29 ASN C O 1
ATOM 3281 N N . THR C 1 30 ? -52.819 60.519 54.290 1.00 39.55 30 THR C N 1
ATOM 3282 C CA . THR C 1 30 ? -52.152 61.209 55.399 1.00 38.82 30 THR C CA 1
ATOM 3283 C C . THR C 1 30 ? -50.906 60.474 55.896 1.00 41.63 30 THR C C 1
ATOM 3284 O O . THR C 1 30 ? -49.989 61.100 56.469 1.00 37.25 30 THR C O 1
ATOM 3288 N N . PHE C 1 31 ? -50.859 59.164 55.731 1.00 38.56 31 PHE C N 1
ATOM 3289 C CA . PHE C 1 31 ? -49.891 58.352 56.436 1.00 35.99 31 PHE C CA 1
ATOM 3290 C C . PHE C 1 31 ? -48.567 58.295 55.682 1.00 37.11 31 PHE C C 1
ATOM 3291 O O . PHE C 1 31 ? -48.511 58.365 54.448 1.00 34.77 31 PHE C O 1
ATOM 3299 N N . GLU C 1 32 ? -47.488 58.216 56.460 1.00 37.27 32 GLU C N 1
ATOM 3300 C CA . GLU C 1 32 ? -46.146 58.077 55.910 1.00 33.95 32 GLU C CA 1
ATOM 3301 C C . GLU C 1 32 ? -46.057 56.828 55.038 1.00 34.14 32 GLU C C 1
ATOM 3302 O O . GLU C 1 32 ? -46.620 55.779 55.362 1.00 32.84 32 GLU C O 1
ATOM 3308 N N . ILE C 1 33 ? -45.352 56.953 53.923 1.00 32.14 33 ILE C N 1
ATOM 3309 C CA . ILE C 1 33 ? -45.226 55.890 52.938 1.00 32.66 33 ILE C CA 1
ATOM 3310 C C . ILE C 1 33 ? -43.984 55.040 53.233 1.00 36.99 33 ILE C C 1
ATOM 3311 O O . ILE C 1 33 ? -42.873 55.569 53.403 1.00 32.33 33 ILE C O 1
ATOM 3316 N N . GLY C 1 34 ? -44.174 53.717 53.285 1.00 30.73 34 GLY C N 1
ATOM 3317 C CA . GLY C 1 34 ? -43.066 52.775 53.325 1.00 31.20 34 GLY C CA 1
ATOM 3318 C C . GLY C 1 34 ? -42.207 52.743 54.580 1.00 31.46 34 GLY C C 1
ATOM 3319 O O . GLY C 1 34 ? -41.093 52.232 54.523 1.00 32.37 34 GLY C O 1
ATOM 3320 N N . THR C 1 35 ? -42.695 53.247 55.716 1.00 28.54 35 THR C N 1
ATOM 3321 C CA . THR C 1 35 ? -41.959 53.226 56.977 1.00 32.74 35 THR C CA 1
ATOM 3322 C C . THR C 1 35 ? -42.772 52.516 58.047 1.00 29.77 35 THR C C 1
ATOM 3323 O O . THR C 1 35 ? -44.001 52.421 57.962 1.00 33.15 35 THR C O 1
ATOM 3327 N N . PHE C 1 36 ? -42.089 52.059 59.095 1.00 29.53 36 PHE C N 1
ATOM 3328 C CA . PHE C 1 36 ? -42.830 51.507 60.222 1.00 30.32 36 PHE C CA 1
ATOM 3329 C C . PHE C 1 36 ? -43.795 52.524 60.819 1.00 31.07 36 PHE C C 1
ATOM 3330 O O . PHE C 1 36 ? -44.877 52.157 61.304 1.00 30.61 36 PHE C O 1
ATOM 3338 N N . LYS C 1 37 ? -43.403 53.794 60.817 1.00 31.21 37 LYS C N 1
ATOM 3339 C CA . LYS C 1 37 ? -44.285 54.862 61.278 1.00 36.31 37 LYS C CA 1
ATOM 3340 C C . LYS C 1 37 ? -45.604 54.874 60.500 1.00 30.97 37 LYS C C 1
ATOM 3341 O O . LYS C 1 37 ? -46.697 54.879 61.087 1.00 34.05 37 LYS C O 1
ATOM 3347 N N . GLY C 1 38 ? -45.530 54.841 59.174 1.00 32.52 38 GLY C N 1
ATOM 3348 C CA . GLY C 1 38 ? -46.746 54.728 58.381 1.00 32.16 38 GLY C CA 1
ATOM 3349 C C . GLY C 1 38 ? -47.556 53.491 58.724 1.00 30.83 38 GLY C C 1
ATOM 3350 O O . GLY C 1 38 ? -48.788 53.552 58.824 1.00 32.15 38 GLY C O 1
ATOM 3351 N N . LEU C 1 39 ? -46.875 52.356 58.941 1.00 28.74 39 LEU C N 1
ATOM 3352 C CA . LEU C 1 39 ? -47.578 51.118 59.253 1.00 28.88 39 LEU C CA 1
ATOM 3353 C C . LEU C 1 39 ? -48.333 51.235 60.570 1.00 28.51 39 LEU C C 1
ATOM 3354 O O . LEU C 1 39 ? -49.512 50.865 60.669 1.00 29.69 39 LEU C O 1
ATOM 3359 N N . SER C 1 40 ? -47.667 51.734 61.605 1.00 29.91 40 SER C N 1
ATOM 3360 C CA . SER C 1 40 ? -48.350 51.830 62.887 1.00 33.21 40 SER C CA 1
ATOM 3361 C C . SER C 1 40 ? -49.488 52.840 62.841 1.00 29.63 40 SER C C 1
ATOM 3362 O O . SER C 1 40 ? -50.474 52.675 63.562 1.00 30.61 40 SER C O 1
ATOM 3365 N N . GLN C 1 41 ? -49.365 53.893 62.025 1.00 29.16 41 GLN C N 1
ATOM 3366 C CA . GLN C 1 41 ? -50.502 54.787 61.805 1.00 30.68 41 GLN C CA 1
ATOM 3367 C C . GLN C 1 41 ? -51.707 53.994 61.332 1.00 32.93 41 GLN C C 1
ATOM 3368 O O . GLN C 1 41 ? -52.808 54.126 61.878 1.00 32.54 41 GLN C O 1
ATOM 3374 N N . ILE C 1 42 ? -51.494 53.114 60.348 1.00 30.54 42 ILE C N 1
ATOM 3375 C CA . ILE C 1 42 ? -52.568 52.248 59.872 1.00 27.66 42 ILE C CA 1
ATOM 3376 C C . ILE C 1 42 ? -53.052 51.337 60.991 1.00 30.50 42 ILE C C 1
ATOM 3377 O O . ILE C 1 42 ? -54.254 51.233 61.257 1.00 30.99 42 ILE C O 1
ATOM 3382 N N . HIS C 1 43 ? -52.119 50.651 61.653 1.00 33.88 43 HIS C N 1
ATOM 3383 C CA . HIS C 1 43 ? -52.480 49.688 62.688 1.00 33.98 43 HIS C CA 1
ATOM 3384 C C . HIS C 1 43 ? -53.125 50.381 63.895 1.00 35.56 43 HIS C C 1
ATOM 3385 O O . HIS C 1 43 ? -53.997 49.807 64.552 1.00 35.87 43 HIS C O 1
ATOM 3392 N N . SER C 1 44 ? -52.731 51.620 64.182 1.00 34.71 44 SER C N 1
ATOM 3393 C CA . SER C 1 44 ? -53.322 52.347 65.305 1.00 37.82 44 SER C CA 1
ATOM 3394 C C . SER C 1 44 ? -54.784 52.670 65.043 1.00 39.95 44 SER C C 1
ATOM 3395 O O . SER C 1 44 ? -55.649 52.409 65.891 1.00 41.54 44 SER C O 1
ATOM 3398 N N . TYR C 1 45 ? -55.081 53.248 63.871 1.00 37.42 45 TYR C N 1
ATOM 3399 C CA . TYR C 1 45 ? -56.468 53.580 63.548 1.00 35.64 45 TYR C CA 1
ATOM 3400 C C . TYR C 1 45 ? -57.301 52.320 63.393 1.00 36.22 45 TYR C C 1
ATOM 3401 O O . TYR C 1 45 ? -58.419 52.230 63.912 1.00 39.08 45 TYR C O 1
ATOM 3410 N N . MET C 1 46 ? -56.763 51.344 62.672 1.00 36.77 46 MET C N 1
ATOM 3411 C CA . MET C 1 46 ? -57.451 50.087 62.407 1.00 37.10 46 MET C CA 1
ATOM 3412 C C . MET C 1 46 ? -58.020 49.464 63.678 1.00 38.00 46 MET C C 1
ATOM 3413 O O . MET C 1 46 ? -59.220 49.192 63.774 1.00 40.35 46 MET C O 1
ATOM 3418 N N . PHE C 1 47 ? -57.163 49.213 64.665 1.00 39.10 47 PHE C N 1
ATOM 3419 C CA . PHE C 1 47 ? -57.558 48.430 65.832 1.00 41.56 47 PHE C CA 1
ATOM 3420 C C . PHE C 1 47 ? -57.797 49.308 67.060 1.00 47.34 47 PHE C C 1
ATOM 3421 O O . PHE C 1 47 ? -57.460 48.937 68.190 1.00 48.36 47 PHE C O 1
ATOM 3429 N N . LYS C 1 48 ? -58.417 50.475 66.856 1.00 48.83 48 LYS C N 1
ATOM 3430 C CA . LYS C 1 48 ? -58.444 51.524 67.876 1.00 50.51 48 LYS C CA 1
ATOM 3431 C C . LYS C 1 48 ? -59.036 51.016 69.183 1.00 52.33 48 LYS C C 1
ATOM 3432 O O . LYS C 1 48 ? -58.371 51.036 70.226 1.00 65.90 48 LYS C O 1
ATOM 3438 N N . ASP C 1 49 ? -60.294 50.577 69.176 1.00 52.32 49 ASP C N 1
ATOM 3439 C CA . ASP C 1 49 ? -60.928 50.111 70.405 1.00 54.27 49 ASP C CA 1
ATOM 3440 C C . ASP C 1 49 ? -60.916 48.598 70.517 1.00 52.10 49 ASP C C 1
ATOM 3441 O O . ASP C 1 49 ? -61.828 48.002 71.100 1.00 55.88 49 ASP C O 1
ATOM 3446 N N . ILE C 1 50 ? -59.899 47.964 69.941 1.00 50.37 50 ILE C N 1
ATOM 3447 C CA . ILE C 1 50 ? -59.882 46.526 69.726 1.00 50.90 50 ILE C CA 1
ATOM 3448 C C . ILE C 1 50 ? -58.664 45.889 70.371 1.00 51.07 50 ILE C C 1
ATOM 3449 O O . ILE C 1 50 ? -58.777 44.841 71.014 1.00 54.26 50 ILE C O 1
ATOM 3454 N N . PHE C 1 51 ? -57.498 46.532 70.242 1.00 51.07 51 PHE C N 1
ATOM 3455 C CA . PHE C 1 51 ? -56.241 46.091 70.831 1.00 49.56 51 PHE C CA 1
ATOM 3456 C C . PHE C 1 51 ? -55.656 47.229 71.659 1.00 52.44 51 PHE C C 1
ATOM 3457 O O . PHE C 1 51 ? -55.566 48.367 71.178 1.00 47.98 51 PHE C O 1
ATOM 3465 N N . ASP C 1 52 ? -55.252 46.915 72.898 1.00 52.34 52 ASP C N 1
ATOM 3466 C CA . ASP C 1 52 ? -54.592 47.896 73.759 1.00 54.01 52 ASP C CA 1
ATOM 3467 C C . ASP C 1 52 ? -53.294 48.382 73.139 1.00 51.69 52 ASP C C 1
ATOM 3468 O O . ASP C 1 52 ? -52.887 49.535 73.333 1.00 47.66 52 ASP C O 1
ATOM 3473 N N . PHE C 1 53 ? -52.639 47.510 72.388 1.00 48.88 53 PHE C N 1
ATOM 3474 C CA . PHE C 1 53 ? -51.357 47.772 71.761 1.00 50.10 53 PHE C CA 1
ATOM 3475 C C . PHE C 1 53 ? -51.488 48.340 70.343 1.00 48.70 53 PHE C C 1
ATOM 3476 O O . PHE C 1 53 ? -50.528 48.265 69.566 1.00 46.61 53 PHE C O 1
ATOM 3484 N N . ASN C 1 54 ? -52.654 48.872 69.978 1.00 43.84 54 ASN C N 1
ATOM 3485 C CA . ASN C 1 54 ? -52.868 49.294 68.600 1.00 41.61 54 ASN C CA 1
ATOM 3486 C C . ASN C 1 54 ? -51.840 50.341 68.198 1.00 39.12 54 ASN C C 1
ATOM 3487 O O . ASN C 1 54 ? -51.605 51.319 68.913 1.00 40.65 54 ASN C O 1
ATOM 3492 N N . GLY C 1 55 ? -51.190 50.110 67.063 1.00 38.02 55 GLY C N 1
ATOM 3493 C CA . GLY C 1 55 ? -50.125 50.980 66.625 1.00 35.54 55 GLY C CA 1
ATOM 3494 C C . GLY C 1 55 ? -48.797 50.792 67.331 1.00 35.34 55 GLY C C 1
ATOM 3495 O O . GLY C 1 55 ? -47.866 51.548 67.050 1.00 36.18 55 GLY C O 1
ATOM 3496 N N . GLN C 1 56 ? -48.662 49.807 68.215 1.00 37.62 56 GLN C N 1
ATOM 3497 C CA . GLN C 1 56 ? -47.507 49.720 69.105 1.00 44.26 56 GLN C CA 1
ATOM 3498 C C . GLN C 1 56 ? -46.658 48.481 68.832 1.00 42.13 56 GLN C C 1
ATOM 3499 O O . GLN C 1 56 ? -47.186 47.372 68.683 1.00 37.40 56 GLN C O 1
ATOM 3505 N N . ILE C 1 57 ? -45.337 48.684 68.792 1.00 42.62 57 ILE C N 1
ATOM 3506 C CA . ILE C 1 57 ? -44.385 47.576 68.795 1.00 44.93 57 ILE C CA 1
ATOM 3507 C C . ILE C 1 57 ? -44.659 46.641 69.968 1.00 43.24 57 ILE C C 1
ATOM 3508 O O . ILE C 1 57 ? -44.941 47.083 71.086 1.00 45.04 57 ILE C O 1
ATOM 3513 N N . ARG C 1 58 ? -44.567 45.338 69.723 1.00 41.44 58 ARG C N 1
ATOM 3514 C CA . ARG C 1 58 ? -44.696 44.359 70.794 1.00 47.63 58 ARG C CA 1
ATOM 3515 C C . ARG C 1 58 ? -43.407 44.267 71.616 1.00 47.75 58 ARG C C 1
ATOM 3516 O O . ARG C 1 58 ? -42.309 44.552 71.126 1.00 42.14 58 ARG C O 1
ATOM 3524 N N . ASN C 1 59 ? -43.547 43.840 72.878 1.00 51.53 59 ASN C N 1
ATOM 3525 C CA . ASN C 1 59 ? -42.395 43.650 73.759 1.00 52.26 59 ASN C CA 1
ATOM 3526 C C . ASN C 1 59 ? -42.119 42.194 74.100 1.00 49.93 59 ASN C C 1
ATOM 3527 O O . ASN C 1 59 ? -41.089 41.909 74.716 1.00 51.35 59 ASN C O 1
ATOM 3532 N N . VAL C 1 60 ? -42.989 41.272 73.710 1.00 51.90 60 VAL C N 1
ATOM 3533 C CA . VAL C 1 60 ? -42.747 39.844 73.867 1.00 50.49 60 VAL C CA 1
ATOM 3534 C C . VAL C 1 60 ? -42.447 39.251 72.502 1.00 57.87 60 VAL C C 1
ATOM 3535 O O . VAL C 1 60 ? -42.963 39.707 71.469 1.00 53.86 60 VAL C O 1
ATOM 3539 N N . ASN C 1 61 ? -41.612 38.218 72.494 1.00 56.76 61 ASN C N 1
ATOM 3540 C CA . ASN C 1 61 ? -41.411 37.436 71.282 1.00 58.03 61 ASN C CA 1
ATOM 3541 C C . ASN C 1 61 ? -42.696 36.707 70.929 1.00 62.25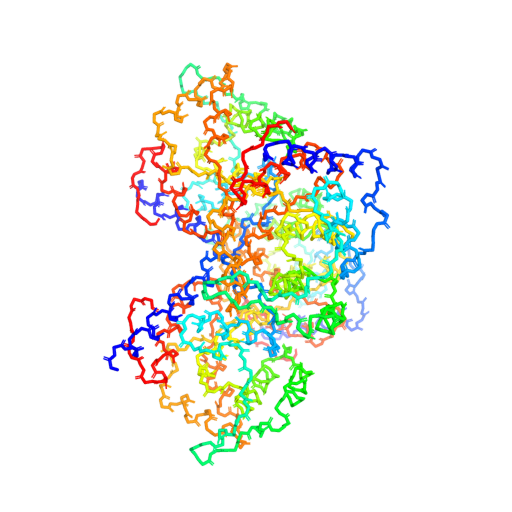 61 ASN C C 1
ATOM 3542 O O . ASN C 1 61 ? -43.421 36.234 71.809 1.00 64.08 61 ASN C O 1
ATOM 3547 N N . ILE C 1 62 ? -42.975 36.612 69.635 1.00 67.55 62 ILE C N 1
ATOM 3548 C CA . ILE C 1 62 ? -44.098 35.809 69.172 1.00 72.22 62 ILE C CA 1
ATOM 3549 C C . ILE C 1 62 ? -43.670 34.349 69.149 1.00 79.92 62 ILE C C 1
ATOM 3550 O O . ILE C 1 62 ? -43.467 33.766 68.074 1.00 79.25 62 ILE C O 1
ATOM 3555 N N . SER C 1 63 ? -43.510 33.759 70.339 1.00 81.67 63 SER C N 1
ATOM 3556 C CA . SER C 1 63 ? -43.256 32.329 70.471 1.00 84.00 63 SER C CA 1
ATOM 3557 C C . SER C 1 63 ? -44.545 31.568 70.185 1.00 85.77 63 SER C C 1
ATOM 3558 O O . SER C 1 63 ?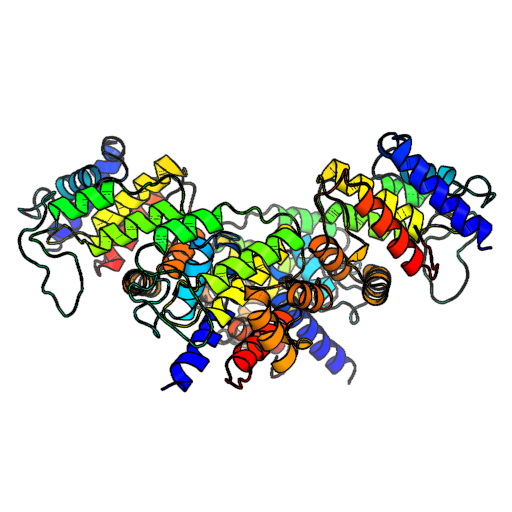 -45.173 31.019 71.095 1.00 83.27 63 SER C O 1
ATOM 3561 N N . LYS C 1 64 ? -44.958 31.560 68.914 1.00 85.44 64 LYS C N 1
ATOM 3562 C CA . LYS C 1 64 ? -46.174 30.857 68.536 1.00 84.11 64 LYS C CA 1
ATOM 3563 C C . LYS C 1 64 ? -45.904 29.374 68.309 1.00 88.62 64 LYS C C 1
ATOM 3564 O O . LYS C 1 64 ? -46.556 28.522 68.923 1.00 92.84 64 LYS C O 1
ATOM 3570 N N . ASN C 1 65 ? -44.942 29.042 67.444 1.00 83.99 65 ASN C N 1
ATOM 3571 C CA . ASN C 1 65 ? -44.623 27.642 67.171 1.00 77.60 65 ASN C CA 1
ATOM 3572 C C . ASN C 1 65 ? -43.124 27.456 67.011 1.00 75.37 65 ASN C C 1
ATOM 3573 O O . ASN C 1 65 ? -42.368 27.562 67.984 1.00 81.41 65 ASN C O 1
ATOM 3578 N N . ASN C 1 66 ? -42.685 27.150 65.798 1.00 71.47 66 ASN C N 1
ATOM 3579 C CA . ASN C 1 66 ? -41.293 27.360 65.410 1.00 72.03 66 ASN C CA 1
ATOM 3580 C C . ASN C 1 66 ? -41.229 28.429 64.324 1.00 68.31 66 ASN C C 1
ATOM 3581 O O . ASN C 1 66 ? -40.472 28.335 63.346 1.00 68.37 66 ASN C O 1
ATOM 3586 N N . SER C 1 67 ? -42.044 29.474 64.508 1.00 70.12 67 SER C N 1
ATOM 3587 C CA . SER C 1 67 ? -42.045 30.660 63.658 1.00 69.39 67 SER C CA 1
ATOM 3588 C C . SER C 1 67 ? -40.861 31.556 63.999 1.00 60.33 67 SER C C 1
ATOM 3589 O O . SER C 1 67 ? -40.527 31.751 65.167 1.00 64.47 67 SER C O 1
ATOM 3592 N N . MET C 1 68 ? -40.233 32.115 62.967 1.00 59.64 68 MET C N 1
ATOM 3593 C CA . MET C 1 68 ? -38.921 32.758 63.069 1.00 55.85 68 MET C CA 1
ATOM 3594 C C . MET C 1 68 ? -39.043 34.238 62.697 1.00 52.49 68 MET C C 1
ATOM 3595 O O . MET C 1 68 ? -38.673 34.652 61.595 1.00 46.95 68 MET C O 1
ATOM 3600 N N . PHE C 1 69 ? -39.569 35.032 63.630 1.00 45.20 69 PHE C N 1
ATOM 3601 C CA . PHE C 1 69 ? -39.686 36.470 63.471 1.00 43.16 69 PHE C CA 1
ATOM 3602 C C . PHE C 1 69 ? -38.576 37.187 64.257 1.00 41.82 69 PHE C C 1
ATOM 3603 O O . PHE C 1 69 ? -37.773 36.576 64.956 1.00 44.10 69 PHE C O 1
ATOM 3611 N N . CYS C 1 70 ? -38.534 38.513 64.134 1.00 37.05 70 CYS C N 1
ATOM 3612 C CA . CYS C 1 70 ? -37.527 39.296 64.830 1.00 38.28 70 CYS C CA 1
ATOM 3613 C C . CYS C 1 70 ? -37.775 39.280 66.337 1.00 41.95 70 CYS C C 1
ATOM 3614 O O . CYS C 1 70 ? -38.913 39.396 66.801 1.00 37.54 70 CYS C O 1
ATOM 3617 N N . LEU C 1 71 ? -36.698 39.113 67.103 1.00 40.14 71 LEU C N 1
ATOM 3618 C CA . LEU C 1 71 ? -36.804 39.119 68.551 1.00 39.54 71 LEU C CA 1
ATOM 3619 C C . LEU C 1 71 ? -37.230 40.500 69.031 1.00 38.89 71 LEU C C 1
ATOM 3620 O O . LEU C 1 71 ? -36.793 41.521 68.494 1.00 36.13 71 LEU C O 1
ATOM 3625 N N . ALA C 1 72 ? -38.104 40.519 70.044 1.00 39.47 72 ALA C N 1
ATOM 3626 C CA . ALA C 1 72 ? -38.632 41.772 70.587 1.00 40.12 72 ALA C CA 1
ATOM 3627 C C . ALA C 1 72 ? -37.520 42.729 70.992 1.00 43.96 72 ALA C C 1
ATOM 3628 O O . ALA C 1 72 ? -37.567 43.923 70.671 1.00 38.82 72 ALA C O 1
ATOM 3630 N N . ARG C 1 73 ? -36.500 42.205 71.682 1.00 42.55 73 ARG C N 1
ATOM 3631 C CA . ARG C 1 73 ? -35.419 43.025 72.219 1.00 41.95 73 ARG C CA 1
ATOM 3632 C C . ARG C 1 73 ? -34.744 43.902 71.174 1.00 40.82 73 ARG C C 1
ATOM 3633 O O . ARG C 1 73 ? -34.236 44.981 71.502 1.00 39.83 73 ARG C O 1
ATOM 3641 N N . TYR C 1 74 ? -34.702 43.462 69.921 1.00 39.27 74 TYR C N 1
ATOM 3642 C CA . TYR C 1 74 ? -34.012 44.224 68.886 1.00 42.89 74 TYR C CA 1
ATOM 3643 C C . TYR C 1 74 ? -34.980 44.814 67.866 1.00 35.63 74 TYR C C 1
ATOM 3644 O O . TYR C 1 74 ? -34.550 45.340 66.833 1.00 34.72 74 TYR C O 1
ATOM 3653 N N . LEU C 1 75 ? -36.279 44.781 68.164 1.00 36.58 75 LEU C N 1
ATOM 3654 C CA . LEU C 1 75 ? -37.289 45.051 67.146 1.00 37.84 75 LEU C CA 1
ATOM 3655 C C . LEU C 1 75 ? -37.270 46.510 66.687 1.00 39.76 75 LEU C C 1
ATOM 3656 O O . LEU C 1 75 ? -37.318 46.787 65.484 1.00 39.46 75 LEU C O 1
ATOM 3661 N N . LYS C 1 76 ? -37.164 47.448 67.623 1.00 40.39 76 LYS C N 1
ATOM 3662 C CA . LYS C 1 76 ? -37.194 48.858 67.255 1.00 39.52 76 LYS C CA 1
ATOM 3663 C C . LYS C 1 76 ? -36.003 49.218 66.382 1.00 42.59 76 LYS C C 1
ATOM 3664 O O . LYS C 1 76 ? -36.120 50.038 65.460 1.00 44.66 76 LYS C O 1
ATOM 3670 N N . GLN C 1 77 ? -34.839 48.623 66.644 1.00 41.08 77 GLN C N 1
ATOM 3671 C CA . GLN C 1 77 ? -33.668 48.981 65.854 1.00 43.28 77 GLN C CA 1
ATOM 3672 C C . GLN C 1 77 ? -33.717 48.347 64.477 1.00 33.54 77 GLN C C 1
ATOM 3673 O O . GLN C 1 77 ? -33.387 48.985 63.475 1.00 36.81 77 GLN C O 1
ATOM 3679 N N . ASN C 1 78 ? -34.080 47.076 64.419 1.00 34.42 78 ASN C N 1
ATOM 3680 C CA . ASN C 1 78 ? -34.180 46.424 63.130 1.00 32.14 78 ASN C CA 1
ATOM 3681 C C . ASN C 1 78 ? -35.243 47.105 62.275 1.00 32.91 78 ASN C C 1
ATOM 3682 O O . ASN C 1 78 ? -35.119 47.158 61.043 1.00 32.22 78 ASN C O 1
ATOM 3687 N N . LEU C 1 79 ? -36.250 47.703 62.916 1.00 36.10 79 LEU C N 1
ATOM 3688 C CA . LEU C 1 79 ? -37.273 48.424 62.165 1.00 34.33 79 LEU C CA 1
ATOM 3689 C C . LEU C 1 79 ? -36.699 49.654 61.489 1.00 36.19 79 LEU C C 1
ATOM 3690 O O . LEU C 1 79 ? -37.138 50.017 60.387 1.00 34.11 79 LEU C O 1
ATOM 3695 N N . GLU C 1 80 ? -35.716 50.304 62.119 1.00 33.43 80 GLU C N 1
ATOM 3696 C CA . GLU C 1 80 ? -35.090 51.438 61.457 1.00 36.10 80 GLU C CA 1
ATOM 3697 C C . GLU C 1 80 ? -34.282 50.964 60.263 1.00 35.10 80 GLU C C 1
ATOM 3698 O O . GLU C 1 80 ? -34.247 51.627 59.218 1.00 33.05 80 GLU C O 1
ATOM 3704 N N . ILE C 1 81 ? -33.653 49.798 60.396 1.00 33.70 81 ILE C N 1
ATOM 3705 C CA . ILE C 1 81 ? -32.923 49.205 59.282 1.00 30.85 81 ILE C CA 1
ATOM 3706 C C . ILE C 1 81 ? -33.877 48.928 58.121 1.00 32.55 81 ILE C C 1
ATOM 3707 O O . ILE C 1 81 ? -33.553 49.201 56.958 1.00 33.92 81 ILE C O 1
ATOM 3712 N N . ILE C 1 82 ? -35.060 48.369 58.424 1.00 28.02 82 ILE C N 1
ATOM 3713 C CA . ILE C 1 82 ? -36.065 48.132 57.384 1.00 30.91 82 ILE C CA 1
ATOM 3714 C C . ILE C 1 82 ? -36.488 49.451 56.746 1.00 28.87 82 ILE C C 1
ATOM 3715 O O . ILE C 1 82 ? -36.484 49.596 55.519 1.00 31.82 82 ILE C O 1
ATOM 3720 N N . ASP C 1 83 ? -36.835 50.436 57.579 1.00 29.16 83 ASP C N 1
ATOM 3721 C CA . ASP C 1 83 ? -37.169 51.774 57.091 1.00 29.72 83 ASP C CA 1
ATOM 3722 C C . ASP C 1 83 ? -36.130 52.283 56.116 1.00 32.54 83 ASP C C 1
ATOM 3723 O O . ASP C 1 83 ? -36.470 52.930 55.122 1.00 33.39 83 ASP C O 1
ATOM 3728 N N . ASN C 1 84 ? -34.856 51.976 56.360 1.00 31.94 84 ASN C N 1
ATOM 3729 C CA . ASN C 1 84 ? -33.820 52.544 55.505 1.00 34.15 84 ASN C CA 1
ATOM 3730 C C . ASN C 1 84 ? -33.736 51.883 54.133 1.00 34.80 84 ASN C C 1
ATOM 3731 O O . ASN C 1 84 ? -33.096 52.444 53.233 1.00 35.61 84 ASN C O 1
ATOM 3736 N N . MET C 1 85 ? -34.355 50.716 53.946 1.00 35.32 85 MET C N 1
ATOM 3737 C CA . MET C 1 85 ? -34.377 50.080 52.633 1.00 32.93 85 MET C CA 1
ATOM 3738 C C . MET C 1 85 ? -35.135 50.964 51.649 1.00 33.27 85 MET C C 1
ATOM 3739 O O . MET C 1 85 ? -36.073 51.677 52.016 1.00 33.78 85 MET C O 1
ATOM 3744 N N . LYS C 1 86 ? -34.701 50.931 50.392 1.00 33.66 86 LYS C N 1
ATOM 3745 C CA . LYS C 1 86 ? -35.332 51.701 49.331 1.00 37.44 86 LYS C CA 1
ATOM 3746 C C . LYS C 1 86 ? -36.682 51.096 48.942 1.00 34.75 86 LYS C C 1
ATOM 3747 O O . LYS C 1 86 ? -36.927 49.904 49.122 1.00 31.67 86 LYS C O 1
ATOM 3753 N N . HIS C 1 87 ? -37.569 51.935 48.407 1.00 36.96 87 HIS C N 1
ATOM 3754 C CA . HIS C 1 87 ? -38.843 51.454 47.871 1.00 33.09 87 HIS C CA 1
ATOM 3755 C C . HIS C 1 87 ? -39.212 52.216 46.601 1.00 34.97 87 HIS C C 1
ATOM 3756 O O . HIS C 1 87 ? -40.341 52.668 46.412 1.00 35.77 87 HIS C O 1
ATOM 3763 N N . ASP C 1 88 ? -38.254 52.312 45.682 1.00 38.33 88 ASP C N 1
ATOM 3764 C CA . ASP C 1 88 ? -38.487 52.919 44.383 1.00 36.68 88 ASP C CA 1
ATOM 3765 C C . ASP C 1 88 ? -39.023 51.917 43.368 1.00 37.61 88 ASP C C 1
ATOM 3766 O O . ASP C 1 88 ? -39.971 52.223 42.646 1.00 39.53 88 ASP C O 1
ATOM 3771 N N . THR C 1 89 ? -38.426 50.731 43.283 1.00 37.49 89 THR C N 1
ATOM 3772 C CA . THR C 1 89 ? -38.822 49.749 42.286 1.00 36.61 89 THR C CA 1
ATOM 3773 C C . THR C 1 89 ? -39.776 48.731 42.895 1.00 33.79 89 THR C C 1
ATOM 3774 O O . THR C 1 89 ? -39.903 48.610 44.112 1.00 31.14 89 THR C O 1
ATOM 3778 N N . PHE C 1 90 ? -40.463 48.002 42.017 1.00 34.50 90 PHE C N 1
ATOM 3779 C CA . PHE C 1 90 ? -41.311 46.910 42.474 1.00 34.50 90 PHE C CA 1
ATOM 3780 C C . PHE C 1 90 ? -40.504 45.894 43.273 1.00 30.67 90 PHE C C 1
ATOM 3781 O O . PHE C 1 90 ? -40.948 45.424 44.327 1.00 31.11 90 PHE C O 1
ATOM 3789 N N . ASP C 1 91 ? -39.325 45.538 42.772 1.00 30.68 91 ASP C N 1
ATOM 3790 C CA . ASP C 1 91 ? -38.482 44.565 43.450 1.00 31.95 91 ASP C CA 1
ATOM 3791 C C . ASP C 1 91 ? -38.108 45.040 44.846 1.00 31.19 91 ASP C C 1
ATOM 3792 O O . ASP C 1 91 ? -38.163 44.267 45.812 1.00 32.63 91 ASP C O 1
ATOM 3797 N N . GLN C 1 92 ? -37.728 46.312 44.969 1.00 32.93 92 GLN C N 1
ATOM 3798 C CA . GLN C 1 92 ? -37.382 46.879 46.270 1.00 30.56 92 GLN C CA 1
ATOM 3799 C C . GLN C 1 92 ? -38.577 46.891 47.208 1.00 28.65 92 GLN C C 1
ATOM 3800 O O . GLN C 1 92 ? -38.437 46.676 48.419 1.00 30.26 92 GLN C O 1
ATOM 3806 N N . ILE C 1 93 ? -39.764 47.151 46.660 1.00 29.94 93 ILE C N 1
ATOM 3807 C CA . ILE C 1 93 ? -40.950 47.336 47.479 1.00 25.12 93 ILE C CA 1
ATOM 3808 C C . ILE C 1 93 ? -41.386 46.014 48.098 1.00 25.90 93 ILE C C 1
ATOM 3809 O O . ILE C 1 93 ? -41.766 45.962 49.274 1.00 26.31 93 ILE C O 1
ATOM 3814 N N . ILE C 1 94 ? -41.314 44.916 47.335 1.00 27.07 94 ILE C N 1
ATOM 3815 C CA . ILE C 1 94 ? -41.632 43.610 47.914 1.00 25.49 94 ILE C CA 1
ATOM 3816 C C . ILE C 1 94 ? -40.540 43.177 48.886 1.00 24.91 94 ILE C C 1
ATOM 3817 O O . ILE C 1 94 ? -40.824 42.595 49.942 1.00 23.45 94 ILE C O 1
ATOM 3822 N N . ASP C 1 95 ? -39.275 43.455 48.554 1.00 25.30 95 ASP C N 1
ATOM 3823 C CA . ASP C 1 95 ? -38.214 43.184 49.517 1.00 27.29 95 ASP C CA 1
ATOM 3824 C C . ASP C 1 95 ? -38.517 43.825 50.857 1.00 26.95 95 ASP C C 1
ATOM 3825 O O . ASP C 1 95 ? -38.367 43.188 51.904 1.00 27.35 95 ASP C O 1
ATOM 3830 N N . LYS C 1 96 ? -38.978 45.080 50.847 1.00 27.26 96 LYS C N 1
ATOM 3831 C CA . LYS C 1 96 ? -39.292 45.737 52.112 1.00 25.08 96 LYS C CA 1
ATOM 3832 C C . LYS C 1 96 ? -40.477 45.064 52.807 1.00 26.17 96 LYS C C 1
ATOM 3833 O O . LYS C 1 96 ? -40.448 44.846 54.025 1.00 26.42 96 LYS C O 1
ATOM 3839 N N . TYR C 1 97 ? -41.517 44.708 52.037 1.00 23.65 97 TYR C N 1
ATOM 3840 C CA . TYR C 1 97 ? -42.668 43.979 52.572 1.00 22.13 97 TYR C CA 1
ATOM 3841 C C . TYR C 1 97 ? -42.250 42.654 53.188 1.00 22.70 97 TYR C C 1
ATOM 3842 O O . TYR C 1 97 ? -42.743 42.266 54.253 1.00 23.85 97 TYR C O 1
ATOM 3851 N N . VAL C 1 98 ? -41.355 41.936 52.515 1.00 24.10 98 VAL C N 1
ATOM 3852 C CA . VAL C 1 98 ? -40.887 40.648 53.017 1.00 24.46 98 VAL C CA 1
ATOM 3853 C C . VAL C 1 98 ? -40.141 40.818 54.333 1.00 22.75 98 VAL C C 1
ATOM 3854 O O . VAL C 1 98 ? -40.433 40.128 55.309 1.00 23.86 98 VAL C O 1
ATOM 3858 N N . GLU C 1 99 ? -39.182 41.745 54.384 1.00 23.75 99 GLU C N 1
ATOM 3859 C CA . GLU C 1 99 ? -38.460 41.976 55.638 1.00 27.53 99 GLU C CA 1
ATOM 3860 C C . GLU C 1 99 ? -39.384 42.512 56.730 1.00 27.32 99 GLU C C 1
ATOM 3861 O O . GLU C 1 99 ? -39.219 42.162 57.904 1.00 25.49 99 GLU C O 1
ATOM 3867 N N . MET C 1 100 ? -40.384 43.335 56.363 1.00 28.62 100 MET C N 1
ATOM 3868 C CA . MET C 1 100 ? -41.316 43.842 57.374 1.00 27.28 100 MET C CA 1
ATOM 3869 C C . MET C 1 100 ? -42.171 42.722 57.928 1.00 26.83 100 MET C C 1
ATOM 3870 O O . MET C 1 100 ? -42.397 42.648 59.143 1.00 28.64 100 MET C O 1
ATOM 3875 N N . ASN C 1 101 ? -42.658 41.838 57.061 1.00 27.76 101 ASN C N 1
ATOM 3876 C CA . ASN C 1 101 ? -43.452 40.724 57.564 1.00 26.45 101 ASN C CA 1
ATOM 3877 C C . ASN C 1 101 ? -42.605 39.818 58.444 1.00 27.76 101 ASN C C 1
ATOM 3878 O O . ASN C 1 101 ? -43.082 39.304 59.467 1.00 29.66 101 ASN C O 1
ATOM 3883 N N . ILE C 1 102 ? -41.348 39.613 58.066 1.00 26.62 102 ILE C N 1
ATOM 3884 C CA . ILE C 1 102 ? -40.463 38.803 58.900 1.00 30.25 102 ILE C CA 1
ATOM 3885 C C . ILE C 1 102 ? -40.297 39.431 60.287 1.00 32.91 102 ILE C C 1
ATOM 3886 O O . ILE C 1 102 ? -40.302 38.723 61.300 1.00 34.41 102 ILE C O 1
ATOM 3891 N N . CYS C 1 103 ? -40.176 40.761 60.372 1.00 28.28 103 CYS C N 1
ATOM 3892 C CA . CYS C 1 103 ? -40.045 41.346 61.707 1.00 29.68 103 CYS C CA 1
ATOM 3893 C C . CYS C 1 103 ? -41.364 41.350 62.475 1.00 33.56 103 CYS C C 1
ATOM 3894 O O . CYS C 1 103 ? -41.343 41.333 63.706 1.00 30.74 103 CYS C O 1
ATOM 3897 N N . HIS C 1 104 ? -42.507 41.341 61.792 1.00 32.62 104 HIS C N 1
ATOM 3898 C CA . HIS C 1 104 ? -43.792 41.059 62.422 1.00 34.88 104 HIS C CA 1
ATOM 3899 C C . HIS C 1 104 ? -44.008 41.928 63.685 1.00 35.80 104 HIS C C 1
ATOM 3900 O O . HIS C 1 104 ? -44.154 41.387 64.769 1.00 36.53 104 HIS C O 1
ATOM 3907 N N . PRO C 1 105 ? -43.990 43.247 63.525 1.00 31.59 105 PRO C N 1
ATOM 3908 C CA . PRO C 1 105 ? -43.746 44.092 64.713 1.00 38.96 105 PRO C CA 1
ATOM 3909 C C . PRO C 1 105 ? -44.906 44.164 65.696 1.00 38.12 105 PRO C C 1
ATOM 3910 O O . PRO C 1 105 ? -44.681 44.600 66.833 1.00 38.73 105 PRO C O 1
ATOM 3914 N N . PHE C 1 106 ? -46.106 43.718 65.332 1.00 34.76 106 PHE C N 1
ATOM 3915 C CA . PHE C 1 106 ? -47.270 43.840 66.199 1.00 35.89 106 PHE C CA 1
ATOM 3916 C C . PHE C 1 106 ? -47.611 42.511 66.856 1.00 40.29 106 PHE C C 1
ATOM 3917 O O . PHE C 1 106 ? -47.407 41.441 66.277 1.00 37.62 106 PHE C O 1
ATOM 3925 N N . ARG C 1 107 ? -48.172 42.597 68.066 1.00 35.54 107 ARG C N 1
ATOM 3926 C CA . ARG C 1 107 ? -48.678 41.401 68.720 1.00 40.38 107 ARG C CA 1
ATOM 3927 C C . ARG C 1 107 ? -49.681 40.693 67.827 1.00 42.67 107 ARG C C 1
ATOM 3928 O O . ARG C 1 107 ? -49.638 39.468 67.676 1.00 42.73 107 ARG C O 1
ATOM 3936 N N . GLU C 1 108 ? -50.588 41.450 67.221 1.00 42.86 108 GLU C N 1
ATOM 3937 C CA . GLU C 1 108 ? -51.546 40.898 66.274 1.00 39.53 108 GLU C CA 1
ATOM 3938 C C . GLU C 1 108 ? -51.857 41.954 65.231 1.00 35.64 108 GLU C C 1
ATOM 3939 O O . GLU C 1 108 ? -51.523 43.131 65.389 1.00 33.11 108 GLU C O 1
ATOM 3945 N N . GLY C 1 109 ? -52.509 41.514 64.157 1.00 36.77 109 GLY C N 1
ATOM 3946 C CA . GLY C 1 109 ? -52.892 42.422 63.098 1.00 38.67 109 GLY C CA 1
ATOM 3947 C C . GLY C 1 109 ? -51.801 42.731 62.101 1.00 36.72 109 GLY C C 1
ATOM 3948 O O . GLY C 1 109 ? -51.917 43.714 61.360 1.00 29.71 109 GLY C O 1
ATOM 3949 N N . ASN C 1 110 ? -50.745 41.913 62.047 1.00 30.08 110 ASN C N 1
ATOM 3950 C CA . ASN C 1 110 ? -49.667 42.158 61.093 1.00 29.58 110 ASN C CA 1
ATOM 3951 C C . ASN C 1 110 ? -50.140 41.978 59.652 1.00 28.52 110 ASN C C 1
ATOM 3952 O O . ASN C 1 110 ? -49.927 42.851 58.799 1.00 29.16 110 ASN C O 1
ATOM 3957 N N . GLY C 1 111 ? -50.814 40.874 59.365 1.00 28.82 111 GLY C N 1
ATOM 3958 C CA . GLY C 1 111 ? -51.133 40.566 57.980 1.00 31.37 111 GLY C CA 1
ATOM 3959 C C . GLY C 1 111 ? -52.010 41.619 57.334 1.00 29.66 111 GLY C C 1
ATOM 3960 O O . GLY C 1 111 ? -51.709 42.110 56.250 1.00 26.48 111 GLY C O 1
ATOM 3961 N N . ARG C 1 112 ? -53.100 41.991 58.008 1.00 29.31 112 ARG C N 1
ATOM 3962 C CA . ARG C 1 112 ? -54.058 42.917 57.420 1.00 31.44 112 ARG C CA 1
ATOM 3963 C C . ARG C 1 112 ? -53.510 44.339 57.368 1.00 31.36 112 ARG C C 1
ATOM 3964 O O . ARG C 1 112 ? -53.688 45.029 56.362 1.00 27.51 112 ARG C O 1
ATOM 3972 N N . SER C 1 113 ? -52.839 44.802 58.431 1.00 26.63 113 SER C N 1
ATOM 3973 C CA . SER C 1 113 ? -52.344 46.171 58.382 1.00 24.91 113 SER C CA 1
ATOM 3974 C C . SER C 1 113 ? -51.246 46.318 57.333 1.00 25.55 113 SER C C 1
ATOM 3975 O O . SER C 1 113 ? -51.180 47.339 56.641 1.00 26.42 113 SER C O 1
ATOM 3978 N N . MET C 1 114 ? -50.388 45.301 57.190 1.00 26.33 114 MET C N 1
ATOM 3979 C CA . MET C 1 114 ? -49.303 45.348 56.216 1.00 24.41 114 MET C CA 1
ATOM 3980 C C . MET C 1 114 ? -49.797 45.320 54.775 1.00 24.90 114 MET C C 1
ATOM 3981 O O . MET C 1 114 ? -49.095 45.819 53.887 1.00 21.63 114 MET C O 1
ATOM 3986 N N . ARG C 1 115 ? -50.962 44.716 54.504 1.00 24.67 115 ARG C N 1
ATOM 3987 C CA . ARG C 1 115 ? -51.432 44.694 53.117 1.00 26.75 115 ARG C CA 1
ATOM 3988 C C . ARG C 1 115 ? -51.952 46.057 52.697 1.00 25.36 115 ARG C C 1
ATOM 3989 O O . ARG C 1 115 ? -51.692 46.492 51.566 1.00 26.00 115 ARG C O 1
ATOM 3997 N N . ILE C 1 116 ? -52.665 46.761 53.593 1.00 24.68 116 ILE C N 1
ATOM 3998 C CA . ILE C 1 116 ? -53.035 48.149 53.297 1.00 25.05 116 ILE C CA 1
ATOM 3999 C C . ILE C 1 116 ? -51.789 48.985 53.093 1.00 27.27 116 ILE C C 1
ATOM 4000 O O . ILE C 1 116 ? -51.702 49.773 52.145 1.00 28.88 116 ILE C O 1
ATOM 4005 N N . TRP C 1 117 ? -50.799 48.802 53.982 1.00 24.07 117 TRP C N 1
ATOM 4006 C CA . TRP C 1 117 ? -49.528 49.515 53.915 1.00 21.83 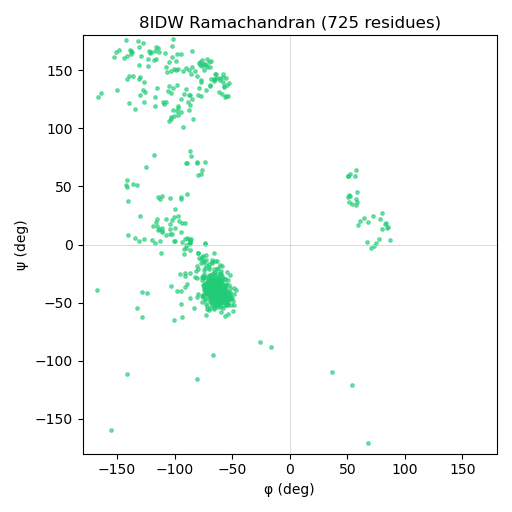117 TRP C CA 1
ATOM 4007 C C . TRP C 1 117 ? -48.788 49.256 52.605 1.00 24.20 117 TRP C C 1
ATOM 4008 O O . TRP C 1 117 ? -48.279 50.198 51.979 1.00 24.34 117 TRP C O 1
ATOM 4019 N N . LEU C 1 118 ? -48.715 47.988 52.170 1.00 20.51 118 LEU C N 1
ATOM 4020 C CA . LEU C 1 118 ? -48.052 47.685 50.903 1.00 23.08 118 LEU C CA 1
ATOM 4021 C C . LEU C 1 118 ? -48.797 48.297 49.707 1.00 24.79 118 LEU C C 1
ATOM 4022 O O . LEU C 1 118 ? -48.164 48.787 48.759 1.00 25.88 118 LEU C O 1
ATOM 4027 N N . ASP C 1 119 ? -50.137 48.271 49.719 1.00 24.24 119 ASP C N 1
ATOM 4028 C CA . ASP C 1 119 ? -50.886 48.924 48.637 1.00 28.13 119 ASP C CA 1
ATOM 4029 C C . ASP C 1 119 ? -50.538 50.408 48.544 1.00 28.35 119 ASP C C 1
ATOM 4030 O O . ASP C 1 119 ? -50.401 50.954 47.438 1.00 28.78 119 ASP C O 1
ATOM 4035 N N . LEU C 1 120 ? -50.361 51.073 49.696 1.00 23.20 120 LEU C N 1
ATOM 4036 C CA . LEU C 1 120 ? -50.036 52.497 49.675 1.00 24.41 120 LEU C CA 1
ATOM 4037 C C . LEU C 1 120 ? -48.650 52.754 49.102 1.00 28.00 120 LEU C C 1
ATOM 4038 O O . LEU C 1 120 ? -48.452 53.756 48.407 1.00 30.59 120 LEU C O 1
ATOM 4043 N N . ILE C 1 121 ? -47.674 51.879 49.380 1.00 25.94 121 ILE C N 1
ATOM 4044 C CA . ILE C 1 121 ? -46.357 52.052 48.764 1.00 29.00 121 ILE C CA 1
ATOM 4045 C C . ILE C 1 121 ? -46.472 51.944 47.251 1.00 25.16 121 ILE C C 1
ATOM 4046 O O . ILE C 1 121 ? -46.015 52.819 46.508 1.00 26.67 121 ILE C O 1
ATOM 4051 N N . LEU C 1 122 ? -47.054 50.843 46.780 1.00 26.24 122 LEU C N 1
ATOM 4052 C CA . LEU C 1 122 ? -47.208 50.629 45.348 1.00 25.35 122 LEU C CA 1
ATOM 4053 C C . LEU C 1 122 ? -47.989 51.763 44.694 1.00 28.68 122 LEU C C 1
ATOM 4054 O O . LEU C 1 122 ? -47.668 52.180 43.577 1.00 27.96 122 LEU C O 1
ATOM 4059 N N . LYS C 1 123 ? -49.028 52.266 45.367 1.00 28.12 123 LYS C N 1
ATOM 4060 C CA . LYS C 1 123 ? -49.839 53.320 44.767 1.00 33.50 123 LYS C CA 1
ATOM 4061 C C . LYS C 1 123 ? -49.007 54.570 44.531 1.00 35.21 123 LYS C C 1
ATOM 4062 O O . LYS C 1 123 ? -49.066 55.165 43.452 1.00 33.76 123 LYS C O 1
ATOM 4068 N N . LYS C 1 124 ? -48.201 54.961 45.521 1.00 35.17 124 LYS C N 1
ATOM 4069 C CA . LYS C 1 124 ? -47.399 56.168 45.387 1.00 35.59 124 LYS C CA 1
ATOM 4070 C C . LYS C 1 124 ? -46.248 55.961 44.411 1.00 34.82 124 LYS C C 1
ATOM 4071 O O . LYS C 1 124 ? -45.931 56.850 43.616 1.00 39.03 124 LYS C O 1
ATOM 4077 N N . GLN C 1 125 ? -45.617 54.797 44.444 1.00 31.27 125 GLN C N 1
ATOM 4078 C CA . GLN C 1 125 ? -44.394 54.616 43.683 1.00 33.45 125 GLN C CA 1
ATOM 4079 C C . GLN C 1 125 ? -44.646 54.084 42.282 1.00 34.60 125 GLN C C 1
ATOM 4080 O O . GLN C 1 125 ? -43.851 54.347 41.378 1.00 36.29 125 GLN C O 1
ATOM 4086 N N . LEU C 1 126 ? -45.732 53.353 42.064 1.00 31.85 126 LEU C N 1
ATOM 4087 C CA . LEU C 1 126 ? -45.984 52.742 40.772 1.00 35.41 126 LEU C CA 1
ATOM 4088 C C . LEU C 1 126 ? -47.391 52.982 40.239 1.00 34.77 126 LEU C C 1
ATOM 4089 O O . LEU C 1 126 ? -47.721 52.447 39.175 1.00 33.54 126 LEU C O 1
ATOM 4094 N N . ASN C 1 127 ? -48.223 53.762 40.939 1.00 31.06 127 ASN C N 1
ATOM 4095 C CA . ASN C 1 127 ? -49.631 53.992 40.568 1.00 35.50 127 ASN C CA 1
ATOM 4096 C C . ASN C 1 127 ? -50.375 52.684 40.315 1.00 33.32 127 ASN C C 1
ATOM 4097 O O . ASN C 1 127 ? -51.173 52.567 39.381 1.00 32.87 127 ASN C O 1
ATOM 4102 N N . VAL C 1 128 ? -50.117 51.681 41.149 1.00 30.16 128 VAL C N 1
ATOM 4103 C CA . VAL C 1 128 ? -50.902 50.458 41.124 1.00 28.81 128 VAL C CA 1
ATOM 4104 C C . VAL C 1 128 ? -51.162 50.058 42.561 1.00 29.20 128 VAL C C 1
ATOM 4105 O O . VAL C 1 128 ? -50.531 50.567 43.488 1.00 32.02 128 VAL C O 1
ATOM 4109 N N . VAL C 1 129 ? -52.131 49.159 42.743 1.00 27.78 129 VAL C N 1
ATOM 4110 C CA . VAL C 1 129 ? -52.277 48.399 43.982 1.00 29.51 129 VAL C CA 1
ATOM 4111 C C . VAL C 1 129 ? -52.462 46.940 43.599 1.00 28.81 129 VAL C C 1
ATOM 4112 O O . VAL C 1 129 ? -52.522 46.593 42.421 1.00 25.20 129 VAL C O 1
ATOM 4116 N N . VAL C 1 130 ? -52.508 46.084 44.615 1.00 26.93 130 VAL C N 1
ATOM 4117 C CA . VAL C 1 130 ? -52.655 44.649 44.426 1.00 27.18 130 VAL C CA 1
ATOM 4118 C C . VAL C 1 130 ? -54.136 44.346 44.340 1.00 32.81 130 VAL C C 1
ATOM 4119 O O . VAL C 1 130 ? -54.915 44.782 45.198 1.00 30.47 130 VAL C O 1
ATOM 4123 N N . ASN C 1 131 ? -54.537 43.616 43.297 1.00 27.07 131 ASN C N 1
ATOM 4124 C CA . ASN C 1 131 ? -55.927 43.177 43.184 1.00 29.53 131 ASN C CA 1
ATOM 4125 C C . ASN C 1 131 ? -56.053 41.874 43.971 1.00 33.55 131 ASN C C 1
ATOM 4126 O O . ASN C 1 131 ? -56.099 40.765 43.420 1.00 29.10 131 ASN C O 1
ATOM 4131 N N . TRP C 1 132 ? -56.093 42.025 45.301 1.00 29.82 132 TRP C N 1
ATOM 4132 C CA . TRP C 1 132 ? -55.999 40.869 46.185 1.00 30.24 132 TRP C CA 1
ATOM 4133 C C . TRP C 1 132 ? -57.107 39.863 45.954 1.00 33.16 132 TRP C C 1
ATOM 4134 O O . TRP C 1 132 ? -56.933 38.692 46.299 1.00 32.38 132 TRP C O 1
ATOM 4145 N N . THR C 1 133 ? -58.243 40.284 45.388 1.00 33.74 133 THR C N 1
ATOM 4146 C CA . THR C 1 133 ? -59.356 39.349 45.255 1.00 34.15 133 THR C CA 1
ATOM 4147 C C . THR C 1 133 ? -58.998 38.200 44.320 1.00 35.32 133 THR C C 1
ATOM 4148 O O . THR C 1 133 ? -59.493 37.087 44.513 1.00 38.97 133 THR C O 1
ATOM 4152 N N . ASN C 1 134 ? -58.104 38.427 43.350 1.00 29.15 134 ASN C N 1
ATOM 4153 C CA . ASN C 1 134 ? -57.699 37.369 42.439 1.00 31.79 134 ASN C CA 1
ATOM 4154 C C . ASN C 1 134 ? -56.542 36.519 42.971 1.00 35.70 134 ASN C C 1
ATOM 4155 O O . ASN C 1 134 ? -56.106 35.594 42.274 1.00 36.43 134 ASN C O 1
ATOM 4160 N N . ILE C 1 135 ? -56.068 36.776 44.194 1.00 34.30 135 ILE C N 1
ATOM 4161 C CA . ILE C 1 135 ? -54.986 36.018 44.813 1.00 35.49 135 ILE C CA 1
ATOM 4162 C C . ILE C 1 135 ? -55.620 35.076 45.830 1.00 36.20 135 ILE C C 1
ATOM 4163 O O . ILE C 1 135 ? -56.102 35.510 46.881 1.00 36.48 135 ILE C O 1
ATOM 4168 N N . ASN C 1 136 ? -55.637 33.782 45.531 1.00 36.82 136 ASN C N 1
ATOM 4169 C CA . ASN C 1 136 ? -56.314 32.842 46.415 1.00 39.52 136 ASN C CA 1
ATOM 4170 C C . ASN C 1 136 ? -55.482 32.621 47.671 1.00 37.71 136 ASN C C 1
ATOM 4171 O O . ASN C 1 136 ? -54.260 32.809 47.680 1.00 39.68 136 ASN C O 1
ATOM 4176 N N . LYS C 1 137 ? -56.166 32.225 48.744 1.00 37.79 137 LYS C N 1
ATOM 4177 C CA . LYS C 1 137 ? -55.540 32.163 50.064 1.00 34.23 137 LYS C CA 1
ATOM 4178 C C . LYS C 1 137 ? -54.395 31.150 50.105 1.00 38.11 137 LYS C C 1
ATOM 4179 O O . LYS C 1 137 ? -53.323 31.439 50.651 1.00 35.29 137 LYS C O 1
ATOM 4185 N N . ASP C 1 138 ? -54.611 29.947 49.551 1.00 40.69 138 ASP C N 1
ATOM 4186 C CA . ASP C 1 138 ? -53.579 28.907 49.585 1.00 41.93 138 ASP C CA 1
ATOM 4187 C C . ASP C 1 138 ? -52.263 29.400 48.995 1.00 39.15 138 ASP C C 1
ATOM 4188 O O . ASP C 1 138 ? -51.200 29.250 49.610 1.00 35.40 138 ASP C O 1
ATOM 4193 N N . GLU C 1 139 ? -52.325 29.972 47.784 1.00 36.00 139 GLU C N 1
ATOM 4194 C CA . GLU C 1 139 ? -51.095 30.391 47.104 1.00 37.78 139 GLU C CA 1
ATOM 4195 C C . GLU C 1 139 ? -50.450 31.573 47.833 1.00 37.23 139 GLU C C 1
ATOM 4196 O O . GLU C 1 139 ? -49.215 31.659 47.925 1.00 34.17 139 GLU C O 1
ATOM 4202 N N . TYR C 1 140 ? -51.255 32.473 48.428 1.00 35.70 140 TYR C N 1
ATOM 4203 C CA . TYR C 1 140 ? -50.704 33.633 49.114 1.00 32.74 140 TYR C CA 1
ATOM 4204 C C . TYR C 1 140 ? -49.901 33.211 50.346 1.00 30.51 140 TYR C C 1
ATOM 4205 O O . TYR C 1 140 ? -48.755 33.635 50.534 1.00 29.95 140 TYR C O 1
ATOM 4214 N N . LEU C 1 141 ? -50.487 32.364 51.194 1.00 31.59 141 LEU C N 1
ATOM 4215 C CA . LEU C 1 141 ? -49.810 31.997 52.428 1.00 30.32 141 LEU C CA 1
ATOM 4216 C C . LEU C 1 141 ? -48.551 31.186 52.148 1.00 28.18 141 LEU C C 1
ATOM 4217 O O . LEU C 1 141 ? -47.527 31.375 52.812 1.00 33.06 141 LEU C O 1
ATOM 4222 N N . LEU C 1 142 ? -48.586 30.309 51.148 1.00 29.72 142 LEU C N 1
ATOM 4223 C CA . LEU C 1 142 ? -47.375 29.568 50.813 1.00 30.27 142 LEU C CA 1
ATOM 4224 C C . LEU C 1 142 ? -46.268 30.520 50.376 1.00 28.82 142 LEU C C 1
ATOM 4225 O O . LEU C 1 142 ? -45.122 30.412 50.834 1.00 29.27 142 LEU C O 1
ATOM 4230 N N . ALA C 1 143 ? -46.601 31.484 49.510 1.00 26.79 143 ALA C N 1
ATOM 4231 C CA . ALA C 1 143 ? -45.596 32.445 49.058 1.00 26.47 143 ALA C CA 1
ATOM 4232 C C . ALA C 1 143 ? -45.046 33.272 50.218 1.00 25.72 143 ALA C C 1
ATOM 4233 O O . ALA C 1 143 ? -43.838 33.505 50.290 1.00 24.54 143 ALA C O 1
ATOM 4235 N N . MET C 1 144 ? -45.912 33.712 51.141 1.00 29.74 144 MET C N 1
ATOM 4236 C CA . MET C 1 144 ? -45.441 34.483 52.291 1.00 25.23 144 MET C CA 1
ATOM 4237 C C . MET C 1 144 ? -44.546 33.636 53.187 1.00 29.34 144 MET C C 1
ATOM 4238 O O . MET C 1 144 ? -43.478 34.089 53.633 1.00 24.82 144 MET C O 1
ATOM 4243 N N . ILE C 1 145 ? -44.959 32.395 53.449 1.00 27.69 145 ILE C N 1
ATOM 4244 C CA . ILE C 1 145 ? -44.123 31.500 54.241 1.00 30.83 145 ILE C CA 1
ATOM 4245 C C . ILE C 1 145 ? -42.796 31.241 53.537 1.00 28.52 145 ILE C C 1
ATOM 4246 O O . ILE C 1 145 ? -41.732 31.256 54.163 1.00 30.16 145 ILE C O 1
ATOM 4251 N N . ASN C 1 146 ? -42.826 31.013 52.225 1.00 30.44 146 ASN C N 1
ATOM 4252 C CA . ASN C 1 146 ? -41.578 30.684 51.545 1.00 30.62 146 ASN C CA 1
ATOM 4253 C C . ASN C 1 146 ? -40.714 31.907 51.311 1.00 31.41 146 ASN C C 1
ATOM 4254 O O . ASN C 1 146 ? -39.520 31.757 51.027 1.00 30.31 146 ASN C O 1
ATOM 4259 N N . SER C 1 147 ? -41.288 33.111 51.429 1.00 25.36 147 SER C N 1
ATOM 4260 C CA . SER C 1 147 ? -40.502 34.311 51.207 1.00 25.81 147 SER C CA 1
ATOM 4261 C C . SER C 1 147 ? -39.373 34.449 52.212 1.00 25.74 147 SER C C 1
ATOM 4262 O O . SER C 1 147 ? -38.485 35.282 52.004 1.00 29.65 147 SER C O 1
ATOM 4265 N N . LEU C 1 148 ? -39.395 33.674 53.297 1.00 26.50 148 LEU C N 1
ATOM 4266 C CA . LEU C 1 148 ? -38.279 33.655 54.242 1.00 31.68 148 LEU C CA 1
ATOM 4267 C C . LEU C 1 148 ? -37.042 33.008 53.644 1.00 30.01 148 LEU C C 1
ATOM 4268 O O . LEU C 1 148 ? -35.922 33.325 54.059 1.00 29.74 148 LEU C O 1
ATOM 4273 N N . ILE C 1 149 ? -37.216 32.115 52.676 1.00 30.19 149 ILE C N 1
ATOM 4274 C CA . ILE C 1 149 ? -36.093 31.429 52.047 1.00 32.90 149 ILE C CA 1
ATOM 4275 C C . ILE C 1 149 ? -35.778 32.010 50.673 1.00 28.37 149 ILE C C 1
ATOM 4276 O O . ILE C 1 149 ? -34.617 32.059 50.273 1.00 27.14 149 ILE C O 1
ATOM 4281 N N . ASP C 1 150 ? -36.809 32.430 49.931 1.00 29.01 150 ASP C N 1
ATOM 4282 C CA . ASP C 1 150 ? -36.674 33.010 48.597 1.00 25.28 150 ASP C CA 1
ATOM 4283 C C . ASP C 1 150 ? -37.997 33.653 48.226 1.00 23.76 150 ASP C C 1
ATOM 4284 O O . ASP C 1 150 ? -39.037 32.997 48.274 1.00 25.05 150 ASP C O 1
ATOM 4289 N N . SER C 1 151 ? -37.984 34.922 47.841 1.00 28.20 151 SER C N 1
ATOM 4290 C CA . SER C 1 151 ? -39.214 35.681 47.689 1.00 24.56 151 SER C CA 1
ATOM 4291 C C . SER C 1 151 ? -39.601 35.868 46.232 1.00 26.50 151 SER C C 1
ATOM 4292 O O . SER C 1 151 ? -40.497 36.674 45.931 1.00 27.85 151 SER C O 1
ATOM 4295 N N . THR C 1 152 ? -38.974 35.123 45.327 1.00 23.25 152 THR C N 1
ATOM 4296 C CA . THR C 1 152 ? -39.254 35.303 43.905 1.00 27.99 152 THR C CA 1
ATOM 4297 C C . THR C 1 152 ? -40.691 34.905 43.552 1.00 28.30 152 THR C C 1
ATOM 4298 O O . THR C 1 152 ? -41.355 35.603 42.776 1.00 23.92 152 THR C O 1
ATOM 4302 N N . ASN C 1 153 ? -41.192 33.795 44.113 1.00 25.77 153 ASN C N 1
ATOM 4303 C CA . ASN C 1 153 ? -42.564 33.374 43.812 1.00 21.94 153 ASN C CA 1
ATOM 4304 C C . ASN C 1 153 ? -43.569 34.400 44.308 1.00 25.99 153 ASN C C 1
ATOM 4305 O O . ASN C 1 153 ? -44.552 34.710 43.618 1.00 27.75 153 ASN C O 1
ATOM 4310 N N . LEU C 1 154 ? -43.346 34.924 45.512 1.00 25.29 154 LEU C N 1
ATOM 4311 C CA . LEU C 1 154 ? -44.203 35.983 46.025 1.00 25.34 154 LEU C CA 1
ATOM 4312 C C . LEU C 1 154 ? -44.202 37.189 45.099 1.00 26.38 154 LEU C C 1
ATOM 4313 O O . LEU C 1 154 ? -45.263 37.760 44.815 1.00 28.72 154 LEU C O 1
ATOM 4318 N N . LYS C 1 155 ? -43.024 37.587 44.613 1.00 25.57 155 LYS C N 1
ATOM 4319 C CA . LYS C 1 155 ? -42.971 38.704 43.675 1.00 29.10 155 LYS C CA 1
ATOM 4320 C C . LYS C 1 155 ? -43.775 38.411 42.420 1.00 26.88 155 LYS C C 1
ATOM 4321 O O . LYS C 1 155 ? -44.446 39.310 41.894 1.00 26.91 155 LYS C O 1
ATOM 4327 N N . LEU C 1 156 ? -43.757 37.157 41.940 1.00 25.42 156 LEU C N 1
ATOM 4328 C CA . LEU C 1 156 ? -44.492 36.834 40.708 1.00 27.22 156 LEU C CA 1
ATOM 4329 C C . LEU C 1 156 ? -45.999 36.873 40.945 1.00 29.36 156 LEU C C 1
ATOM 4330 O O . LEU C 1 156 ? -46.753 37.434 40.143 1.00 30.00 156 LEU C O 1
ATOM 4335 N N . LEU C 1 157 ? -46.443 36.284 42.056 1.00 31.28 157 LEU C N 1
ATOM 4336 C CA . LEU C 1 157 ? -47.849 36.282 42.426 1.00 29.74 157 LEU C CA 1
ATOM 4337 C C . LEU C 1 157 ? -48.409 37.699 42.469 1.00 30.94 157 LEU C C 1
ATOM 4338 O O . LEU C 1 157 ? -49.446 38.001 41.865 1.00 29.08 157 LEU C O 1
ATOM 4343 N N . ILE C 1 158 ? -47.703 38.593 43.155 1.00 26.69 158 ILE C N 1
ATOM 4344 C CA . ILE C 1 158 ? -48.193 39.951 43.342 1.00 27.82 158 ILE C CA 1
ATOM 4345 C C . ILE C 1 158 ? -48.145 40.726 42.026 1.00 29.30 158 ILE C C 1
ATOM 4346 O O . ILE C 1 158 ? -49.113 41.411 41.660 1.00 29.21 158 ILE C O 1
ATOM 4351 N N . LYS C 1 159 ? -47.014 40.649 41.309 1.00 25.91 159 LYS C N 1
ATOM 4352 C CA . LYS C 1 159 ? -46.858 41.364 40.042 1.00 25.32 159 LYS C CA 1
ATOM 4353 C C . LYS C 1 159 ? -47.941 40.983 39.041 1.00 31.03 159 LYS C C 1
ATOM 4354 O O . LYS C 1 159 ? -48.462 41.851 38.333 1.00 30.56 159 LYS C O 1
ATOM 4360 N N . ASN C 1 160 ? -48.303 39.692 38.972 1.00 29.66 160 ASN C N 1
ATOM 4361 C CA . ASN C 1 160 ? -49.324 39.241 38.030 1.00 30.93 160 ASN C CA 1
ATOM 4362 C C . ASN C 1 160 ? -50.691 39.800 38.350 1.00 35.09 160 ASN C C 1
ATOM 4363 O O . ASN C 1 160 ? -51.635 39.575 37.575 1.00 31.51 160 ASN C O 1
ATOM 4368 N N . ASN C 1 161 ? -50.827 40.486 39.482 1.00 30.77 161 ASN C N 1
ATOM 4369 C CA . ASN C 1 161 ? -52.130 40.891 39.991 1.00 32.29 161 ASN C CA 1
ATOM 4370 C C . ASN C 1 161 ? -52.152 42.369 40.349 1.00 29.69 161 ASN C C 1
ATOM 4371 O O . ASN C 1 161 ? -52.934 42.793 41.196 1.00 32.78 161 ASN C O 1
ATOM 4376 N N . LEU C 1 162 ? -51.279 43.158 39.726 1.00 29.07 162 LEU C N 1
ATOM 4377 C CA . LEU C 1 162 ? -51.348 44.592 39.897 1.00 27.25 162 LEU C CA 1
ATOM 4378 C C . LEU C 1 162 ? -52.531 45.125 39.094 1.00 34.55 162 LEU C C 1
ATOM 4379 O O . LEU C 1 162 ? -52.935 44.544 38.083 1.00 34.09 162 LEU C O 1
ATOM 4384 N N . THR C 1 163 ? -53.116 46.215 39.577 1.00 31.73 163 THR C N 1
ATOM 4385 C CA . THR C 1 163 ? -54.222 46.864 38.897 1.00 34.16 163 THR C CA 1
ATOM 4386 C C . THR C 1 163 ? -54.042 48.365 39.029 1.00 34.07 163 THR C C 1
ATOM 4387 O O . THR C 1 163 ? -53.596 48.852 40.072 1.00 33.41 163 THR C O 1
ATOM 4391 N N . ASN C 1 164 ? -54.374 49.106 37.977 1.00 38.36 164 ASN C N 1
ATOM 4392 C CA . ASN C 1 164 ? -54.202 50.545 38.069 1.00 33.05 164 ASN C CA 1
ATOM 4393 C C . ASN C 1 164 ? -55.419 51.247 38.663 1.00 33.32 164 ASN C C 1
ATOM 4394 O O . ASN C 1 164 ? -55.408 52.476 38.763 1.00 35.69 164 ASN C O 1
ATOM 4399 N N . LYS C 1 165 ? -56.428 50.493 39.108 1.00 30.77 165 LYS C N 1
ATOM 4400 C CA . LYS C 1 165 ? -57.654 51.052 39.696 1.00 34.80 165 LYS C CA 1
ATOM 4401 C C . LYS C 1 165 ? -57.414 51.526 41.134 1.00 35.82 165 LYS C C 1
ATOM 4402 O O . LYS C 1 165 ? -58.059 51.095 42.092 1.00 31.11 165 LYS C O 1
ATOM 4408 N N . ILE C 1 166 ? -56.492 52.496 41.258 1.00 36.02 166 ILE C N 1
ATOM 4409 C CA . ILE C 1 166 ? -55.990 52.929 42.564 1.00 35.59 166 ILE C CA 1
ATOM 4410 C C . ILE C 1 166 ? -56.947 53.832 43.330 1.00 39.08 166 ILE C C 1
ATOM 4411 O O . ILE C 1 166 ? -56.724 54.084 44.522 1.00 38.02 166 ILE C O 1
ATOM 4416 N N . THR C 1 167 ? -57.997 54.343 42.690 1.00 37.01 167 THR C N 1
ATOM 4417 C CA . THR C 1 167 ? -59.012 55.125 43.381 1.00 41.58 167 THR C CA 1
ATOM 4418 C C . THR C 1 167 ? -60.364 54.434 43.384 1.00 39.49 167 THR C C 1
ATOM 4419 O O . THR C 1 167 ? -61.361 55.063 43.741 1.00 42.00 167 THR C O 1
ATOM 4423 N N . ASP C 1 168 ? -60.414 53.158 43.009 1.00 35.51 168 ASP C N 1
ATOM 4424 C CA . ASP C 1 168 ? -61.648 52.387 42.950 1.00 34.73 168 ASP C CA 1
ATOM 4425 C C . ASP C 1 168 ? -61.973 51.816 44.326 1.00 38.24 168 ASP C C 1
ATOM 4426 O O . ASP C 1 168 ? -61.338 50.856 44.786 1.00 36.33 168 ASP C O 1
ATOM 4431 N N . ARG C 1 169 ? -63.001 52.388 44.963 1.00 41.14 169 ARG C N 1
ATOM 4432 C CA . ARG C 1 169 ? -63.414 51.969 46.297 1.00 36.03 169 ARG C CA 1
ATOM 4433 C C . ARG C 1 169 ? -63.955 50.543 46.305 1.00 33.93 169 ARG C C 1
ATOM 4434 O O . ARG C 1 169 ? -63.897 49.866 47.337 1.00 34.19 169 ARG C O 1
ATOM 4442 N N . ASN C 1 170 ? -64.478 50.059 45.174 1.00 33.82 170 ASN C N 1
ATOM 4443 C CA . ASN C 1 170 ? -64.972 48.681 45.133 1.00 36.71 170 ASN C CA 1
ATOM 4444 C C . ASN C 1 170 ? -63.824 47.676 45.124 1.00 33.53 170 ASN C C 1
ATOM 4445 O O . ASN C 1 170 ? -63.945 46.599 45.718 1.00 31.89 170 ASN C O 1
ATOM 4450 N N . VAL C 1 171 ? -62.714 48.009 44.458 1.00 33.95 171 VAL C N 1
ATOM 4451 C CA . VAL C 1 171 ? -61.497 47.207 44.556 1.00 35.82 171 VAL C CA 1
ATOM 4452 C C . VAL C 1 171 ? -60.967 47.211 45.986 1.00 36.00 171 VAL C C 1
ATOM 4453 O O . VAL C 1 171 ? -60.555 46.170 46.519 1.00 31.33 171 VAL C O 1
ATOM 4457 N N . TYR C 1 172 ? -60.968 48.388 46.622 1.00 31.85 172 TYR C N 1
ATOM 4458 C CA . TYR C 1 172 ? -60.505 48.499 47.994 1.00 30.79 172 TYR C CA 1
ATOM 4459 C C . TYR C 1 172 ? -61.331 47.626 48.921 1.00 33.91 172 TYR C C 1
ATOM 4460 O O . TYR C 1 172 ? -60.789 47.023 49.854 1.00 31.36 172 TYR C O 1
ATOM 4469 N N . ILE C 1 173 ? -62.645 47.533 48.664 1.00 32.51 173 ILE C N 1
ATOM 4470 C CA . ILE C 1 173 ? -63.538 46.671 49.450 1.00 32.11 173 ILE C CA 1
ATOM 4471 C C . ILE C 1 173 ? -63.233 45.197 49.200 1.00 35.92 173 ILE C C 1
ATOM 4472 O O . ILE C 1 173 ? -63.226 44.383 50.136 1.00 32.76 173 ILE C O 1
ATOM 4477 N N . LYS C 1 174 ? -63.001 44.817 47.934 1.00 31.36 174 LYS C N 1
ATOM 4478 C CA . LYS C 1 174 ? -62.734 43.404 47.677 1.00 34.39 174 LYS C CA 1
ATOM 4479 C C . LYS C 1 174 ? -61.393 42.989 48.259 1.00 31.99 174 LYS C C 1
ATOM 4480 O O . LYS C 1 174 ? -61.265 41.879 48.778 1.00 31.83 174 LYS C O 1
ATOM 4486 N N . SER C 1 175 ? -60.404 43.884 48.240 1.00 34.98 175 SER C N 1
ATOM 4487 C CA . SER C 1 175 ? -59.146 43.581 48.925 1.00 32.56 175 SER C CA 1
ATOM 4488 C C . SER C 1 175 ? -59.358 43.395 50.421 1.00 31.18 175 SER C C 1
ATOM 4489 O O . SER C 1 175 ? -58.743 42.510 51.031 1.00 31.57 175 SER C O 1
ATOM 4492 N N . ILE C 1 176 ? -60.244 44.192 51.031 1.00 30.33 176 ILE C N 1
ATOM 4493 C CA . ILE C 1 176 ? -60.516 43.982 52.453 1.00 32.90 176 ILE C CA 1
ATOM 4494 C C . ILE C 1 176 ? -61.081 42.589 52.673 1.00 34.06 176 ILE C C 1
ATOM 4495 O O . ILE C 1 176 ? -60.693 41.877 53.608 1.00 32.99 176 ILE C O 1
ATOM 4500 N N . ILE C 1 177 ? -62.035 42.190 51.830 1.00 36.48 177 ILE C N 1
ATOM 4501 C CA . ILE C 1 177 ? -62.687 40.901 52.030 1.00 39.10 177 ILE C CA 1
ATOM 4502 C C . ILE C 1 177 ? -61.676 39.777 51.892 1.00 33.58 177 ILE C C 1
ATOM 4503 O O . ILE C 1 177 ? -61.670 38.826 52.680 1.00 31.93 177 ILE C O 1
ATOM 4508 N N . LYS C 1 178 ? -60.787 39.887 50.907 1.00 33.39 178 LYS C N 1
ATOM 4509 C CA . LYS C 1 178 ? -59.824 38.823 50.674 1.00 34.10 178 LYS C CA 1
ATOM 4510 C C . LYS C 1 178 ? -58.769 38.801 51.763 1.00 34.01 178 LYS C C 1
ATOM 4511 O O . LYS C 1 178 ? -58.379 37.726 52.228 1.00 31.80 178 LYS C O 1
ATOM 4517 N N . SER C 1 179 ? -58.301 39.989 52.171 1.00 32.28 179 SER C N 1
ATOM 4518 C CA . SER C 1 179 ? -57.298 40.107 53.224 1.00 28.15 179 SER C CA 1
ATOM 4519 C C . SER C 1 179 ? -57.768 39.448 54.505 1.00 34.10 179 SER C C 1
ATOM 4520 O O . SER C 1 179 ? -56.978 38.805 55.215 1.00 31.81 179 SER C O 1
ATOM 4523 N N . TYR C 1 180 ? -59.048 39.549 54.802 1.00 34.80 180 TYR C N 1
ATOM 4524 C CA . TYR C 1 180 ? -59.572 38.978 56.019 1.00 36.59 180 TYR C CA 1
ATOM 4525 C C . TYR C 1 180 ? -59.706 37.468 55.886 1.00 36.73 180 TYR C C 1
ATOM 4526 O O . TYR C 1 180 ? -59.538 36.753 56.841 1.00 35.46 180 TYR C O 1
ATOM 4535 N N . GLU C 1 181 ? -59.950 36.988 54.686 1.00 35.03 181 GLU C N 1
ATOM 4536 C CA . GLU C 1 181 ? -60.006 35.559 54.462 1.00 36.45 181 GLU C CA 1
ATOM 4537 C C . GLU C 1 181 ? -58.643 34.943 54.608 1.00 36.00 181 GLU C C 1
ATOM 4538 O O . GLU C 1 181 ? -58.536 33.820 55.029 1.00 39.85 181 GLU C O 1
ATOM 4544 N N . TYR C 1 182 ? -57.600 35.684 54.282 1.00 34.64 182 TYR C N 1
ATOM 4545 C CA . TYR C 1 182 ? -56.255 35.181 54.465 1.00 36.83 182 TYR C CA 1
ATOM 4546 C C . TYR C 1 182 ? -56.031 34.831 55.921 1.00 35.45 182 TYR C C 1
ATOM 4547 O O . TYR C 1 182 ? -55.249 33.964 56.245 1.00 37.85 182 TYR C O 1
ATOM 4556 N N . GLU C 1 183 ? -56.727 35.526 56.795 1.00 40.12 183 GLU C N 1
ATOM 4557 C CA . GLU C 1 183 ? -56.584 35.254 58.198 1.00 38.70 183 GLU C CA 1
ATOM 4558 C C . GLU C 1 183 ? -57.750 34.435 58.738 1.00 39.49 183 GLU C C 1
ATOM 4559 O O . GLU C 1 183 ? -57.867 34.243 59.935 1.00 39.41 183 GLU C O 1
ATOM 4565 N N . GLY C 1 184 ? -58.591 33.942 57.837 1.00 39.47 184 GLY C N 1
ATOM 4566 C CA . GLY C 1 184 ? -59.688 33.102 58.277 1.00 44.96 184 GLY C CA 1
ATOM 4567 C C . GLY C 1 1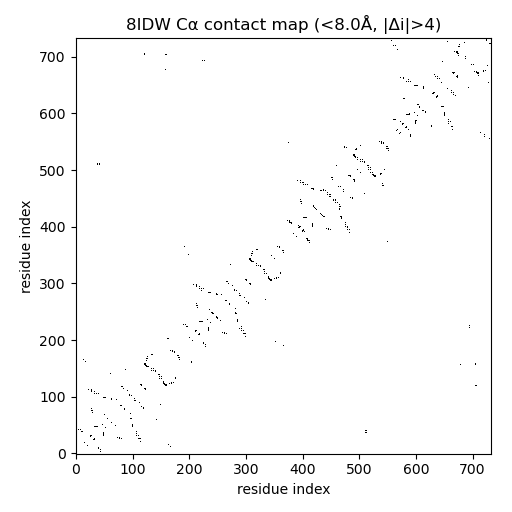84 ? -60.896 33.828 58.839 1.00 47.13 184 GLY C C 1
ATOM 4568 O O . GLY C 1 184 ? -61.621 33.262 59.656 1.00 50.31 184 GLY C O 1
ATOM 4569 N N . PHE C 1 185 ? -61.138 35.069 58.428 1.00 40.83 185 PHE C N 1
ATOM 4570 C CA . PHE C 1 185 ? -62.323 35.810 58.842 1.00 45.32 185 PHE C CA 1
ATOM 4571 C C . PHE C 1 185 ? -63.244 35.955 57.636 1.00 47.25 185 PHE C C 1
ATOM 4572 O O . PHE C 1 185 ? -62.835 36.486 56.600 1.00 48.14 185 PHE C O 1
ATOM 4580 N N . LYS C 1 186 ? -64.478 35.476 57.764 1.00 50.12 186 LYS C N 1
ATOM 4581 C CA . LYS C 1 186 ? -65.454 35.575 56.680 1.00 55.07 186 LYS C CA 1
ATOM 4582 C C . LYS C 1 186 ? -66.249 36.852 56.908 1.00 51.25 186 LYS C C 1
ATOM 4583 O O . LYS C 1 186 ? -67.165 36.886 57.726 1.00 58.22 186 LYS C O 1
ATOM 4589 N N . ILE C 1 187 ? -65.934 37.902 56.181 1.00 51.10 187 ILE C N 1
ATOM 4590 C CA . ILE C 1 187 ? -66.612 39.172 56.370 1.00 55.24 187 ILE C CA 1
ATOM 4591 C C . ILE C 1 187 ? -67.566 39.542 55.238 1.00 58.34 187 ILE C C 1
ATOM 4592 O O . ILE C 1 187 ? -67.510 38.952 54.172 1.00 54.75 187 ILE C O 1
ATOM 4597 N N . ASN C 1 188 ? -68.441 40.513 55.477 1.00 62.45 188 ASN C N 1
ATOM 4598 C CA . ASN C 1 188 ? -69.382 40.969 54.453 1.00 70.04 188 ASN C CA 1
ATOM 4599 C C . ASN C 1 188 ? -69.368 42.463 54.196 1.00 71.84 188 ASN C C 1
ATOM 4600 O O . ASN C 1 188 ? -69.269 43.233 55.134 1.00 72.03 188 ASN C O 1
ATOM 4605 N N . ILE C 1 189 ? -69.471 42.860 52.935 1.00 74.99 189 ILE C N 1
ATOM 4606 C CA . ILE C 1 189 ? -69.437 44.269 52.534 1.00 79.15 189 ILE C CA 1
ATOM 4607 C C . ILE C 1 189 ? -68.382 45.128 53.219 1.00 71.85 189 ILE C C 1
ATOM 4608 O O . ILE C 1 189 ? -67.198 45.062 52.898 1.00 66.26 189 ILE C O 1
ATOM 4613 N N . GLU D 1 8 ? -17.017 35.829 -13.410 1.00 68.24 8 GLU D N 1
ATOM 4614 C CA . GLU D 1 8 ? -18.135 35.934 -12.478 1.00 66.73 8 GLU D CA 1
ATOM 4615 C C . GLU D 1 8 ? -17.669 36.542 -11.164 1.00 66.19 8 GLU D C 1
ATOM 4616 O O . GLU D 1 8 ? -18.335 37.408 -10.600 1.00 66.08 8 GLU D O 1
ATOM 4622 N N . GLU D 1 9 ? -16.506 36.105 -10.689 1.00 66.00 9 GLU D N 1
ATOM 4623 C CA . GLU D 1 9 ? -16.025 36.590 -9.405 1.00 67.32 9 GLU D CA 1
ATOM 4624 C C . GLU D 1 9 ? -15.704 38.081 -9.425 1.00 67.32 9 GLU D C 1
ATOM 4625 O O . GLU D 1 9 ? -15.691 38.712 -8.363 1.00 63.66 9 GLU D O 1
ATOM 4631 N N . PHE D 1 10 ? -15.469 38.672 -10.599 1.00 65.75 10 PHE D N 1
ATOM 4632 C CA . PHE D 1 10 ? -15.388 40.125 -10.650 1.00 65.30 10 PHE D CA 1
ATOM 4633 C C . PHE D 1 10 ? -16.731 40.757 -10.298 1.00 61.74 10 PHE D C 1
ATOM 4634 O O . PHE D 1 10 ? -16.804 41.671 -9.469 1.00 57.13 10 PHE D O 1
ATOM 4642 N N . GLU D 1 11 ? -17.802 40.300 -10.952 1.00 60.52 11 GLU D N 1
ATOM 4643 C CA . GLU D 1 11 ? -19.114 40.912 -10.734 1.00 61.97 11 GLU D CA 1
ATOM 4644 C C . GLU D 1 11 ? -19.561 40.742 -9.296 1.00 57.40 11 GLU D C 1
ATOM 4645 O O . GLU D 1 11 ? -20.181 41.643 -8.715 1.00 53.37 11 GLU D O 1
ATOM 4651 N N . ILE D 1 12 ? -19.278 39.577 -8.710 1.00 56.70 12 ILE D N 1
ATOM 4652 C CA . ILE D 1 12 ? -19.504 39.371 -7.290 1.00 53.56 12 ILE D CA 1
ATOM 4653 C C . ILE D 1 12 ? -18.810 40.473 -6.498 1.00 54.43 12 ILE D C 1
ATOM 4654 O O . ILE D 1 12 ? -19.446 41.262 -5.785 1.00 53.23 12 ILE D O 1
ATOM 4659 N N . ASN D 1 13 ? -17.488 40.570 -6.656 1.00 54.22 13 ASN D N 1
ATOM 4660 C CA . ASN D 1 13 ? -16.700 41.506 -5.867 1.00 55.09 13 ASN D CA 1
ATOM 4661 C C . ASN D 1 13 ? -17.124 42.954 -6.103 1.00 50.89 13 ASN D C 1
ATOM 4662 O O . ASN D 1 13 ? -17.026 43.788 -5.191 1.00 42.95 13 ASN D O 1
ATOM 4667 N N . LEU D 1 14 ? -17.606 43.273 -7.301 1.00 47.96 14 LEU D N 1
ATOM 4668 C CA . LEU D 1 14 ? -17.966 44.660 -7.561 1.00 49.72 14 LEU D CA 1
ATOM 4669 C C . LEU D 1 14 ? -19.267 45.042 -6.868 1.00 45.49 14 LEU D C 1
ATOM 4670 O O . LEU D 1 14 ? -19.392 46.168 -6.375 1.00 41.71 14 LEU D O 1
ATOM 4675 N N . SER D 1 15 ? -20.230 44.115 -6.787 1.00 41.92 15 SER D N 1
ATOM 4676 C CA . SER D 1 15 ? -21.437 44.414 -6.024 1.00 40.26 15 SER D CA 1
ATOM 4677 C C . SER D 1 15 ? -21.116 44.597 -4.543 1.00 37.91 15 SER D C 1
ATOM 4678 O O . SER D 1 15 ? -21.693 45.466 -3.882 1.00 35.39 15 SER D O 1
ATOM 4681 N N . VAL D 1 16 ? -20.177 43.802 -4.009 1.00 37.97 16 VAL D N 1
ATOM 4682 C CA . VAL D 1 16 ? -19.752 43.998 -2.619 1.00 39.58 16 VAL D CA 1
ATOM 4683 C C . VAL D 1 16 ? -19.137 45.383 -2.434 1.00 38.84 16 VAL D C 1
ATOM 4684 O O . VAL D 1 16 ? -19.405 46.070 -1.441 1.00 36.14 16 VAL D O 1
ATOM 4688 N N . LYS D 1 17 ? -18.318 45.823 -3.396 1.00 41.07 17 LYS D N 1
ATOM 4689 C CA . LYS D 1 17 ? -17.725 47.153 -3.279 1.00 41.85 17 LYS D CA 1
ATOM 4690 C C . LYS D 1 17 ? -18.792 48.238 -3.334 1.00 36.26 17 LYS D C 1
ATOM 4691 O O . LYS D 1 17 ? -18.701 49.251 -2.627 1.00 37.43 17 LYS D O 1
ATOM 4697 N N . HIS D 1 18 ? -19.834 48.024 -4.136 1.00 36.28 18 HIS D N 1
ATOM 4698 C CA . HIS D 1 18 ? -20.963 48.945 -4.141 1.00 36.33 18 HIS D CA 1
ATOM 4699 C C . HIS D 1 18 ? -21.674 48.975 -2.792 1.00 32.29 18 HIS D C 1
ATOM 4700 O O . HIS D 1 18 ? -22.167 50.022 -2.374 1.00 31.88 18 HIS D O 1
ATOM 4707 N N . LEU D 1 19 ? -21.793 47.824 -2.125 1.00 33.33 19 LEU D N 1
ATOM 4708 C CA . LEU D 1 19 ? -22.437 47.802 -0.808 1.00 34.90 19 LEU D CA 1
ATOM 4709 C C . LEU D 1 19 ? -21.647 48.623 0.210 1.00 32.69 19 LEU D C 1
ATOM 4710 O O . LEU D 1 19 ? -22.237 49.320 1.038 1.00 32.15 19 LEU D O 1
ATOM 4715 N N . LEU D 1 20 ? -20.315 48.572 0.143 1.00 29.18 20 LEU D N 1
ATOM 4716 C CA . LEU D 1 20 ? -19.507 49.371 1.059 1.00 33.09 20 LEU D CA 1
ATOM 4717 C C . LEU D 1 20 ? -19.590 50.860 0.732 1.00 37.42 20 LEU D C 1
ATOM 4718 O O . LEU D 1 20 ? -19.591 51.704 1.644 1.00 30.59 20 LEU D O 1
ATOM 4723 N N . GLU D 1 21 ? -19.653 51.209 -0.561 1.00 35.07 21 GLU D N 1
ATOM 4724 C CA . GLU D 1 21 ? -19.851 52.608 -0.931 1.00 32.06 21 GLU D CA 1
ATOM 4725 C C . GLU D 1 21 ? -21.154 53.132 -0.347 1.00 32.57 21 GLU D C 1
ATOM 4726 O O . GLU D 1 21 ? -21.221 54.275 0.115 1.00 33.71 21 GLU D O 1
ATOM 4732 N N . LEU D 1 22 ? -22.191 52.288 -0.317 1.00 32.85 22 LEU D N 1
ATOM 4733 C CA . LEU D 1 22 ? -23.478 52.720 0.222 1.00 31.80 22 LEU D CA 1
ATOM 4734 C C . LEU D 1 22 ? -23.366 53.059 1.701 1.00 31.32 22 LEU D C 1
ATOM 4735 O O . LEU D 1 22 ? -24.004 54.002 2.181 1.00 32.51 22 LEU D O 1
ATOM 4740 N N . TRP D 1 23 ? -22.561 52.303 2.442 1.00 32.11 23 TRP D N 1
ATOM 4741 C CA . TRP D 1 23 ? -22.347 52.637 3.845 1.00 32.69 23 TRP D CA 1
ATOM 4742 C C . TRP D 1 23 ? -21.408 53.828 3.979 1.00 33.08 23 TRP D C 1
ATOM 4743 O O . TRP D 1 23 ? -21.730 54.804 4.662 1.00 33.48 23 TRP D O 1
ATOM 4754 N N . ASP D 1 24 ? -20.263 53.778 3.289 1.00 32.43 24 ASP D N 1
ATOM 4755 C CA . ASP D 1 24 ? -19.205 54.760 3.513 1.00 36.96 24 ASP D CA 1
ATOM 4756 C C . ASP D 1 24 ? -19.581 56.142 2.981 1.00 34.91 24 ASP D C 1
ATOM 4757 O O . ASP D 1 24 ? -19.187 57.152 3.571 1.00 38.51 24 ASP D O 1
ATOM 4762 N N . LYS D 1 25 ? -20.361 56.214 1.902 1.00 35.66 25 LYS D N 1
ATOM 4763 C CA . LYS D 1 25 ? -20.852 57.485 1.370 1.00 35.93 25 LYS D CA 1
ATOM 4764 C C . LYS D 1 25 ? -22.149 57.945 2.013 1.00 35.47 25 LYS D C 1
ATOM 4765 O O . LYS D 1 25 ? -22.692 58.976 1.598 1.00 36.82 25 LYS D O 1
ATOM 4771 N N . ASN D 1 26 ? -22.673 57.193 2.984 1.00 35.12 26 ASN D N 1
ATOM 4772 C CA . ASN D 1 26 ? -23.931 57.523 3.660 1.00 36.02 26 ASN D CA 1
ATOM 4773 C C . ASN D 1 26 ? -25.092 57.632 2.682 1.00 38.47 26 ASN D C 1
ATOM 4774 O O . ASN D 1 26 ? -26.001 58.449 2.870 1.00 37.96 26 ASN D O 1
ATOM 4779 N N . LEU D 1 27 ? -25.054 56.815 1.626 1.00 35.56 27 LEU D N 1
ATOM 4780 C CA . LEU D 1 27 ? -26.158 56.747 0.679 1.00 39.17 27 LEU D CA 1
ATOM 4781 C C . LEU D 1 27 ? -27.344 55.972 1.225 1.00 39.76 27 LEU D C 1
ATOM 4782 O O . LEU D 1 27 ? -28.477 56.231 0.827 1.00 40.22 27 LEU D O 1
ATOM 4787 N N . LEU D 1 28 ? -27.105 55.017 2.122 1.00 40.96 28 LEU D N 1
ATOM 4788 C CA . LEU D 1 28 ? -28.178 54.139 2.579 1.00 41.83 28 LEU D CA 1
ATOM 4789 C C . LEU D 1 28 ? -29.330 54.922 3.194 1.00 39.39 28 LEU D C 1
ATOM 4790 O O . LEU D 1 28 ? -30.500 54.630 2.920 1.00 40.43 28 LEU D O 1
ATOM 4795 N N . ASN D 1 29 ? -29.021 55.916 4.030 1.00 42.77 29 ASN D N 1
ATOM 4796 C CA . ASN D 1 29 ? -30.063 56.678 4.718 1.00 45.89 29 ASN D CA 1
ATOM 4797 C C . ASN D 1 29 ? -30.796 57.650 3.797 1.00 47.00 29 ASN D C 1
ATOM 4798 O O . ASN D 1 29 ? -31.704 58.344 4.257 1.00 51.39 29 ASN D O 1
ATOM 4803 N N . THR D 1 30 ? -30.414 57.681 2.516 1.00 44.35 30 THR D N 1
ATOM 4804 C CA . THR D 1 30 ? -31.039 58.458 1.450 1.00 44.62 30 THR D CA 1
ATOM 4805 C C . THR D 1 30 ? -32.277 57.780 0.866 1.00 46.70 30 THR D C 1
ATOM 4806 O O . THR D 1 30 ? -33.143 58.447 0.285 1.00 42.32 30 THR D O 1
ATOM 4810 N N . PHE D 1 31 ? -32.376 56.470 1.015 1.00 45.67 31 PHE D N 1
ATOM 4811 C CA . PHE D 1 31 ? -33.335 55.685 0.265 1.00 41.27 31 PHE D CA 1
ATOM 4812 C C . PHE D 1 31 ? -34.676 55.631 0.980 1.00 37.81 31 PHE D C 1
ATOM 4813 O O . PHE D 1 31 ? -34.757 55.742 2.205 1.00 40.35 31 PHE D O 1
ATOM 4821 N N . GLU D 1 32 ? -35.734 55.508 0.192 1.00 37.26 32 GLU D N 1
ATOM 4822 C CA . GLU D 1 32 ? -37.078 55.427 0.745 1.00 36.42 32 GLU D CA 1
ATOM 4823 C C . GLU D 1 32 ? -37.210 54.138 1.556 1.00 34.18 32 GLU D C 1
ATOM 4824 O O . GLU D 1 32 ? -36.671 53.090 1.185 1.00 30.90 32 GLU D O 1
ATOM 4830 N N . ILE D 1 33 ? -37.927 54.215 2.667 1.00 37.48 33 ILE D N 1
ATOM 4831 C CA . ILE D 1 33 ? -37.998 53.123 3.628 1.00 36.30 33 ILE D CA 1
ATOM 4832 C C . ILE D 1 33 ? -39.223 52.259 3.338 1.00 37.30 33 ILE D C 1
ATOM 4833 O O . ILE D 1 33 ? -40.352 52.764 3.286 1.00 35.24 33 ILE D O 1
ATOM 4838 N N . GLY D 1 34 ? -38.996 50.953 3.152 1.00 34.59 34 GLY D N 1
ATOM 4839 C CA . GLY D 1 34 ? -40.081 49.984 3.170 1.00 29.47 34 GLY D CA 1
ATOM 4840 C C . GLY D 1 34 ? -41.012 49.993 1.970 1.00 31.83 34 GLY D C 1
ATOM 4841 O O . GLY D 1 34 ? -42.159 49.558 2.087 1.00 35.37 34 GLY D O 1
ATOM 4842 N N . THR D 1 35 ? -40.548 50.465 0.818 1.00 27.45 35 THR D N 1
ATOM 4843 C CA . THR D 1 35 ? -41.335 50.496 -0.400 1.00 34.04 35 THR D CA 1
ATOM 4844 C C . THR D 1 35 ? -40.525 49.857 -1.518 1.00 31.71 35 THR D C 1
ATOM 4845 O O . THR D 1 35 ? -39.305 49.719 -1.423 1.00 31.57 35 THR D O 1
ATOM 4849 N N . PHE D 1 36 ? -41.209 49.470 -2.594 1.00 28.11 36 PHE D N 1
ATOM 4850 C CA . PHE D 1 36 ? -40.471 48.906 -3.708 1.00 30.26 36 PHE D CA 1
ATOM 4851 C C . PHE D 1 36 ? -39.525 49.922 -4.338 1.00 32.78 36 PHE D C 1
ATOM 4852 O O . PHE D 1 36 ? -38.487 49.542 -4.895 1.00 32.02 36 PHE D O 1
ATOM 4860 N N . LYS D 1 37 ? -39.864 51.207 -4.286 1.00 35.02 37 LYS D N 1
ATOM 4861 C CA . LYS D 1 37 ? -38.946 52.221 -4.796 1.00 36.51 37 LYS D CA 1
ATOM 4862 C C . LYS D 1 37 ? -37.632 52.202 -4.011 1.00 35.96 37 LYS D C 1
ATOM 4863 O O . LYS D 1 37 ? -36.541 52.176 -4.594 1.00 36.78 37 LYS D O 1
ATOM 4869 N N . GLY D 1 38 ? -37.720 52.186 -2.678 1.00 34.89 38 GLY D N 1
ATOM 4870 C CA . GLY D 1 38 ? -36.511 52.078 -1.879 1.00 32.23 38 GLY D CA 1
ATOM 4871 C C . GLY D 1 38 ? -35.712 50.837 -2.230 1.00 32.29 38 GLY D C 1
ATOM 4872 O O . GLY D 1 38 ? -34.481 50.887 -2.335 1.00 33.09 38 GLY D O 1
ATOM 4873 N N . LEU D 1 39 ? -36.405 49.711 -2.449 1.00 30.04 39 LEU D N 1
ATOM 4874 C CA . LEU D 1 39 ? -35.707 48.469 -2.755 1.00 30.57 39 LEU D CA 1
ATOM 4875 C C . LEU D 1 39 ? -34.987 48.568 -4.086 1.00 30.39 39 LEU D C 1
ATOM 4876 O O . LEU D 1 39 ? -33.826 48.149 -4.209 1.00 31.28 39 LEU D O 1
ATOM 4881 N N . SER D 1 40 ? -35.643 49.153 -5.090 1.00 32.93 40 SER D N 1
ATOM 4882 C CA . SER D 1 40 ? -35.005 49.312 -6.397 1.00 34.28 40 SER D CA 1
ATOM 4883 C C . SER D 1 40 ? -33.845 50.305 -6.347 1.00 33.48 40 SER D C 1
ATOM 4884 O O . SER D 1 40 ? -32.849 50.124 -7.063 1.00 32.23 40 SER D O 1
ATOM 4887 N N . GLN D 1 41 ? -33.944 51.347 -5.509 1.00 32.54 41 GLN D N 1
ATOM 4888 C CA . GLN D 1 41 ? -32.790 52.213 -5.283 1.00 32.62 41 GLN D CA 1
ATOM 4889 C C . GLN D 1 41 ? -31.586 51.405 -4.816 1.00 33.34 41 GLN D C 1
ATOM 4890 O O . GLN D 1 41 ? -30.474 51.554 -5.339 1.00 31.31 41 GLN D O 1
ATOM 4896 N N . ILE D 1 42 ? -31.798 50.525 -3.838 1.00 32.80 42 ILE D N 1
ATOM 4897 C CA . ILE D 1 42 ? -30.722 49.644 -3.394 1.00 30.41 42 ILE D CA 1
ATOM 4898 C C . ILE D 1 42 ? -30.259 48.750 -4.541 1.00 33.66 42 ILE D C 1
ATOM 4899 O O . ILE D 1 42 ? -29.053 48.574 -4.772 1.00 32.62 42 ILE D O 1
ATOM 4904 N N . HIS D 1 43 ? -31.215 48.159 -5.270 1.00 35.36 43 HIS D N 1
ATOM 4905 C CA . HIS D 1 43 ? -30.868 47.203 -6.320 1.00 33.93 43 HIS D CA 1
ATOM 4906 C C . HIS D 1 43 ? -30.181 47.901 -7.488 1.00 33.70 43 HIS D C 1
ATOM 4907 O O . HIS D 1 43 ? -29.240 47.360 -8.075 1.00 36.85 43 HIS D O 1
ATOM 4914 N N . SER D 1 44 ? -30.620 49.110 -7.826 1.00 37.28 44 SER D N 1
ATOM 4915 C CA . SER D 1 44 ? -29.930 49.868 -8.870 1.00 42.03 44 SER D CA 1
ATOM 4916 C C . SER D 1 44 ? -28.458 50.081 -8.519 1.00 38.24 44 SER D C 1
ATOM 4917 O O . SER D 1 44 ? -27.561 49.714 -9.293 1.00 38.22 44 SER D O 1
ATOM 4920 N N . TYR D 1 45 ? -28.187 50.648 -7.335 1.00 39.15 45 TYR D N 1
ATOM 4921 C CA . TYR D 1 45 ? -26.805 50.960 -6.978 1.00 35.60 45 TYR D CA 1
ATOM 4922 C C . TYR D 1 45 ? -25.974 49.692 -6.834 1.00 37.18 45 TYR D C 1
ATOM 4923 O O . TYR D 1 45 ? -24.816 49.645 -7.262 1.00 41.52 45 TYR D O 1
ATOM 4932 N N . MET D 1 46 ? -26.556 48.642 -6.265 1.00 38.23 46 MET D N 1
ATOM 4933 C CA . MET D 1 46 ? -25.815 47.403 -6.055 1.00 37.49 46 MET D CA 1
ATOM 4934 C C . MET D 1 46 ? -25.240 46.860 -7.356 1.00 37.56 46 MET D C 1
ATOM 4935 O O . MET D 1 46 ? -24.045 46.562 -7.451 1.00 38.03 46 MET D O 1
ATOM 4940 N N . PHE D 1 47 ? -26.079 46.714 -8.372 1.00 41.29 47 PHE D N 1
ATOM 4941 C CA . PHE D 1 47 ? -25.719 45.935 -9.548 1.00 44.27 47 PHE D CA 1
ATOM 4942 C C . PHE D 1 47 ? -25.569 46.793 -10.805 1.00 48.14 47 PHE D C 1
ATOM 4943 O O . PHE D 1 47 ? -25.931 46.353 -11.897 1.00 49.09 47 PHE D O 1
ATOM 4951 N N . LYS D 1 48 ? -24.998 48.003 -10.689 1.00 47.44 48 LYS D N 1
ATOM 4952 C CA . LYS D 1 48 ? -25.204 48.995 -11.753 1.00 51.42 48 LYS D CA 1
ATOM 4953 C C . LYS D 1 48 ? -24.465 48.624 -13.021 1.00 55.29 48 LYS D C 1
ATOM 4954 O O . LYS D 1 48 ? -25.032 48.717 -14.126 1.00 64.99 48 LYS D O 1
ATOM 4960 N N . ASP D 1 49 ? -23.221 48.180 -12.944 1.00 55.37 49 ASP D N 1
ATOM 4961 C CA . ASP D 1 49 ? -22.575 47.717 -14.160 1.00 53.38 49 ASP D CA 1
ATOM 4962 C C . ASP D 1 49 ? -22.371 46.208 -14.129 1.00 50.55 49 ASP D C 1
ATOM 4963 O O . ASP D 1 49 ? -21.344 45.690 -14.551 1.00 52.50 49 ASP D O 1
ATOM 4968 N N . ILE D 1 50 ? -23.393 45.502 -13.640 1.00 49.74 50 ILE D N 1
ATOM 4969 C CA . ILE D 1 50 ? -23.368 44.056 -13.454 1.00 50.34 50 ILE D CA 1
ATOM 4970 C C . ILE D 1 50 ? -24.607 43.475 -14.131 1.00 49.62 50 ILE D C 1
ATOM 4971 O O . ILE D 1 50 ? -24.538 42.441 -14.805 1.00 55.97 50 ILE D O 1
ATOM 4976 N N . PHE D 1 51 ? -25.745 44.149 -13.975 1.00 47.72 51 PHE D N 1
ATOM 4977 C CA . PHE D 1 51 ? -27.019 43.695 -14.515 1.00 46.98 51 PHE D CA 1
ATOM 4978 C C . PHE D 1 51 ? -27.669 44.838 -15.283 1.00 54.34 51 PHE D C 1
ATOM 4979 O O . PHE D 1 51 ? -27.813 45.949 -14.748 1.00 51.09 51 PHE D O 1
ATOM 4987 N N . ASP D 1 52 ? -28.076 44.557 -16.532 1.00 55.05 52 ASP D N 1
ATOM 4988 C CA . ASP D 1 52 ? -28.752 45.558 -17.348 1.00 50.78 52 ASP D CA 1
ATOM 4989 C C . ASP D 1 52 ? -30.028 46.028 -16.681 1.00 51.69 52 ASP D C 1
ATOM 4990 O O . ASP D 1 52 ? -30.453 47.180 -16.852 1.00 49.45 52 ASP D O 1
ATOM 4995 N N . PHE D 1 53 ? -30.648 45.145 -15.916 1.00 48.65 53 PHE D N 1
ATOM 4996 C CA . PHE D 1 53 ? -31.931 45.379 -15.286 1.00 49.84 53 PHE D CA 1
ATOM 4997 C C . PHE D 1 53 ? -31.790 45.914 -13.863 1.00 48.13 53 PHE D C 1
ATOM 4998 O O . PHE D 1 53 ? -32.747 45.820 -13.081 1.00 45.84 53 PHE D O 1
ATOM 5006 N N . ASN D 1 54 ? -30.625 46.445 -13.498 1.00 47.23 54 ASN D N 1
ATOM 5007 C CA . ASN D 1 54 ? -30.444 46.944 -12.141 1.00 45.31 54 ASN D CA 1
ATOM 5008 C C . ASN D 1 54 ? -31.549 47.936 -11.790 1.00 45.62 54 ASN D C 1
ATOM 5009 O O . ASN D 1 54 ? -31.828 48.874 -12.542 1.00 44.82 54 ASN D O 1
ATOM 5014 N N . GLY D 1 55 ? -32.215 47.693 -10.662 1.00 39.67 55 GLY D N 1
ATOM 5015 C CA . GLY D 1 55 ? -33.326 48.523 -10.269 1.00 38.43 55 GLY D CA 1
ATOM 5016 C C . GLY D 1 55 ? -34.604 48.289 -11.040 1.00 43.19 55 GLY D C 1
ATOM 5017 O O . GLY D 1 55 ? -35.603 48.960 -10.763 1.00 44.05 55 GLY D O 1
ATOM 5018 N N . GLN D 1 56 ? -34.617 47.350 -11.983 1.00 44.89 56 GLN D N 1
ATOM 5019 C CA . GLN D 1 56 ? -35.734 47.199 -12.914 1.00 52.19 56 GLN D CA 1
ATOM 5020 C C . GLN D 1 56 ? -36.618 46.018 -12.524 1.00 48.79 56 GLN D C 1
ATOM 5021 O O . GLN D 1 56 ? -36.118 44.910 -12.287 1.00 42.17 56 GLN D O 1
ATOM 5027 N N . ILE D 1 57 ? -37.929 46.264 -12.456 1.00 44.04 57 ILE D N 1
ATOM 5028 C CA . ILE D 1 57 ? -38.908 45.184 -12.387 1.00 48.31 57 ILE D CA 1
ATOM 5029 C C . ILE D 1 57 ? -38.703 44.220 -13.553 1.00 45.91 57 ILE D C 1
ATOM 5030 O O . ILE D 1 57 ? -38.458 44.644 -14.685 1.00 49.21 57 ILE D O 1
ATOM 5035 N N . ARG D 1 58 ? -38.776 42.917 -13.276 1.00 46.10 58 ARG D N 1
ATOM 5036 C CA . ARG D 1 58 ? -38.604 41.931 -14.336 1.00 46.23 58 ARG D CA 1
ATOM 5037 C C . ARG D 1 58 ? -39.881 41.800 -15.164 1.00 47.55 58 ARG D C 1
ATOM 5038 O O . ARG D 1 58 ? -40.993 42.087 -14.706 1.00 43.59 58 ARG D O 1
ATOM 5046 N N . ASN D 1 59 ? -39.710 41.342 -16.399 1.00 48.98 59 ASN D N 1
ATOM 5047 C CA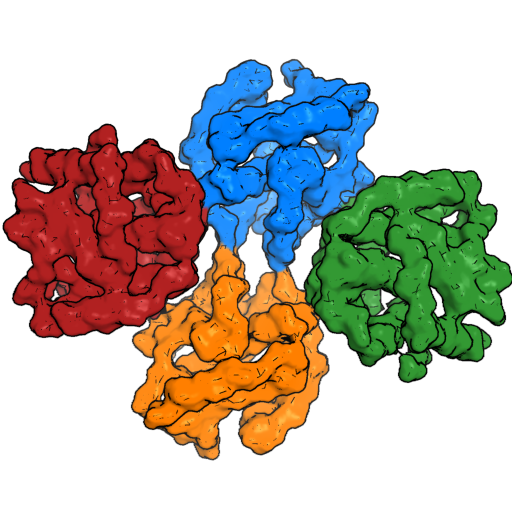 . ASN D 1 59 ? -40.830 41.205 -17.313 1.00 53.80 59 ASN D CA 1
ATOM 5048 C C . ASN D 1 59 ? -41.085 39.766 -17.726 1.00 54.00 59 ASN D C 1
ATOM 5049 O O . ASN D 1 59 ? -41.989 39.521 -18.527 1.00 57.55 59 ASN D O 1
ATOM 5054 N N . VAL D 1 60 ? -40.319 38.814 -17.217 1.00 54.47 60 VAL D N 1
ATOM 5055 C CA . VAL D 1 60 ? -40.569 37.404 -17.460 1.00 53.92 60 VAL D CA 1
ATOM 5056 C C . VAL D 1 60 ? -40.720 36.714 -16.111 1.00 59.45 60 VAL D C 1
ATOM 5057 O O . VAL D 1 60 ? -40.195 37.181 -15.092 1.00 58.81 60 VAL D O 1
ATOM 5061 N N . ASN D 1 61 ? -41.454 35.603 -16.106 1.00 54.78 61 ASN D N 1
ATOM 5062 C CA . ASN D 1 61 ? -41.629 34.842 -14.879 1.00 56.06 61 ASN D CA 1
ATOM 5063 C C . ASN D 1 61 ? -40.330 34.155 -14.483 1.00 62.35 61 ASN D C 1
ATOM 5064 O O . ASN D 1 61 ? -39.446 33.908 -15.308 1.00 67.07 61 ASN D O 1
ATOM 5069 N N . ILE D 1 62 ? -40.226 33.840 -13.196 1.00 62.19 62 ILE D N 1
ATOM 5070 C CA . ILE D 1 62 ? -38.958 33.402 -12.627 1.00 67.36 62 ILE D CA 1
ATOM 5071 C C . ILE D 1 62 ? -38.685 31.956 -13.016 1.00 76.71 62 ILE D C 1
ATOM 5072 O O . ILE D 1 62 ? -39.552 31.081 -12.869 1.00 75.39 62 ILE D O 1
ATOM 5077 N N . SER D 1 63 ? -37.483 31.732 -13.567 1.00 80.41 63 SER D N 1
ATOM 5078 C CA . SER D 1 63 ? -36.755 30.465 -13.660 1.00 83.46 63 SER D CA 1
ATOM 5079 C C . SER D 1 63 ? -37.597 29.215 -13.896 1.00 84.73 63 SER D C 1
ATOM 5080 O O . SER D 1 63 ? -38.144 29.017 -14.988 1.00 86.34 63 SER D O 1
ATOM 5083 N N . LYS D 1 64 ? -37.692 28.369 -12.875 1.00 82.64 64 LYS D N 1
ATOM 5084 C CA . LYS D 1 64 ? -37.981 26.954 -13.069 1.00 85.69 64 LYS D CA 1
ATOM 5085 C C . LYS D 1 64 ? -38.623 26.418 -11.788 1.00 81.36 64 LYS D C 1
ATOM 5086 O O . LYS D 1 64 ? -39.177 27.188 -10.993 1.00 74.80 64 LYS D O 1
ATOM 5092 N N . ASN D 1 65 ? -38.567 25.093 -11.608 1.00 80.22 65 ASN D N 1
ATOM 5093 C CA . ASN D 1 65 ? -38.886 24.445 -10.343 1.00 73.17 65 ASN D CA 1
ATOM 5094 C C . ASN D 1 65 ? -40.363 24.564 -10.005 1.00 71.17 65 ASN D C 1
ATOM 5095 O O . ASN D 1 65 ? -41.168 25.002 -10.834 1.00 74.81 65 ASN D O 1
ATOM 5100 N N . ASN D 1 66 ? -40.725 24.168 -8.787 1.00 68.55 66 ASN D N 1
ATOM 5101 C CA . ASN D 1 66 ? -42.032 24.448 -8.205 1.00 64.78 66 ASN D CA 1
ATOM 5102 C C . ASN D 1 66 ? -42.035 25.764 -7.452 1.00 60.24 66 ASN D C 1
ATOM 5103 O O . ASN D 1 66 ? -42.543 25.849 -6.331 1.00 66.22 66 ASN D O 1
ATOM 5108 N N . SER D 1 67 ? -41.430 26.803 -8.018 1.00 61.50 67 SER D N 1
ATOM 5109 C CA . SER D 1 67 ? -41.363 28.110 -7.383 1.00 64.69 67 SER D CA 1
ATOM 5110 C C . SER D 1 67 ? -42.575 28.929 -7.796 1.00 55.26 67 SER D C 1
ATOM 5111 O O . SER D 1 67 ? -42.928 28.960 -8.978 1.00 63.00 67 SER D O 1
ATOM 5114 N N . MET D 1 68 ? -43.214 29.576 -6.825 1.00 51.47 68 MET D N 1
ATOM 5115 C CA . MET D 1 68 ? -44.464 30.302 -7.048 1.00 55.57 68 MET D CA 1
ATOM 5116 C C . MET D 1 68 ? -44.308 31.751 -6.587 1.00 47.79 68 MET D C 1
ATOM 5117 O O . MET D 1 68 ? -44.953 32.183 -5.626 1.00 49.65 68 MET D O 1
ATOM 5122 N N . PHE D 1 69 ? -43.459 32.499 -7.289 1.00 44.36 69 PHE D N 1
ATOM 5123 C CA . PHE D 1 69 ? -43.351 33.939 -7.135 1.00 44.95 69 PHE D CA 1
ATOM 5124 C C . PHE D 1 69 ? -44.401 34.655 -7.997 1.00 40.12 69 PHE D C 1
ATOM 5125 O O . PHE D 1 69 ? -45.007 34.070 -8.895 1.00 39.37 69 PHE D O 1
ATOM 5133 N N . CYS D 1 70 ? -44.592 35.950 -7.729 1.00 33.58 70 CYS D N 1
ATOM 5134 C CA . CYS D 1 70 ? -45.613 36.729 -8.426 1.00 40.22 70 CYS D CA 1
ATOM 5135 C C . CYS D 1 70 ? -45.443 36.656 -9.936 1.00 37.33 70 CYS D C 1
ATOM 5136 O O . CYS D 1 70 ? -44.324 36.636 -10.457 1.00 35.37 70 CYS D O 1
ATOM 5139 N N . LEU D 1 71 ? -46.574 36.614 -10.638 1.00 39.42 71 LEU D N 1
ATOM 5140 C CA . LEU D 1 71 ? -46.543 36.641 -12.093 1.00 41.92 71 LEU D CA 1
ATOM 5141 C C . LEU D 1 71 ? -46.070 38.005 -12.575 1.00 41.51 71 LEU D C 1
ATOM 5142 O O . LEU D 1 71 ? -46.408 39.042 -11.992 1.00 39.58 71 LEU D O 1
ATOM 5147 N N . ALA D 1 72 ? -45.278 37.987 -13.651 1.00 38.17 72 ALA D N 1
ATOM 5148 C CA . ALA D 1 72 ? -44.667 39.208 -14.161 1.00 42.05 72 ALA D CA 1
ATOM 5149 C C . ALA D 1 72 ? -45.711 40.199 -14.653 1.00 45.59 72 ALA D C 1
ATOM 5150 O O . ALA D 1 72 ? -45.594 41.404 -14.401 1.00 42.10 72 ALA D O 1
ATOM 5152 N N . ARG D 1 73 ? -46.750 39.708 -15.340 1.00 46.58 73 ARG D N 1
ATOM 5153 C CA . ARG D 1 73 ? -47.752 40.601 -15.916 1.00 40.14 73 ARG D CA 1
ATOM 5154 C C . ARG D 1 73 ? -48.468 41.429 -14.855 1.00 43.73 73 ARG D C 1
ATOM 5155 O O . ARG D 1 73 ? -48.923 42.538 -15.148 1.00 49.30 73 ARG D O 1
ATOM 5163 N N . TYR D 1 74 ? -48.573 40.939 -13.619 1.00 42.17 74 TYR D N 1
ATOM 5164 C CA . TYR D 1 74 ? -49.239 41.709 -12.576 1.00 40.63 74 TYR D CA 1
ATOM 5165 C C . TYR D 1 74 ? -48.254 42.277 -11.555 1.00 40.20 74 TYR D C 1
ATOM 5166 O O . TYR D 1 74 ? -48.676 42.868 -10.554 1.00 40.08 74 TYR D O 1
ATOM 5175 N N . LEU D 1 75 ? -46.956 42.152 -11.816 1.00 39.90 75 LEU D N 1
ATOM 5176 C CA . LEU D 1 75 ? -45.950 42.481 -10.817 1.00 41.08 75 LEU D CA 1
ATOM 5177 C C . LEU D 1 75 ? -46.021 43.946 -10.386 1.00 45.33 75 LEU D C 1
ATOM 5178 O O . LEU D 1 75 ? -46.013 44.252 -9.186 1.00 41.56 75 LEU D O 1
ATOM 5183 N N . LYS D 1 76 ? -46.132 44.866 -11.350 1.00 44.48 76 LYS D N 1
ATOM 5184 C CA . LYS D 1 76 ? -46.084 46.290 -11.002 1.00 43.38 76 LYS D CA 1
ATOM 5185 C C . LYS D 1 76 ? -47.265 46.683 -10.136 1.00 41.10 76 LYS D C 1
ATOM 5186 O O . LYS D 1 76 ? -47.130 47.525 -9.237 1.00 47.14 76 LYS D O 1
ATOM 5192 N N . GLN D 1 77 ? -48.430 46.066 -10.350 1.00 42.21 77 GLN D N 1
ATOM 5193 C CA . GLN D 1 77 ? -49.584 46.421 -9.538 1.00 46.99 77 GLN D CA 1
ATOM 5194 C C . GLN D 1 77 ? -49.544 45.747 -8.167 1.00 44.60 77 GLN D C 1
ATOM 5195 O O . GLN D 1 77 ? -49.855 46.378 -7.153 1.00 44.72 77 GLN D O 1
ATOM 5201 N N . ASN D 1 78 ? -49.170 44.468 -8.116 1.00 41.90 78 ASN D N 1
ATOM 5202 C CA . ASN D 1 78 ? -49.067 43.791 -6.825 1.00 41.41 78 ASN D CA 1
ATOM 5203 C C . ASN D 1 78 ? -48.043 44.474 -5.911 1.00 39.10 78 ASN D C 1
ATOM 5204 O O . ASN D 1 78 ? -48.221 44.508 -4.684 1.00 38.29 78 ASN D O 1
ATOM 5209 N N . LEU D 1 79 ? -46.991 45.061 -6.491 1.00 42.07 79 LEU D N 1
ATOM 5210 C CA . LEU D 1 79 ? -45.995 45.760 -5.681 1.00 38.93 79 LEU D CA 1
ATOM 5211 C C . LEU D 1 79 ? -46.569 46.992 -5.011 1.00 38.46 79 LEU D C 1
ATOM 5212 O O . LEU D 1 79 ? -46.133 47.356 -3.912 1.00 41.85 79 LEU D O 1
ATOM 5217 N N . GLU D 1 80 ? -47.542 47.649 -5.641 1.00 38.98 80 GLU D N 1
ATOM 5218 C CA . GLU D 1 80 ? -48.149 48.795 -4.984 1.00 40.73 80 GLU D CA 1
ATOM 5219 C C . GLU D 1 80 ? -48.978 48.358 -3.790 1.00 41.49 80 GLU D C 1
ATOM 5220 O O . GLU D 1 80 ? -49.039 49.081 -2.787 1.00 41.85 80 GLU D O 1
ATOM 5226 N N . ILE D 1 81 ? -49.611 47.182 -3.876 1.00 37.74 81 ILE D N 1
ATOM 5227 C CA . ILE D 1 81 ? -50.346 46.667 -2.725 1.00 41.53 81 ILE D CA 1
ATOM 5228 C C . ILE D 1 81 ? -49.384 46.291 -1.616 1.00 37.89 81 ILE D C 1
ATOM 5229 O O . ILE D 1 81 ? -49.672 46.494 -0.425 1.00 37.69 81 ILE D O 1
ATOM 5234 N N . ILE D 1 82 ? -48.224 45.726 -1.970 1.00 36.97 82 ILE D N 1
ATOM 5235 C CA . ILE D 1 82 ? -47.194 45.451 -0.974 1.00 36.53 82 ILE D CA 1
ATOM 5236 C C . ILE D 1 82 ? -46.735 46.750 -0.319 1.00 35.57 82 ILE D C 1
ATOM 5237 O O . ILE D 1 82 ? -46.644 46.843 0.907 1.00 35.93 82 ILE D O 1
ATOM 5242 N N . ASP D 1 83 ? -46.468 47.783 -1.131 1.00 38.45 83 ASP D N 1
ATOM 5243 C CA . ASP D 1 83 ? -46.105 49.102 -0.609 1.00 36.68 83 ASP D CA 1
ATOM 5244 C C . ASP D 1 83 ? -47.113 49.601 0.412 1.00 40.23 83 ASP D C 1
ATOM 5245 O O . ASP D 1 83 ? -46.737 50.258 1.388 1.00 40.08 83 ASP D O 1
ATOM 5250 N N . ASN D 1 84 ? -48.390 49.285 0.224 1.00 41.85 84 ASN D N 1
ATOM 5251 C CA . ASN D 1 84 ? -49.413 49.823 1.108 1.00 40.85 84 ASN D CA 1
ATOM 5252 C C . ASN D 1 84 ? -49.506 49.096 2.446 1.00 40.81 84 ASN D C 1
ATOM 5253 O O . ASN D 1 84 ? -50.187 49.589 3.350 1.00 38.77 84 ASN D O 1
ATOM 5258 N N . MET D 1 85 ? -48.864 47.940 2.599 1.00 39.13 85 MET D N 1
ATOM 5259 C CA . MET D 1 85 ? -48.858 47.280 3.898 1.00 37.41 85 MET D CA 1
ATOM 5260 C C . MET D 1 85 ? -48.104 48.147 4.905 1.00 36.60 85 MET D C 1
ATOM 5261 O O . MET D 1 85 ? -47.160 48.855 4.552 1.00 37.32 85 MET D O 1
ATOM 5266 N N . LYS D 1 86 ? -48.542 48.104 6.165 1.00 39.45 86 LYS D N 1
ATOM 5267 C CA . LYS D 1 86 ? -47.896 48.860 7.238 1.00 41.46 86 LYS D CA 1
ATOM 5268 C C . LYS D 1 86 ? -46.510 48.303 7.565 1.00 39.00 86 LYS D C 1
ATOM 5269 O O . LYS D 1 86 ? -46.231 47.116 7.386 1.00 38.75 86 LYS D O 1
ATOM 5275 N N . HIS D 1 87 ? -45.632 49.166 8.070 1.00 36.29 87 HIS D N 1
ATOM 5276 C CA . HIS D 1 87 ? -44.345 48.701 8.556 1.00 37.99 87 HIS D CA 1
ATOM 5277 C C . HIS D 1 87 ? -43.948 49.472 9.817 1.00 37.09 87 HIS D C 1
ATOM 5278 O O . HIS D 1 87 ? -42.864 50.033 9.920 1.00 36.81 87 HIS D O 1
ATOM 5285 N N . ASP D 1 88 ? -44.840 49.442 10.820 1.00 38.28 88 ASP D N 1
ATOM 5286 C CA . ASP D 1 88 ? -44.648 50.044 12.139 1.00 40.14 88 ASP D CA 1
ATOM 5287 C C . ASP D 1 88 ? -44.097 49.050 13.162 1.00 36.50 88 ASP D C 1
ATOM 5288 O O . ASP D 1 88 ? -43.125 49.354 13.856 1.00 41.24 88 ASP D O 1
ATOM 5293 N N . THR D 1 89 ? -44.718 47.883 13.294 1.00 34.34 89 THR D N 1
ATOM 5294 C CA . THR D 1 89 ? -44.306 46.880 14.267 1.00 37.13 89 THR D CA 1
ATOM 5295 C C . THR D 1 89 ? -43.355 45.869 13.637 1.00 36.17 89 THR D C 1
ATOM 5296 O O . THR D 1 89 ? -43.255 45.752 12.413 1.00 35.43 89 THR D O 1
ATOM 5300 N N . PHE D 1 90 ? -42.672 45.118 14.504 1.00 32.94 90 PHE D N 1
ATOM 5301 C CA . PHE D 1 90 ? -41.845 44.010 14.038 1.00 36.09 90 PHE D CA 1
ATOM 5302 C C . PHE D 1 90 ? -42.666 43.037 13.206 1.00 32.01 90 PHE D C 1
ATOM 5303 O O . PHE D 1 90 ? -42.239 42.616 12.132 1.00 31.50 90 PHE D O 1
ATOM 5311 N N . ASP D 1 91 ? -43.860 42.697 13.685 1.00 34.16 91 ASP D N 1
ATOM 5312 C CA . ASP D 1 91 ? -44.679 41.716 12.994 1.00 32.89 91 ASP D CA 1
ATOM 5313 C C . ASP D 1 91 ? -45.093 42.218 11.621 1.00 35.55 91 ASP D C 1
ATOM 5314 O O . ASP D 1 91 ? -45.117 41.439 10.653 1.00 34.11 91 ASP D O 1
ATOM 5319 N N . GLN D 1 92 ? -45.405 43.517 11.511 1.00 34.64 92 GLN D N 1
ATOM 5320 C CA . GLN D 1 92 ? -45.741 44.107 10.216 1.00 31.78 92 GLN D CA 1
ATOM 5321 C C . GLN D 1 92 ? -44.542 44.105 9.279 1.00 27.43 92 GLN D C 1
ATOM 5322 O O . GLN D 1 92 ? -44.682 43.834 8.081 1.00 32.45 92 GLN D O 1
ATOM 5328 N N . ILE D 1 93 ? -43.355 44.408 9.808 1.00 29.19 93 ILE D N 1
ATOM 5329 C CA . ILE D 1 93 ? -42.170 44.525 8.965 1.00 28.15 93 ILE D CA 1
ATOM 5330 C C . ILE D 1 93 ? -41.804 43.174 8.350 1.00 25.22 93 ILE D C 1
ATOM 5331 O O . ILE D 1 93 ? -41.459 43.087 7.166 1.00 27.80 93 ILE D O 1
ATOM 5336 N N . ILE D 1 94 ? -41.877 42.095 9.131 1.00 28.36 94 ILE D N 1
ATOM 5337 C CA . ILE D 1 94 ? -41.597 40.779 8.554 1.00 26.30 94 ILE D CA 1
ATOM 5338 C C . ILE D 1 94 ? -42.715 40.363 7.594 1.00 28.76 94 ILE D C 1
ATOM 5339 O O . ILE D 1 94 ? -42.449 39.805 6.518 1.00 26.26 94 ILE D O 1
ATOM 5344 N N . ASP D 1 95 ? -43.978 40.652 7.939 1.00 27.15 95 ASP D N 1
ATOM 5345 C CA . ASP D 1 95 ? -45.051 40.410 6.972 1.00 30.33 95 ASP D CA 1
ATOM 5346 C C . ASP D 1 95 ? -44.735 41.027 5.614 1.00 27.60 95 ASP D C 1
ATOM 5347 O O . ASP D 1 95 ? -44.885 40.372 4.574 1.00 28.42 95 ASP D O 1
ATOM 5352 N N . LYS D 1 96 ? -44.272 42.285 5.601 1.00 27.31 96 LYS D N 1
ATOM 5353 C CA . LYS D 1 96 ? -43.999 42.944 4.324 1.00 25.87 96 LYS D CA 1
ATOM 5354 C C . LYS D 1 96 ? -42.802 42.322 3.620 1.00 23.87 96 LYS D C 1
ATOM 5355 O O . LYS D 1 96 ? -42.832 42.091 2.406 1.00 26.69 96 LYS D O 1
ATOM 5361 N N . TYR D 1 97 ? -41.725 42.071 4.366 1.00 24.41 97 TYR D N 1
ATOM 5362 C CA . TYR D 1 97 ? -40.586 41.316 3.834 1.00 25.62 97 TYR D CA 1
ATOM 5363 C C . TYR D 1 97 ? -41.023 39.999 3.202 1.00 23.96 97 TYR D C 1
ATOM 5364 O O . TYR D 1 97 ? -40.553 39.630 2.126 1.00 22.73 97 TYR D O 1
ATOM 5373 N N . VAL D 1 98 ? -41.893 39.256 3.889 1.00 25.32 98 VAL D N 1
ATOM 5374 C CA . VAL D 1 98 ? -42.362 37.969 3.380 1.00 24.03 98 VAL D CA 1
ATOM 5375 C C . VAL D 1 98 ? -43.126 38.147 2.070 1.00 26.82 98 VAL D C 1
ATOM 5376 O O . VAL D 1 98 ? -42.904 37.410 1.105 1.00 25.15 98 VAL D O 1
ATOM 5380 N N . GLU D 1 99 ? -44.059 39.106 2.022 1.00 26.68 99 GLU D N 1
ATOM 5381 C CA . GLU D 1 99 ? -44.801 39.322 0.776 1.00 27.81 99 GLU D CA 1
ATOM 5382 C C . GLU D 1 99 ? -43.884 39.837 -0.323 1.00 26.21 99 GLU D C 1
ATOM 5383 O O . GLU D 1 99 ? -44.008 39.420 -1.479 1.00 27.31 99 GLU D O 1
ATOM 5389 N N . MET D 1 100 ? -42.920 40.691 0.033 1.00 27.23 100 MET D N 1
ATOM 5390 C CA . MET D 1 100 ? -42.004 41.224 -0.970 1.00 27.20 100 MET D CA 1
ATOM 5391 C C . MET D 1 100 ? -41.146 40.123 -1.556 1.00 29.87 100 MET D C 1
ATOM 5392 O O . MET D 1 100 ? -40.897 40.101 -2.771 1.00 31.94 100 MET D O 1
ATOM 5397 N N . ASN D 1 101 ? -40.686 39.189 -0.716 1.00 27.75 101 ASN D N 1
ATOM 5398 C CA . ASN D 1 101 ? -39.902 38.076 -1.247 1.00 27.71 101 ASN D CA 1
ATOM 5399 C C . ASN D 1 101 ? -40.763 37.161 -2.117 1.00 28.00 101 ASN D C 1
ATOM 5400 O O . ASN D 1 101 ? -40.292 36.632 -3.135 1.00 28.53 101 ASN D O 1
ATOM 5405 N N . ILE D 1 102 ? -42.025 36.957 -1.732 1.00 26.83 102 ILE D N 1
ATOM 5406 C CA . ILE D 1 102 ? -42.917 36.166 -2.582 1.00 31.56 102 ILE D CA 1
ATOM 5407 C C . ILE D 1 102 ? -43.004 36.774 -3.977 1.00 29.67 102 ILE D C 1
ATOM 5408 O O . ILE D 1 102 ? -42.925 36.056 -4.976 1.00 33.36 102 ILE D O 1
ATOM 5413 N N . CYS D 1 103 ? -43.101 38.106 -4.073 1.00 28.68 103 CYS D N 1
ATOM 5414 C CA . CYS D 1 103 ? -43.194 38.739 -5.393 1.00 32.91 103 CYS D CA 1
ATOM 5415 C C . CYS D 1 103 ? -41.867 38.778 -6.150 1.00 31.25 103 CYS D C 1
ATOM 5416 O O . CYS D 1 103 ? -41.890 38.826 -7.380 1.00 35.29 103 CYS D O 1
ATOM 5419 N N . HIS D 1 104 ? -40.719 38.781 -5.465 1.00 31.46 104 HIS D N 1
ATOM 5420 C CA . HIS D 1 104 ? -39.433 38.492 -6.094 1.00 32.98 104 HIS D CA 1
ATOM 5421 C C . HIS D 1 104 ? -39.233 39.383 -7.341 1.00 36.54 104 HIS D C 1
ATOM 5422 O O . HIS D 1 104 ? -39.105 38.871 -8.448 1.00 33.73 104 HIS D O 1
ATOM 5429 N N . PRO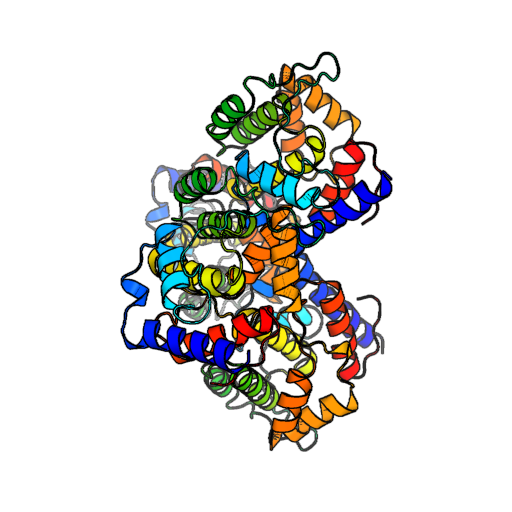 D 1 105 ? -39.217 40.703 -7.162 1.00 33.66 105 PRO D N 1
ATOM 5430 C CA . PRO D 1 105 ? -39.495 41.590 -8.315 1.00 38.84 105 PRO D CA 1
ATOM 5431 C C . PRO D 1 105 ? -38.389 41.679 -9.345 1.00 35.38 105 PRO D C 1
ATOM 5432 O O . PRO D 1 105 ? -38.667 42.110 -10.465 1.00 43.89 105 PRO D O 1
ATOM 5436 N N . PHE D 1 106 ? -37.161 41.290 -9.033 1.00 37.93 106 PHE D N 1
ATOM 5437 C CA . PHE D 1 106 ? -36.061 41.401 -9.984 1.00 37.21 106 PHE D CA 1
ATOM 5438 C C . PHE D 1 106 ? -35.741 40.051 -10.602 1.00 41.38 106 PHE D C 1
ATOM 5439 O O . PHE D 1 106 ? -36.085 38.994 -10.072 1.00 42.75 106 PHE D O 1
ATOM 5447 N N . ARG D 1 107 ? -35.037 40.105 -11.729 1.00 43.22 107 ARG D N 1
ATOM 5448 C CA . ARG D 1 107 ? -34.564 38.882 -12.373 1.00 45.39 107 ARG D CA 1
ATOM 5449 C C . ARG D 1 107 ? -33.553 38.164 -11.500 1.00 42.43 107 ARG D C 1
ATOM 5450 O O . ARG D 1 107 ? -33.590 36.938 -11.361 1.00 41.57 107 ARG D O 1
ATOM 5458 N N . GLU D 1 108 ? -32.598 38.911 -10.955 1.00 41.29 108 GLU D N 1
ATOM 5459 C CA . GLU D 1 108 ? -31.619 38.391 -10.015 1.00 42.62 108 GLU D CA 1
ATOM 5460 C C . GLU D 1 108 ? -31.431 39.431 -8.927 1.00 38.62 108 GLU D C 1
ATOM 5461 O O . GLU D 1 108 ? -31.867 40.579 -9.060 1.00 36.97 108 GLU D O 1
ATOM 5467 N N . GLY D 1 109 ? -30.766 39.023 -7.845 1.00 33.52 109 GLY D N 1
ATOM 5468 C CA . GLY D 1 109 ? -30.428 39.964 -6.800 1.00 34.33 109 GLY D CA 1
ATOM 5469 C C . GLY D 1 109 ? -31.514 40.203 -5.784 1.00 33.02 109 GLY D C 1
ATOM 5470 O O . GLY D 1 109 ? -31.411 41.153 -4.998 1.00 30.01 109 GLY D O 1
ATOM 5471 N N . ASN D 1 110 ? -32.543 39.352 -5.752 1.00 29.75 110 ASN D N 1
ATOM 5472 C CA . ASN D 1 110 ? -33.644 39.555 -4.813 1.00 30.00 110 ASN D CA 1
ATOM 5473 C C . ASN D 1 110 ? -33.190 39.334 -3.372 1.00 28.09 110 ASN D C 1
ATOM 5474 O O . ASN D 1 110 ? -33.439 40.167 -2.498 1.00 28.49 110 ASN D O 1
ATOM 5479 N N . GLY D 1 111 ? -32.498 38.230 -3.111 1.00 32.35 111 GLY D N 1
ATOM 5480 C CA . GLY D 1 111 ? -32.137 37.905 -1.735 1.00 31.01 111 GLY D CA 1
ATOM 5481 C C . GLY D 1 111 ? -31.246 38.949 -1.094 1.00 30.00 111 GLY D C 1
ATOM 5482 O O . GLY D 1 111 ? -31.543 39.455 -0.005 1.00 25.65 111 GLY D O 1
ATOM 5483 N N . ARG D 1 112 ? -30.144 39.295 -1.769 1.00 28.70 112 ARG D N 1
ATOM 5484 C CA . ARG D 1 112 ? -29.175 40.209 -1.176 1.00 25.29 112 ARG D CA 1
ATOM 5485 C C . ARG D 1 112 ? -29.718 41.630 -1.091 1.00 28.16 112 ARG D C 1
ATOM 5486 O O . ARG D 1 112 ? -29.497 42.315 -0.090 1.00 29.45 112 ARG D O 1
ATOM 5494 N N . SER D 1 113 ? -30.419 42.103 -2.126 1.00 27.89 113 SER D N 1
ATOM 5495 C CA . SER D 1 113 ? -30.932 43.471 -2.077 1.00 24.92 113 SER D CA 1
ATOM 5496 C C . SER D 1 113 ? -32.008 43.619 -1.012 1.00 25.43 113 SER D C 1
ATOM 5497 O O . SER D 1 113 ? -32.022 44.613 -0.275 1.00 29.63 113 SER D O 1
ATOM 5500 N N . MET D 1 114 ? -32.898 42.630 -0.893 1.00 23.27 114 MET D N 1
ATOM 5501 C CA . MET D 1 114 ? -33.976 42.718 0.087 1.00 22.69 114 MET D CA 1
ATOM 5502 C C . MET D 1 114 ? -33.454 42.686 1.521 1.00 24.03 114 MET D C 1
ATOM 5503 O O . MET D 1 114 ? -34.128 43.177 2.432 1.00 23.19 114 MET D O 1
ATOM 5508 N N . ARG D 1 115 ? -32.273 42.110 1.749 1.00 24.38 115 ARG D N 1
ATOM 5509 C CA . ARG D 1 115 ? -31.768 42.039 3.124 1.00 29.27 115 ARG D CA 1
ATOM 5510 C C . ARG D 1 115 ? -31.245 43.387 3.605 1.00 22.99 115 ARG D C 1
ATOM 5511 O O . ARG D 1 115 ? -31.532 43.782 4.743 1.00 24.69 115 ARG D O 1
ATOM 5519 N N . ILE D 1 116 ? -30.493 44.111 2.763 1.00 24.08 116 ILE D N 1
ATOM 5520 C CA . ILE D 1 116 ? -30.164 45.514 3.072 1.00 25.28 116 ILE D CA 1
ATOM 5521 C C . ILE D 1 116 ? -31.438 46.311 3.318 1.00 24.13 116 ILE D C 1
ATOM 5522 O O . ILE D 1 116 ? -31.556 47.029 4.312 1.00 26.22 116 ILE D O 1
ATOM 5527 N N . TRP D 1 117 ? -32.438 46.118 2.453 1.00 26.18 117 TRP D N 1
ATOM 5528 C CA . TRP D 1 117 ? -33.712 46.827 2.535 1.00 25.13 117 TRP D CA 1
ATOM 5529 C C . TRP D 1 117 ? -34.423 46.563 3.855 1.00 24.81 117 TRP D C 1
ATOM 5530 O O . TRP D 1 117 ? -34.940 47.486 4.495 1.00 27.26 117 TRP D O 1
ATOM 5541 N N . LEU D 1 118 ? -34.490 45.298 4.260 1.00 24.91 118 LEU D N 1
ATOM 5542 C CA . LEU D 1 118 ? -35.185 44.969 5.494 1.00 25.45 118 LEU D CA 1
ATOM 5543 C C . LEU D 1 118 ? -34.442 45.538 6.711 1.00 26.41 118 LEU D C 1
ATOM 5544 O O . LEU D 1 118 ? -35.071 45.994 7.678 1.00 23.75 118 LEU D O 1
ATOM 5549 N N . ASP D 1 119 ? -33.100 45.541 6.663 1.00 26.46 119 ASP D N 1
ATOM 5550 C CA . ASP D 1 119 ? -32.307 46.168 7.726 1.00 23.63 119 ASP D CA 1
ATOM 5551 C C . ASP D 1 119 ? -32.628 47.660 7.864 1.00 27.44 119 ASP D C 1
ATOM 5552 O O . ASP D 1 119 ? -32.736 48.171 8.983 1.00 29.40 119 ASP D O 1
ATOM 5557 N N . LEU D 1 120 ? -32.805 48.376 6.742 1.00 25.51 120 LEU D N 1
ATOM 5558 C CA . LEU D 1 120 ? -33.128 49.802 6.829 1.00 24.54 120 LEU D CA 1
ATOM 5559 C C . LEU D 1 120 ? -34.509 50.031 7.418 1.00 27.78 120 LEU D C 1
ATOM 5560 O O . LEU D 1 120 ? -34.714 51.008 8.145 1.00 30.63 120 LEU D O 1
ATOM 5565 N N . ILE D 1 121 ? -35.475 49.152 7.122 1.00 24.63 121 ILE D N 1
ATOM 5566 C CA . ILE D 1 121 ? -36.786 49.297 7.744 1.00 26.18 121 ILE D CA 1
ATOM 5567 C C . ILE D 1 121 ? -36.671 49.125 9.247 1.00 28.71 121 ILE D C 1
ATOM 5568 O O . ILE D 1 121 ? -37.167 49.943 10.028 1.00 32.56 121 ILE D O 1
ATOM 5573 N N . LEU D 1 122 ? -36.045 48.035 9.676 1.00 30.34 122 LEU D N 1
ATOM 5574 C CA . LEU D 1 122 ? -35.940 47.791 11.111 1.00 31.79 122 LEU D CA 1
ATOM 5575 C C . LEU D 1 122 ? -35.139 48.881 11.800 1.00 28.15 122 LEU D C 1
ATOM 5576 O O . LEU D 1 122 ? -35.457 49.251 12.926 1.00 30.34 122 LEU D O 1
ATOM 5581 N N . LYS D 1 123 ? -34.121 49.426 11.128 1.00 30.41 123 LYS D N 1
ATOM 5582 C CA . LYS D 1 123 ? -33.306 50.486 11.724 1.00 33.73 123 LYS D CA 1
ATOM 5583 C C . LYS D 1 123 ? -34.152 51.723 12.023 1.00 34.69 123 LYS D C 1
ATOM 5584 O O . LYS D 1 123 ? -34.141 52.238 13.145 1.00 35.40 123 LYS D O 1
ATOM 5590 N N . LYS D 1 124 ? -34.930 52.183 11.041 1.00 34.25 124 LYS D N 1
ATOM 5591 C CA . LYS D 1 124 ? -35.739 53.376 11.245 1.00 34.22 124 LYS D CA 1
ATOM 5592 C C . LYS D 1 124 ? -36.901 53.102 12.187 1.00 35.79 124 LYS D C 1
ATOM 5593 O O . LYS D 1 124 ? -37.200 53.915 13.067 1.00 38.32 124 LYS D O 1
ATOM 5599 N N . GLN D 1 125 ? -37.552 51.956 12.042 1.00 32.87 125 GLN D N 1
ATOM 5600 C CA . GLN D 1 125 ? -38.772 51.739 12.804 1.00 33.25 125 GLN D CA 1
ATOM 5601 C C . GLN D 1 125 ? -38.483 51.265 14.216 1.00 34.49 125 GLN D C 1
ATOM 5602 O O . GLN D 1 125 ? -39.268 51.555 15.124 1.00 33.25 125 GLN D O 1
ATOM 5608 N N . LEU D 1 126 ? -37.358 50.572 14.432 1.00 33.64 126 LEU D N 1
ATOM 5609 C CA . LEU D 1 126 ? -37.109 49.924 15.716 1.00 34.29 126 LEU D CA 1
ATOM 5610 C C . LEU D 1 126 ? -35.663 50.018 16.202 1.00 32.63 126 LEU D C 1
ATOM 5611 O O . LEU D 1 126 ? -35.323 49.348 17.177 1.00 35.74 126 LEU D O 1
ATOM 5616 N N . ASN D 1 127 ? -34.797 50.796 15.539 1.00 33.53 127 ASN D N 1
ATOM 5617 C CA . ASN D 1 127 ? -33.389 50.991 15.956 1.00 37.27 127 ASN D CA 1
ATOM 5618 C C . ASN D 1 127 ? -32.648 49.676 16.191 1.00 34.12 127 ASN D C 1
ATOM 5619 O O . ASN D 1 127 ? -31.863 49.540 17.129 1.00 32.51 127 ASN D O 1
ATOM 5624 N N . VAL D 1 128 ? -32.863 48.717 15.293 1.00 32.39 128 VAL D N 1
ATOM 5625 C CA . VAL D 1 128 ? -32.146 47.453 15.299 1.00 31.18 128 VAL D CA 1
ATOM 5626 C C . VAL D 1 128 ? -31.919 47.059 13.848 1.00 30.64 128 VAL D C 1
ATOM 5627 O O . VAL D 1 128 ? -32.584 47.558 12.942 1.00 31.90 128 VAL D O 1
ATOM 5631 N N . VAL D 1 129 ? -30.952 46.168 13.627 1.00 29.97 129 VAL D N 1
ATOM 5632 C CA . VAL D 1 129 ? -30.811 45.463 12.363 1.00 29.55 129 VAL D CA 1
ATOM 5633 C C . VAL D 1 129 ? -30.736 43.971 12.658 1.00 31.39 129 VAL D C 1
ATOM 5634 O O . VAL D 1 129 ? -30.694 43.549 13.811 1.00 29.83 129 VAL D O 1
ATOM 5638 N N . VAL D 1 130 ? -30.750 43.169 11.595 1.00 26.58 130 VAL D N 1
ATOM 5639 C CA . VAL D 1 130 ? -30.550 41.735 11.713 1.00 26.23 130 VAL D CA 1
ATOM 5640 C C . VAL D 1 130 ? -29.051 41.490 11.707 1.00 28.19 130 VAL D C 1
ATOM 5641 O O . VAL D 1 130 ? -28.346 41.922 10.789 1.00 27.86 130 VAL D O 1
ATOM 5645 N N . ASN D 1 131 ? -28.563 40.798 12.740 1.00 26.73 131 ASN D N 1
ATOM 5646 C CA . ASN D 1 131 ? -27.162 40.403 12.768 1.00 29.21 131 ASN D CA 1
ATOM 5647 C C . ASN D 1 131 ? -27.060 39.067 12.016 1.00 26.89 131 ASN D C 1
ATOM 5648 O O . ASN D 1 131 ? -26.990 37.990 12.589 1.00 28.59 131 ASN D O 1
ATOM 5653 N N . TRP D 1 132 ? -27.028 39.196 10.677 1.00 28.89 132 TRP D N 1
ATOM 5654 C CA . TRP D 1 132 ? -27.136 38.055 9.786 1.00 25.03 132 TRP D CA 1
ATOM 5655 C C . TRP D 1 132 ? -26.035 37.037 10.016 1.00 26.28 132 TRP D C 1
ATOM 5656 O O . TRP D 1 132 ? -26.231 35.846 9.725 1.00 27.20 132 TRP D O 1
ATOM 5667 N N . THR D 1 133 ? -24.877 37.463 10.520 1.00 24.31 133 THR D N 1
ATOM 5668 C CA . THR D 1 133 ? -23.776 36.530 10.691 1.00 24.82 133 THR D CA 1
ATOM 5669 C C . THR D 1 133 ? -24.111 35.405 11.678 1.00 29.44 133 THR D C 1
ATOM 5670 O O . THR D 1 133 ? -23.501 34.329 11.603 1.00 29.04 133 THR D O 1
ATOM 5674 N N . ASN D 1 134 ? -25.109 35.593 12.544 1.00 25.93 134 ASN D N 1
ATOM 5675 C CA . ASN D 1 134 ? -25.521 34.576 13.511 1.00 28.05 134 ASN D CA 1
ATOM 5676 C C . ASN D 1 134 ? -26.634 33.667 13.008 1.00 30.44 134 ASN D C 1
ATOM 5677 O O . ASN D 1 134 ? -27.014 32.731 13.724 1.00 30.90 134 ASN D O 1
ATOM 5682 N N . ILE D 1 135 ? -27.164 33.920 11.815 1.00 28.01 135 ILE D N 1
ATOM 5683 C CA . ILE D 1 135 ? -28.218 33.107 11.218 1.00 30.37 135 ILE D CA 1
ATOM 5684 C C . ILE D 1 135 ? -27.567 32.198 10.184 1.00 30.49 135 ILE D C 1
ATOM 5685 O O . ILE D 1 135 ? -27.020 32.670 9.185 1.00 32.63 135 ILE D O 1
ATOM 5690 N N . ASN D 1 136 ? -27.617 30.890 10.403 1.00 30.86 136 ASN D N 1
ATOM 5691 C CA . ASN D 1 136 ? -26.974 30.012 9.445 1.00 33.26 136 ASN D CA 1
ATOM 5692 C C . ASN D 1 136 ? -27.829 29.833 8.190 1.00 32.01 136 ASN D C 1
ATOM 5693 O O . ASN D 1 136 ? -29.044 30.028 8.192 1.00 32.34 136 ASN D O 1
ATOM 5698 N N . LYS D 1 137 ? -27.141 29.461 7.111 1.00 30.34 137 LYS D N 1
ATOM 5699 C CA . LYS D 1 137 ? -27.740 29.391 5.789 1.00 29.08 137 LYS D CA 1
ATOM 5700 C C . LYS D 1 137 ? -28.917 28.414 5.739 1.00 32.12 137 LYS D C 1
ATOM 5701 O O . LYS D 1 137 ? -29.980 28.725 5.173 1.00 32.09 137 LYS D O 1
ATOM 5707 N N . ASP D 1 138 ? -28.777 27.262 6.365 1.00 29.39 138 ASP D N 1
ATOM 5708 C CA . ASP D 1 138 ? -29.822 26.251 6.296 1.00 33.86 138 ASP D CA 1
ATOM 5709 C C . ASP D 1 138 ? -31.085 26.689 6.976 1.00 32.63 138 ASP D C 1
ATOM 5710 O O . ASP D 1 138 ? -32.144 26.565 6.417 1.00 33.57 138 ASP D O 1
ATOM 5715 N N . GLU D 1 139 ? -30.957 27.219 8.177 1.00 29.95 139 GLU D N 1
ATOM 5716 C CA . GLU D 1 139 ? -32.112 27.692 8.890 1.00 33.98 139 GLU D CA 1
ATOM 5717 C C . GLU D 1 139 ? -32.761 28.895 8.193 1.00 29.88 139 GLU D C 1
ATOM 5718 O O . GLU D 1 139 ? -33.963 28.993 8.169 1.00 27.70 139 GLU D O 1
ATOM 5724 N N . TYR D 1 140 ? -31.945 29.764 7.605 1.00 25.67 140 TYR D N 1
ATOM 5725 C CA . TYR D 1 140 ? -32.511 30.925 6.944 1.00 27.52 140 TYR D CA 1
ATOM 5726 C C . TYR D 1 140 ? -33.348 30.517 5.740 1.00 24.58 140 TYR D C 1
ATOM 5727 O O . TYR D 1 140 ? -34.522 30.883 5.631 1.00 27.57 140 TYR D O 1
ATOM 5736 N N . LEU D 1 141 ? -32.747 29.771 4.813 1.00 26.79 141 LEU D N 1
ATOM 5737 C CA . LEU D 1 141 ? -33.454 29.396 3.591 1.00 28.59 141 LEU D CA 1
ATOM 5738 C C . LEU D 1 141 ? -34.668 28.530 3.908 1.00 27.02 141 LEU D C 1
ATOM 5739 O O . LEU D 1 141 ? -35.694 28.633 3.224 1.00 26.89 141 LEU D O 1
ATOM 5744 N N . LEU D 1 142 ? -34.600 27.731 4.983 1.00 25.62 142 LEU D N 1
ATOM 5745 C CA . LEU D 1 142 ? -35.781 26.971 5.389 1.00 27.04 142 LEU D CA 1
ATOM 5746 C C . LEU D 1 142 ? -36.876 27.903 5.883 1.00 25.28 142 LEU D C 1
ATOM 5747 O O . LEU D 1 142 ? -38.048 27.748 5.524 1.00 27.88 142 LEU D O 1
ATOM 5752 N N . ALA D 1 143 ? -36.509 28.900 6.684 1.00 27.72 143 ALA D N 1
ATOM 5753 C CA . ALA D 1 143 ? -37.501 29.852 7.177 1.00 27.13 143 ALA D CA 1
ATOM 5754 C C . ALA D 1 143 ? -38.139 30.629 6.030 1.00 24.73 143 ALA D C 1
ATOM 5755 O O . ALA D 1 143 ? -39.350 30.888 6.049 1.00 24.45 143 ALA D O 1
ATOM 5757 N N . MET D 1 144 ? -37.335 31.027 5.034 1.00 23.44 144 MET D N 1
ATOM 5758 C CA . MET D 1 144 ? -37.870 31.796 3.912 1.00 22.99 144 MET D CA 1
ATOM 5759 C C . MET D 1 144 ? -38.835 30.957 3.075 1.00 25.84 144 MET D C 1
ATOM 5760 O O . MET D 1 144 ? -39.938 31.412 2.730 1.00 21.66 144 MET D O 1
ATOM 5765 N N . ILE D 1 145 ? -38.451 29.714 2.775 1.00 27.20 145 ILE D N 1
ATOM 5766 C CA . ILE D 1 145 ? -39.321 28.842 1.999 1.00 28.25 145 ILE D CA 1
ATOM 5767 C C . ILE D 1 145 ? -40.605 28.558 2.766 1.00 23.52 145 ILE D C 1
ATOM 5768 O O . ILE D 1 145 ? -41.699 28.629 2.211 1.00 27.75 145 ILE D O 1
ATOM 5773 N N . ASN D 1 146 ? -40.500 28.310 4.069 1.00 26.04 146 ASN D N 1
ATOM 5774 C CA . ASN D 1 146 ? -41.687 27.987 4.857 1.00 26.27 146 ASN D CA 1
ATOM 5775 C C . ASN D 1 146 ? -42.573 29.198 5.107 1.00 25.27 146 ASN D C 1
ATOM 5776 O O . ASN D 1 146 ? -43.752 29.026 5.428 1.00 28.62 146 ASN D O 1
ATOM 5781 N N . SER D 1 147 ? -42.030 30.413 4.979 1.00 24.28 147 SER D N 1
ATOM 5782 C CA . SER D 1 147 ? -42.832 31.615 5.200 1.00 27.81 147 SER D CA 1
ATOM 5783 C C . SER D 1 147 ? -43.998 31.704 4.231 1.00 28.19 147 SER D C 1
ATOM 5784 O O . SER D 1 147 ? -44.944 32.458 4.474 1.00 30.46 147 SER D O 1
ATOM 5787 N N . LEU D 1 148 ? -43.946 30.954 3.135 1.00 30.08 148 LEU D N 1
ATOM 5788 C CA . LEU D 1 148 ? -45.078 30.901 2.222 1.00 35.33 148 LEU D CA 1
ATOM 5789 C C . LEU D 1 148 ? -46.293 30.262 2.885 1.00 34.09 148 LEU D C 1
ATOM 5790 O O . LEU D 1 148 ? -47.431 30.627 2.575 1.00 33.64 148 LEU D O 1
ATOM 5795 N N . ILE D 1 149 ? -46.075 29.330 3.809 1.00 30.22 149 ILE D N 1
ATOM 5796 C CA . ILE D 1 149 ? -47.178 28.646 4.499 1.00 32.34 149 ILE D CA 1
ATOM 5797 C C . ILE D 1 149 ? -47.458 29.276 5.856 1.00 31.37 149 ILE D C 1
ATOM 5798 O O . ILE D 1 149 ? -48.610 29.400 6.259 1.00 28.14 149 ILE D O 1
ATOM 5803 N N . ASP D 1 150 ? -46.396 29.645 6.569 1.00 27.59 150 ASP D N 1
ATOM 5804 C CA . ASP D 1 150 ? -46.506 30.259 7.885 1.00 31.85 150 ASP D CA 1
ATOM 5805 C C . ASP D 1 150 ? -45.165 30.896 8.214 1.00 25.48 150 ASP D C 1
ATOM 5806 O O . ASP D 1 150 ? -44.121 30.257 8.072 1.00 25.39 150 ASP D O 1
ATOM 5811 N N . SER D 1 151 ? -45.204 32.151 8.630 1.00 28.12 151 SER D N 1
ATOM 5812 C CA . SER D 1 151 ? -44.012 32.965 8.787 1.00 27.23 151 SER D CA 1
ATOM 5813 C C . SER D 1 151 ? -43.596 33.124 10.243 1.00 25.56 151 SER D C 1
ATOM 5814 O O . SER D 1 151 ? -42.701 33.921 10.530 1.00 27.12 151 SER D O 1
ATOM 5817 N N . THR D 1 152 ? -44.210 32.382 11.168 1.00 24.86 152 THR D N 1
ATOM 5818 C CA . THR D 1 152 ? -43.866 32.553 12.579 1.00 27.81 152 THR D CA 1
ATOM 5819 C C . THR D 1 152 ? -42.421 32.135 12.853 1.00 27.99 152 THR D C 1
ATOM 5820 O O . THR D 1 152 ? -41.693 32.838 13.565 1.00 27.74 152 THR D O 1
ATOM 5824 N N . ASN D 1 153 ? -41.982 31.002 12.285 1.00 26.68 153 ASN D N 1
ATOM 5825 C CA . ASN D 1 153 ? -40.597 30.584 12.465 1.00 23.06 153 ASN D CA 1
ATOM 5826 C C . ASN D 1 153 ? -39.635 31.634 11.936 1.00 22.81 153 ASN D C 1
ATOM 5827 O O . ASN D 1 153 ? -38.613 31.927 12.575 1.00 25.91 153 ASN D O 1
ATOM 5832 N N . LEU D 1 154 ? -39.928 32.202 10.763 1.00 24.31 154 LEU D N 1
ATOM 5833 C CA . LEU D 1 154 ? -39.051 33.248 10.240 1.00 26.51 154 LEU D CA 1
ATOM 5834 C C . LEU D 1 154 ? -38.994 34.422 11.203 1.00 25.00 154 LEU D C 1
ATOM 5835 O O . LEU D 1 154 ? -37.913 34.955 11.475 1.00 26.53 154 LEU D O 1
ATOM 5840 N N . LYS D 1 155 ? -40.151 34.823 11.735 1.00 22.58 155 LYS D N 1
ATOM 5841 C CA . LYS D 1 155 ? -40.193 35.919 12.691 1.00 26.37 155 LYS D CA 1
ATOM 5842 C C . LYS D 1 155 ? -39.388 35.600 13.944 1.00 27.36 155 LYS D C 1
ATOM 5843 O O . LYS D 1 155 ? -38.700 36.475 14.474 1.00 29.91 155 LYS D O 1
ATOM 5849 N N . LEU D 1 156 ? -39.458 34.350 14.427 1.00 24.98 156 LEU D N 1
ATOM 5850 C CA . LEU D 1 156 ? -38.675 33.930 15.592 1.00 24.48 156 LEU D CA 1
ATOM 5851 C C . LEU D 1 156 ? -37.176 33.974 15.296 1.00 29.96 156 LEU D C 1
ATOM 5852 O O . LEU D 1 156 ? -36.378 34.468 16.111 1.00 27.20 156 LEU D O 1
ATOM 5857 N N . LEU D 1 157 ? -36.781 33.457 14.124 1.00 28.07 157 LEU D N 1
ATOM 5858 C CA . LEU D 1 157 ? -35.374 33.419 13.759 1.00 25.70 157 LEU D CA 1
ATOM 5859 C C . LEU D 1 157 ? -34.788 34.818 13.690 1.00 28.97 157 LEU D C 1
ATOM 5860 O O . LEU D 1 157 ? -33.691 35.065 14.214 1.00 27.07 157 LEU D O 1
ATOM 5865 N N . ILE D 1 158 ? -35.518 35.759 13.082 1.00 25.60 158 ILE D N 1
ATOM 5866 C CA . ILE D 1 158 ? -34.988 37.108 12.906 1.00 26.56 158 ILE D CA 1
ATOM 5867 C C . ILE D 1 158 ? -34.981 37.874 14.228 1.00 29.05 158 ILE D C 1
ATOM 5868 O O . ILE D 1 158 ? -33.984 38.518 14.571 1.00 28.85 158 ILE D O 1
ATOM 5873 N N . LYS D 1 159 ? -36.087 37.819 14.982 1.00 27.24 159 LYS D N 1
ATOM 5874 C CA . LYS D 1 159 ? -36.158 38.541 16.254 1.00 29.81 159 LYS D CA 1
ATOM 5875 C C . LYS D 1 159 ? -35.095 38.062 17.231 1.00 29.80 159 LYS D C 1
ATOM 5876 O O . LYS D 1 159 ? -34.423 38.881 17.874 1.00 32.37 159 LYS D O 1
ATOM 5882 N N . ASN D 1 160 ? -34.891 36.747 17.341 1.00 28.58 160 ASN D N 1
ATOM 5883 C CA . ASN D 1 160 ? -33.837 36.244 18.214 1.00 29.97 160 ASN D CA 1
ATOM 5884 C C . ASN D 1 160 ? -32.474 36.779 17.826 1.00 31.68 160 ASN D C 1
ATOM 5885 O O . ASN D 1 160 ? -31.550 36.716 18.642 1.00 34.44 160 ASN D O 1
ATOM 5890 N N . ASN D 1 161 ? -32.317 37.283 16.595 1.00 31.05 161 ASN D N 1
ATOM 5891 C CA . ASN D 1 161 ? -30.996 37.607 16.063 1.00 30.25 161 ASN D CA 1
ATOM 5892 C C . ASN D 1 161 ? -30.834 39.095 15.791 1.00 30.84 161 ASN D C 1
ATOM 5893 O O . ASN D 1 161 ? -29.940 39.489 15.040 1.00 31.94 161 ASN D O 1
ATOM 5898 N N . LEU D 1 162 ? -31.671 39.928 16.393 1.00 27.88 162 LEU D N 1
ATOM 5899 C CA . LEU D 1 162 ? -31.545 41.350 16.190 1.00 26.61 162 LEU D CA 1
ATOM 5900 C C . LEU D 1 162 ? -30.339 41.879 16.967 1.00 36.25 162 LEU D C 1
ATOM 5901 O O . LEU D 1 162 ? -29.885 41.285 17.954 1.00 35.59 162 LEU D O 1
ATOM 5906 N N . THR D 1 163 ? -29.801 43.002 16.492 1.00 34.73 163 THR D N 1
ATOM 5907 C CA . THR D 1 163 ? -28.727 43.705 17.173 1.00 29.52 163 THR D CA 1
ATOM 5908 C C . THR D 1 163 ? -29.005 45.198 17.077 1.00 34.93 163 THR D C 1
ATOM 5909 O O . THR D 1 163 ? -29.576 45.686 16.089 1.00 33.24 163 THR D O 1
ATOM 5913 N N . ASN D 1 164 ? -28.633 45.915 18.138 1.00 32.67 164 ASN D N 1
ATOM 5914 C CA . ASN D 1 164 ? -28.773 47.362 18.210 1.00 31.36 164 ASN D CA 1
ATOM 5915 C C . ASN D 1 164 ? -27.532 48.088 17.712 1.00 28.88 164 ASN D C 1
ATOM 5916 O O . ASN D 1 164 ? -27.480 49.317 17.788 1.00 31.99 164 ASN D O 1
ATOM 5921 N N . LYS D 1 165 ? -26.539 47.364 17.202 1.00 26.82 165 LYS D N 1
ATOM 5922 C CA . LYS D 1 165 ? -25.321 47.978 16.667 1.00 29.58 165 LYS D CA 1
ATOM 5923 C C . LYS D 1 165 ? -25.554 48.513 15.250 1.00 31.46 165 LYS D C 1
ATOM 5924 O O . LYS D 1 165 ? -24.877 48.155 14.287 1.00 33.00 165 LYS D O 1
ATOM 5930 N N . ILE D 1 166 ? -26.513 49.437 15.153 1.00 28.54 166 ILE D N 1
ATOM 5931 C CA . ILE D 1 166 ? -27.004 49.897 13.857 1.00 32.46 166 ILE D CA 1
ATOM 5932 C C . ILE D 1 166 ? -26.045 50.818 13.121 1.00 36.79 166 ILE D C 1
ATOM 5933 O O . ILE D 1 166 ? -26.229 51.046 11.916 1.00 34.78 166 ILE D O 1
ATOM 5938 N N . THR D 1 167 ? -25.032 51.349 13.796 1.00 32.84 167 THR D N 1
ATOM 5939 C CA . THR D 1 167 ? -24.012 52.159 13.148 1.00 33.97 167 THR D CA 1
ATOM 5940 C C . THR D 1 167 ? -22.666 51.463 13.118 1.00 33.88 167 THR D C 1
ATOM 5941 O O . THR D 1 167 ? -21.659 52.118 12.861 1.00 37.60 167 THR D O 1
ATOM 5945 N N . ASP D 1 168 ? -22.629 50.160 13.384 1.00 30.22 168 ASP D N 1
ATOM 5946 C CA . ASP D 1 168 ? -21.379 49.428 13.494 1.00 32.63 168 ASP D CA 1
ATOM 5947 C C . ASP D 1 168 ? -20.980 48.939 12.114 1.00 34.34 168 ASP D C 1
ATOM 5948 O O . ASP D 1 168 ? -21.679 48.107 11.523 1.00 35.81 168 ASP D O 1
ATOM 5953 N N . ARG D 1 169 ? -19.854 49.442 11.605 1.00 35.99 169 ARG D N 1
ATOM 5954 C CA . ARG D 1 169 ? -19.472 49.101 10.242 1.00 33.78 169 ARG D CA 1
ATOM 5955 C C . ARG D 1 169 ? -19.083 47.634 10.121 1.00 37.04 169 ARG D C 1
ATOM 5956 O O . ARG D 1 169 ? -19.284 47.029 9.060 1.00 34.71 169 ARG D O 1
ATOM 5964 N N . ASN D 1 170 ? -18.532 47.041 11.185 1.00 33.46 170 ASN D N 1
ATOM 5965 C CA . ASN D 1 170 ? -18.100 45.650 11.090 1.00 36.65 170 ASN D CA 1
ATOM 5966 C C . ASN D 1 170 ? -19.283 44.692 11.118 1.00 30.88 170 ASN D C 1
ATOM 5967 O O . ASN D 1 170 ? -19.206 43.603 10.537 1.00 35.83 170 ASN D O 1
ATOM 5972 N N . VAL D 1 171 ? -20.379 45.074 11.775 1.00 30.06 171 VAL D N 1
ATOM 5973 C CA . VAL D 1 171 ? -21.604 44.284 11.689 1.00 32.96 171 VAL D CA 1
ATOM 5974 C C . VAL D 1 171 ? -22.140 44.301 10.262 1.00 31.52 171 VAL D C 1
ATOM 5975 O O . VAL D 1 171 ? -22.577 43.275 9.726 1.00 28.86 171 VAL D O 1
ATOM 5979 N N . TYR D 1 172 ? -22.082 45.465 9.619 1.00 31.16 172 TYR D N 1
ATOM 5980 C CA . TYR D 1 172 ? -22.588 45.586 8.264 1.00 33.61 172 TYR D CA 1
ATOM 5981 C C . TYR D 1 172 ? -21.786 44.704 7.321 1.00 33.68 172 TYR D C 1
ATOM 5982 O O . TYR D 1 172 ? -22.361 44.020 6.460 1.00 29.89 172 TYR D O 1
ATOM 5991 N N . ILE D 1 173 ? -20.468 44.645 7.536 1.00 30.38 173 ILE D N 1
ATOM 5992 C CA . ILE D 1 173 ? -19.591 43.804 6.720 1.00 35.85 173 ILE D CA 1
ATOM 5993 C C . ILE D 1 173 ? -19.913 42.330 6.931 1.00 34.51 173 ILE D C 1
ATOM 5994 O O . ILE D 1 173 ? -19.976 41.548 5.974 1.00 34.07 173 ILE D O 1
ATOM 5999 N N . LYS D 1 174 ? -20.103 41.925 8.188 1.00 33.52 174 LYS D N 1
ATOM 6000 C CA . LYS D 1 174 ? -20.395 40.523 8.456 1.00 32.11 174 LYS D CA 1
ATOM 6001 C C . LYS D 1 174 ? -21.737 40.137 7.871 1.00 32.67 174 LYS D C 1
ATOM 6002 O O . LYS D 1 174 ? -21.883 39.041 7.319 1.00 30.42 174 LYS D O 1
ATOM 6008 N N . SER D 1 175 ? -22.728 41.033 7.970 1.00 30.36 175 SER D N 1
ATOM 6009 C CA . SER D 1 175 ? -23.998 40.797 7.289 1.00 28.60 175 SER D CA 1
ATOM 6010 C C . SER D 1 175 ? -23.800 40.610 5.789 1.00 27.07 175 SER D C 1
ATOM 6011 O O . SER D 1 175 ? -24.450 39.754 5.189 1.00 24.16 175 SER D O 1
ATOM 6014 N N . ILE D 1 176 ? -22.883 41.375 5.173 1.00 30.68 176 ILE D N 1
ATOM 6015 C CA . ILE D 1 176 ? -22.645 41.227 3.734 1.00 32.17 176 ILE D CA 1
ATOM 6016 C C . ILE D 1 176 ? -22.153 39.820 3.426 1.00 31.01 176 ILE D C 1
ATOM 6017 O O . ILE D 1 176 ? -22.668 39.147 2.526 1.00 29.17 176 ILE D O 1
ATOM 6022 N N . ILE D 1 177 ? -21.128 39.368 4.159 1.00 31.32 177 ILE D N 1
ATOM 6023 C CA . ILE D 1 177 ? -20.515 38.075 3.861 1.00 33.30 177 ILE D CA 1
ATOM 6024 C C . ILE D 1 177 ? -21.521 36.955 4.038 1.00 30.48 177 ILE D C 1
ATOM 6025 O O . ILE D 1 177 ? -21.624 36.049 3.197 1.00 32.79 177 ILE D O 1
ATOM 6030 N N . LYS D 1 178 ? -22.297 36.988 5.123 1.00 28.97 178 LYS D N 1
ATOM 6031 C CA . LYS D 1 178 ? -23.270 35.938 5.326 1.00 33.96 178 LYS D CA 1
ATOM 6032 C C . LYS D 1 178 ? -24.359 36.020 4.274 1.00 32.00 178 LYS D C 1
ATOM 6033 O O . LYS D 1 178 ? -24.730 35.000 3.688 1.00 30.93 178 LYS D O 1
ATOM 6039 N N . SER D 1 179 ? -24.840 37.239 4.000 1.00 30.83 179 SER D N 1
ATOM 6040 C CA . SER D 1 179 ? -25.850 37.444 2.971 1.00 28.70 179 SER D CA 1
ATOM 6041 C C . SER D 1 179 ? -25.432 36.802 1.662 1.00 31.02 179 SER D C 1
ATOM 6042 O O . SER D 1 179 ? -26.226 36.126 1.000 1.00 33.59 179 SER D O 1
ATOM 6045 N N . TYR D 1 180 ? -24.178 36.913 1.300 1.00 30.87 180 TYR D N 1
ATOM 6046 C CA . TYR D 1 180 ? -23.713 36.325 0.068 1.00 35.94 180 TYR D CA 1
ATOM 6047 C C . TYR D 1 180 ? -23.623 34.807 0.169 1.00 34.58 180 TYR D C 1
ATOM 6048 O O . TYR D 1 180 ? -23.885 34.128 -0.785 1.00 38.09 180 TYR D O 1
ATOM 6057 N N . GLU D 1 181 ? -23.288 34.282 1.330 1.00 34.31 181 GLU D N 1
ATOM 6058 C CA . GLU D 1 181 ? -23.240 32.846 1.533 1.00 37.07 181 GLU D CA 1
ATOM 6059 C C . GLU D 1 181 ? -24.596 32.231 1.371 1.00 33.28 181 GLU D C 1
ATOM 6060 O O . GLU D 1 181 ? -24.701 31.112 0.919 1.00 34.30 181 GLU D O 1
ATOM 6066 N N . TYR D 1 182 ? -25.630 32.972 1.720 1.00 30.36 182 TYR D N 1
ATOM 6067 C CA . TYR D 1 182 ? -26.970 32.479 1.556 1.00 31.58 182 TYR D CA 1
ATOM 6068 C C . TYR D 1 182 ? -27.199 32.178 0.096 1.00 31.63 182 TYR D C 1
ATOM 6069 O O . TYR D 1 182 ? -27.939 31.284 -0.241 1.00 34.68 182 TYR D O 1
ATOM 6078 N N . GLU D 1 183 ? -26.528 32.917 -0.767 1.00 34.81 183 GLU D N 1
ATOM 6079 C CA . GLU D 1 183 ? -26.702 32.707 -2.173 1.00 37.23 183 GLU D CA 1
ATOM 6080 C C . GLU D 1 183 ? -25.611 31.878 -2.802 1.00 38.10 183 GLU D C 1
ATOM 6081 O O . GLU D 1 183 ? -25.504 31.803 -4.013 1.00 38.26 183 GLU D O 1
ATOM 6087 N N . GLY D 1 184 ? -24.826 31.228 -1.965 1.00 38.86 184 GLY D N 1
ATOM 6088 C CA . GLY D 1 184 ? -23.762 30.398 -2.479 1.00 40.92 184 GLY D CA 1
ATOM 6089 C C . GLY D 1 184 ? -22.530 31.151 -2.927 1.00 44.55 184 GLY D C 1
ATOM 6090 O O . GLY D 1 184 ? -21.758 30.620 -3.725 1.00 44.37 184 GLY D O 1
ATOM 6091 N N . PHE D 1 185 ? -22.312 32.368 -2.437 1.00 43.84 185 PHE D N 1
ATOM 6092 C CA . PHE D 1 185 ? -21.152 33.172 -2.806 1.00 45.29 185 PHE D CA 1
ATOM 6093 C C . PHE D 1 185 ? -20.178 33.264 -1.637 1.00 47.53 185 PHE D C 1
ATOM 6094 O O . PHE D 1 185 ? -20.541 33.735 -0.552 1.00 46.25 185 PHE D O 1
ATOM 6102 N N . LYS D 1 186 ? -18.948 32.803 -1.863 1.00 50.23 186 LYS D N 1
ATOM 6103 C CA . LYS D 1 186 ? -17.867 32.955 -0.908 1.00 52.92 186 LYS D CA 1
ATOM 6104 C C . LYS D 1 186 ? -17.209 34.307 -1.154 1.00 50.73 186 LYS D C 1
ATOM 6105 O O . LYS D 1 186 ? -16.675 34.544 -2.241 1.00 57.55 186 LYS D O 1
ATOM 6111 N N . ILE D 1 187 ? -17.226 35.150 -0.128 1.00 54.47 187 ILE D N 1
ATOM 6112 C CA . ILE D 1 187 ? -16.674 36.498 -0.212 1.00 57.82 187 ILE D CA 1
ATOM 6113 C C . ILE D 1 187 ? -15.735 36.766 0.969 1.00 59.69 187 ILE D C 1
ATOM 6114 O O . ILE D 1 187 ? -15.943 36.255 2.051 1.00 56.17 187 ILE D O 1
ATOM 6119 N N . ASN D 1 188 ? -14.664 37.513 0.738 1.00 68.57 188 ASN D N 1
ATOM 6120 C CA . ASN D 1 188 ? -13.742 37.890 1.809 1.00 71.99 188 ASN D CA 1
ATOM 6121 C C . ASN D 1 188 ? -13.707 39.389 1.977 1.00 73.99 188 ASN D C 1
ATOM 6122 O O . ASN D 1 188 ? -14.041 40.113 1.050 1.00 70.89 188 ASN D O 1
ATOM 6127 N N . ILE D 1 189 ? -13.283 39.852 3.144 1.00 76.71 189 ILE D N 1
ATOM 6128 C CA . ILE D 1 189 ? -13.245 41.283 3.446 1.00 79.84 189 ILE D CA 1
ATOM 6129 C C . ILE D 1 189 ? -14.449 42.026 2.885 1.00 78.30 189 ILE D C 1
ATOM 6130 O O . ILE D 1 189 ? -15.190 42.664 3.621 1.00 75.97 189 ILE D O 1
#

Sequence (733 aa):
EEEFEINLSVKHLLELWDKNLLNTFEIGTFKGLSQIHSYMFKDIFDFNGQIRNVNISKNNSMFCLARYLKQNLEIIDNMKHDTFDQIIDKYVEMNICHPFREGNGRSMRIWLDLILKKQLNVVVNWTNINKDEYLLAMINSLIDSTNLKLLIKNNLTNKITDRNVYIKSIIKSYEYEGFKINIFLEEEFEINLSVKHLLELWDKNLLNTFEIGTFKGLSQIHSYMFKDIFDFNGQIRNVNISKNNSMFCLARYLKQNLEIIDNMKHDTFDQIIDKYVEMNICHPFREGNGRSMRIWLDLILKKQLNVVVNWTNINKDEYLLAMINSLIDSTNLKLLIKNNLTNKITDRNVYIKSIIKSYEYEGFKINIKEEFEINLSVKHLLELWDKNLLNTFEIGTFKGLSQIHSYMFKDIFDFNGQIRNVNISKNNSMFCLARYLKQNLEIIDNMKHDTFDQIIDKYVEMNICHPFREGNGRSMRIWLDLILKKQLNVVVNWTNINKDEYLLAMINSLIDSTNLKLLIKNNLTNKITDRNVYIKSIIKSYEYEGFKINIEEFEINLSVKHLLELWDKNLLNTFEIGTFKGLSQIHSYMFKDIFDFNGQIRNVNISKNNSMFCLARYLKQNLEIIDNMKHDTFDQIIDKYVEMNICHPFREGNGRSMRIWLDLILKKQLNVVVNWTNINKDEYLLAMINSLIDSTNLKLLIKNNLTNKITDRNVYIKSIIKSYEYEGFKINI

Radius of gyration: 29.96 Å; Cα contacts (8 Å, |Δi|>4): 983; chains: 4; bounding box: 76×54×91 Å

Solvent-accessible surface area: 36344 Å² total; per-residue (Å²): 147,110,122,147,27,31,103,52,0,15,103,8,2,41,32,0,37,30,46,72,5,8,89,84,8,78,42,1,24,34,88,0,0,20,30,1,0,19,0,0,0,20,97,45,23,143,46,15,13,112,54,12,132,84,88,29,95,132,122,149,22,147,28,25,98,21,188,112,0,144,107,48,5,92,128,13,43,126,59,141,38,84,63,25,74,43,0,0,48,0,3,8,76,0,28,29,1,13,0,0,109,79,8,5,20,15,0,2,8,18,2,0,20,14,0,0,35,127,49,40,33,8,16,0,34,1,51,92,0,86,70,118,69,6,61,104,5,19,110,50,5,58,158,74,20,85,90,0,38,104,28,0,125,103,24,58,18,16,108,10,32,28,24,70,16,26,32,118,13,6,53,30,8,0,64,4,68,55,36,167,14,107,147,201,86,130,85,112,132,24,25,72,45,0,1,105,6,0,27,34,0,32,12,43,62,6,6,92,85,6,74,43,1,25,28,95,0,0,20,31,0,0,14,0,0,0,25,96,47,18,139,41,9,7,108,61,10,134,84,79,16,50,102,150,159,22,157,31,23,90,21,190,113,0,129,94,50,3,100,127,14,46,129,59,143,37,80,63,22,79,59,0,0,51,0,2,8,81,0,24,37,0,37,0,0,89,82,7,6,22,14,0,3,8,17,2,0,20,12,0,0,38,142,60,39,25,24,14,0,29,2,52,94,0,85,73,120,63,2,61,104,3,18,111,55,6,64,164,80,18,87,82,0,36,116,27,0,124,110,24,52,19,73,100,23,43,45,54,102,5,26,28,86,14,4,52,26,5,0,70,6,65,53,43,193,15,104,138,57,144,134,151,58,20,78,26,0,11,123,15,0,36,40,0,50,81,129,103,48,7,102,90,17,89,45,1,28,27,105,0,0,12,43,0,0,43,55,0,2,123,101,20,31,142,39,29,16,106,64,5,127,77,72,22,107,116,139,131,48,130,50,25,96,16,197,115,0,101,90,46,3,100,116,8,46,132,58,118,39,71,65,23,38,48,0,0,44,0,2,7,71,0,18,35,5,25,0,0,84,93,9,5,21,17,0,2,6,12,2,0,20,12,0,0,38,142,58,62,92,24,15,0,39,1,54,53,0,54,66,111,44,4,59,114,9,16,116,39,6,62,77,14,18,18,44,1,32,44,25,0,118,62,9,53,20,116,117,39,113,47,106,106,9,23,25,89,10,5,62,35,7,0,71,4,66,52,56,205,13,138,152,144,128,144,67,15,78,35,1,14,124,21,1,38,40,0,53,81,132,106,50,9,107,89,22,90,42,0,25,27,117,0,0,15,44,1,0,41,53,0,3,132,119,24,30,142,35,30,18,100,60,5,122,71,86,39,102,140,114,144,49,137,53,27,99,17,209,117,0,146,104,46,3,89,106,12,48,131,56,136,40,89,71,29,36,40,0,0,46,0,3,6,69,0,20,38,2,32,0,0,92,87,9,5,19,16,0,2,4,13,2,0,18,10,0,0,36,150,60,65,97,27,15,0,22,2,49,44,0,86,65,117,53,5,63,112,8,13,115,46,6,61,75,13,19,14,42,0,29,35,20,0,114,15,1,25,18,108,76,39,117,49,106,101,14,22,25,97,10,8,58,26,4,0,67,4,67,55,51,193,18,122,163

Foldseek 3Di:
DVVCLLVQLLVLLLCCLVVVVLVVADALALRSLLVLQCSSCVVNDPQRSHFDQQDDQDDPAAAAHSVCLVVVRVVLSPQDQQDLVSLVVSLLNQVRNPGDPDDSQLSSLSNSQRSCCVRPLKGFQLLPPALVQQVVLSVCSVPPNPSVSVSRVVGIDNCSSDVVSVVSNSQNSVVNVVDHDDD/DCLVVVLLVQLVVLLVCCLVVVVLLVADALALRSLLVLQCSSCVVRDPQRSHFDQQDPCPDVAAAAGNVCLVVVRVVLRPQDLQDLVSLVVSLLNVVRNVGDPDDSQVSSLSNSQRSCCVRPLKHFQLLPPDLVQQVVLSVCVSPPNPSVSVSRVVGIDNPSSDVVSVVSVSQNSVVNVVDHDDDD/DVVQLVVLVVLLVCCLVVVVLVVADAQALRSLLVLQCSSRVVNDPQRSHFDQQDPPPDPQQADGNVCLVVVRVVLSPFDLQDLVSLVVSLLNQVRNVGDPDDSQPSSQSRSQRSCCVRPLKHFLLLPQALVQQVVLSVCVVPPNVSVSVSRVVGIDNPSSDVVSVVSNNQNSVVNVPDHDDD/DVVQVVQLVVLLVCCLVVVVLVVADAQALRSLLVLQCSSRVVPDPQRSHFDQQDADDDPQQADGNVCLVVVRVVLSPFDLQDLVSLVVSLLNQVSNQGDRDDSQVSSQSRSQRSCCVRPLKHFLLLPQALVQQVVLSVCVVVPNVSVSVSRVVRIDNVSSPVVSSVSNNQSSVVNVVDHDDD